Protein AF-A0A836F3W6-F1 (afdb_monomer_lite)

pLDDT: mean 84.72, std 12.13, range [37.84, 97.81]

Secondary structure (DSSP, 8-state):
-HHHHTT-HHHHHHHHHTT--TT---TT---HHHHHHTTT-HHHHHHHHHTT--SS---TT---HHHHHHHHT-HHHHSSSSSSSTTSS----TT-B-TT--BHHHHHHHTT-HHHHHHHHTTT--TT---TT---HHHHHHT--SS-HHHHHHHHHHHHHTT--TT---TTS--HHHHHHH-TT-TTTHHHHHHHHHHHHHTT--TT---TT---HHHHHHHTT-HHHHHHHHHHHHHHHHTT-----TT----TT-EEEE-S-TTSHHHHHHHHHHHHTTPEEEE-SS--HHHHHHHHHHHT--EEEE-HHHHHHHHH-GGGGGS--TT--EEEE-SS---HHHHHHHHHHH--SEEEEEE--GGGSS-SEE--TTGGG-TTSSS---BEEPTTEEEEEE-TTT-PBPPTT--EEEEEEETTS-S--TT-HHHHHHHB-TTS-EEEEEEEEE-TTS-EEEEEEGGG-EEETTEEE-HHHHHHHHHHSTTEEEEEEEEEEETTTEEEEEEEEEEPTT----HHHHHHHHHHHS-GGGS-TTEEEE-S---B-TTS-B-HHHHHHHHTT-

InterPro domains:
  IPR000873 AMP-dependent synthetase/ligase domain [PF00501] (249-430)
  IPR002110 Ankyrin repeat [PF12796] (1-76)
  IPR002110 Ankyrin repeat [PF12796] (149-247)
  IPR002110 Ankyrin repeat [PR01415] (62-77)
  IPR002110 Ankyrin repeat [PR01415] (236-250)
  IPR002110 Ankyrin repeat [PS50088] (1-27)
  IPR002110 Ankyrin repeat [PS50088] (213-248)
  IPR002110 Ankyrin repeat [SM00248] (1-24)
  IPR002110 Ankyrin repeat [SM00248] (28-57)
  IPR002110 Ankyrin repeat [SM00248] (61-96)
  IPR002110 Ankyrin repeat [SM00248] (100-129)
  IPR002110 Ankyrin repeat [SM00248] (133-168)
  IPR002110 Ankyrin repeat [SM00248] (172-209)
  IPR002110 Ankyrin repeat [SM00248] (213-249)
  IPR025110 AMP-binding enzyme, C-terminal domain [PF13193] (481-557)
  IPR036770 Ankyrin repeat-containing domain superfamily [G3DSA:1.25.40.20] (1-80)
  IPR036770 Ankyrin repeat-containing domain superfamily [G3DSA:1.25.40.20] (81-189)
  IPR036770 Ankyrin repeat-containing domain superfamily [G3DSA:1.25.40.20] (190-235)
  IPR036770 Ankyrin repeat-containing domain superfamily [SSF48403] (2-249)
  IPR045851 AMP-binding enzyme domain superfamily [G3DSA:3.30.300.30] (466-569)

Structure (mmCIF, N/CA/C/O backbone):
data_AF-A0A836F3W6-F1
#
_entry.id   AF-A0A836F3W6-F1
#
loop_
_atom_site.group_PDB
_atom_site.id
_atom_site.type_symbol
_atom_site.label_atom_id
_atom_site.label_alt_id
_atom_site.label_comp_id
_atom_site.label_asym_id
_atom_site.label_entity_id
_atom_site.label_seq_id
_atom_site.pdbx_PDB_ins_code
_atom_site.Cartn_x
_atom_site.Cartn_y
_atom_site.Cartn_z
_atom_site.occupancy
_atom_site.B_iso_or_equiv
_atom_site.auth_seq_id
_atom_site.auth_comp_id
_atom_site.auth_asym_id
_atom_site.auth_atom_id
_atom_site.pdbx_PDB_model_num
ATOM 1 N N . MET A 1 1 ? 26.662 3.135 -55.932 1.00 84.44 1 MET A N 1
ATOM 2 C CA . MET A 1 1 ? 25.621 3.285 -54.899 1.00 84.44 1 MET A CA 1
ATOM 3 C C . MET A 1 1 ? 24.269 2.851 -55.433 1.00 84.44 1 MET A C 1
ATOM 5 O O . MET A 1 1 ? 23.839 1.793 -55.022 1.00 84.44 1 MET A O 1
ATOM 9 N N . VAL A 1 2 ? 23.673 3.531 -56.427 1.00 87.81 2 VAL A N 1
ATOM 10 C CA . VAL A 1 2 ? 22.367 3.118 -57.007 1.00 87.81 2 VAL A CA 1
ATOM 11 C C . VAL A 1 2 ? 22.354 1.662 -57.498 1.00 87.81 2 VAL A C 1
ATOM 13 O O . VAL A 1 2 ? 21.408 0.932 -57.237 1.00 87.81 2 VAL A O 1
ATOM 16 N N . ALA A 1 3 ? 23.416 1.215 -58.178 1.00 90.12 3 ALA A N 1
ATOM 17 C CA . ALA A 1 3 ? 23.531 -0.178 -58.618 1.00 90.12 3 ALA A CA 1
ATOM 18 C C . ALA A 1 3 ? 23.646 -1.176 -57.449 1.00 90.12 3 ALA A C 1
ATOM 20 O O . ALA A 1 3 ? 23.106 -2.269 -57.545 1.00 90.12 3 ALA A O 1
ATOM 21 N N . ALA A 1 4 ? 24.304 -0.783 -56.351 1.00 86.06 4 ALA A N 1
ATOM 22 C CA . ALA A 1 4 ? 24.460 -1.617 -55.158 1.00 86.06 4 ALA A CA 1
ATOM 23 C C . ALA A 1 4 ? 23.140 -1.728 -54.382 1.00 86.06 4 ALA A C 1
ATOM 25 O O . ALA A 1 4 ? 22.722 -2.829 -54.065 1.00 86.06 4 ALA A O 1
ATOM 26 N N . SER A 1 5 ? 22.425 -0.613 -54.184 1.00 87.00 5 SER A N 1
ATOM 27 C CA . SER A 1 5 ? 21.111 -0.612 -53.523 1.00 87.00 5 SER A CA 1
ATOM 28 C C . SER A 1 5 ? 20.033 -1.361 -54.316 1.00 87.00 5 SER A C 1
ATOM 30 O O . SER A 1 5 ? 19.067 -1.850 -53.744 1.00 87.00 5 SER A O 1
ATOM 32 N N . ALA A 1 6 ? 20.165 -1.410 -55.647 1.00 88.75 6 ALA A N 1
ATOM 33 C CA . ALA A 1 6 ? 19.199 -2.044 -56.543 1.00 88.75 6 ALA A CA 1
ATOM 34 C C . ALA A 1 6 ? 19.536 -3.503 -56.908 1.00 88.75 6 ALA A C 1
ATOM 36 O O . ALA A 1 6 ? 18.782 -4.109 -57.666 1.00 88.75 6 ALA A O 1
ATOM 37 N N . GLY A 1 7 ? 20.651 -4.062 -56.424 1.00 88.31 7 GLY A N 1
ATOM 38 C CA . GLY A 1 7 ? 21.009 -5.459 -56.699 1.00 88.31 7 GLY A CA 1
ATOM 39 C C . GLY A 1 7 ? 21.612 -5.729 -58.081 1.00 88.31 7 GLY A C 1
ATOM 40 O O . GLY A 1 7 ? 21.600 -6.861 -58.558 1.00 88.31 7 GLY A O 1
ATOM 41 N N . TYR A 1 8 ? 22.146 -4.716 -58.770 1.00 93.88 8 TYR A N 1
ATOM 42 C CA . TYR A 1 8 ? 22.695 -4.875 -60.123 1.00 93.88 8 TYR A CA 1
ATOM 43 C C . TYR A 1 8 ? 24.161 -5.330 -60.114 1.00 93.88 8 TYR A C 1
ATOM 45 O O . TYR A 1 8 ? 25.070 -4.529 -60.354 1.00 93.88 8 TYR A O 1
ATOM 53 N N . ILE A 1 9 ? 24.374 -6.629 -59.886 1.00 92.44 9 ILE A N 1
ATOM 54 C CA . ILE A 1 9 ? 25.691 -7.285 -59.773 1.00 92.44 9 ILE A CA 1
ATOM 55 C C . ILE A 1 9 ? 26.626 -6.921 -60.939 1.00 92.44 9 ILE A C 1
ATOM 57 O O . ILE A 1 9 ? 27.696 -6.358 -60.712 1.00 92.44 9 ILE A O 1
ATOM 61 N N . ASP A 1 10 ? 26.199 -7.139 -62.189 1.00 95.06 10 ASP A N 1
ATOM 62 C CA . ASP A 1 10 ? 27.032 -6.896 -63.381 1.00 95.06 10 ASP A CA 1
ATOM 63 C C . ASP A 1 10 ? 27.505 -5.438 -63.488 1.00 95.06 10 ASP A C 1
ATOM 65 O O . ASP A 1 10 ? 28.629 -5.151 -63.911 1.00 95.06 10 ASP A O 1
ATOM 69 N N . ILE A 1 11 ? 26.645 -4.496 -63.085 1.00 94.62 11 ILE A N 1
ATOM 70 C CA . ILE A 1 11 ? 26.959 -3.066 -63.104 1.00 94.62 11 ILE A CA 1
ATOM 71 C C . ILE A 1 11 ? 27.978 -2.748 -62.009 1.00 94.62 11 ILE A C 1
ATOM 73 O O . ILE A 1 11 ? 28.933 -2.017 -62.270 1.00 94.62 11 ILE A O 1
ATOM 77 N N . VAL A 1 12 ? 27.811 -3.309 -60.808 1.00 93.06 12 VAL A N 1
ATOM 78 C CA . VAL A 1 12 ? 28.765 -3.135 -59.704 1.00 93.06 12 VAL A CA 1
ATOM 79 C C . VAL A 1 12 ? 30.147 -3.671 -60.089 1.00 93.06 12 VAL A C 1
ATOM 81 O O . VAL A 1 12 ? 31.121 -2.922 -60.006 1.00 93.06 12 VAL A O 1
ATOM 84 N N . SER A 1 13 ? 30.243 -4.903 -60.598 1.00 93.62 13 SER A N 1
ATOM 85 C CA . SER A 1 13 ? 31.522 -5.492 -61.025 1.00 93.62 13 SER A CA 1
ATOM 86 C C . SER A 1 13 ? 32.193 -4.689 -62.140 1.00 93.62 13 SER A C 1
ATOM 88 O O . SER A 1 13 ? 33.408 -4.468 -62.110 1.00 93.62 13 SER A O 1
ATOM 90 N N . CYS A 1 14 ? 31.413 -4.224 -63.122 1.00 95.44 14 CYS A N 1
ATOM 91 C CA . CYS A 1 14 ? 31.923 -3.402 -64.215 1.00 95.44 14 CYS A CA 1
ATOM 92 C C . CYS A 1 14 ? 32.520 -2.088 -63.696 1.00 95.44 14 CYS A C 1
ATOM 94 O O . CYS A 1 14 ? 33.637 -1.734 -64.075 1.00 95.44 14 CYS A O 1
ATOM 96 N N . LEU A 1 15 ? 31.820 -1.390 -62.797 1.00 93.69 15 LEU A N 1
ATOM 97 C CA . LEU A 1 15 ? 32.287 -0.127 -62.223 1.00 93.69 15 LEU A CA 1
ATOM 98 C C . LEU A 1 15 ? 33.588 -0.302 -61.428 1.00 93.69 15 LEU A C 1
ATOM 100 O O . LEU A 1 15 ? 34.525 0.467 -61.636 1.00 93.69 15 LEU A O 1
ATOM 104 N N . ILE A 1 16 ? 33.677 -1.333 -60.583 1.00 93.31 16 ILE A N 1
ATOM 105 C CA . ILE A 1 16 ? 34.887 -1.634 -59.798 1.00 93.31 16 ILE A CA 1
ATOM 106 C C . ILE A 1 16 ? 36.071 -1.947 -60.722 1.00 93.31 16 ILE A C 1
ATOM 108 O O . ILE A 1 16 ? 37.148 -1.376 -60.568 1.00 93.31 16 ILE A O 1
ATOM 112 N N . THR A 1 17 ? 35.859 -2.780 -61.746 1.00 94.69 17 THR A N 1
ATOM 113 C CA . THR A 1 17 ? 36.902 -3.136 -62.729 1.00 94.69 17 THR A CA 1
ATOM 114 C C . THR A 1 17 ? 37.444 -1.909 -63.474 1.00 94.69 17 THR A C 1
ATOM 116 O O . THR A 1 17 ? 38.611 -1.881 -63.859 1.00 94.69 17 THR A O 1
ATOM 119 N N . HIS A 1 18 ? 36.621 -0.872 -63.654 1.00 95.06 18 HIS A N 1
ATOM 120 C CA . HIS A 1 18 ? 37.015 0.391 -64.285 1.00 95.06 18 HIS A CA 1
ATOM 121 C C . HIS A 1 18 ? 37.523 1.449 -63.286 1.00 95.06 18 HIS A C 1
ATOM 123 O O . HIS A 1 18 ? 37.630 2.622 -63.642 1.00 95.06 18 HIS A O 1
ATOM 129 N N . GLY A 1 19 ? 37.873 1.048 -62.060 1.00 92.19 19 GLY A N 1
ATOM 130 C CA . GLY A 1 19 ? 38.530 1.908 -61.075 1.00 92.19 19 GLY A CA 1
ATOM 131 C C . GLY A 1 19 ? 37.584 2.784 -60.258 1.00 92.19 19 GLY A C 1
ATOM 132 O O . GLY A 1 19 ? 38.014 3.825 -59.761 1.00 92.19 19 GLY A O 1
ATOM 133 N N . ALA A 1 20 ? 36.307 2.407 -60.124 1.00 93.44 20 ALA A N 1
ATOM 134 C CA . ALA A 1 20 ? 35.434 3.047 -59.144 1.00 93.44 20 ALA A CA 1
ATOM 135 C C . ALA A 1 20 ? 36.005 2.862 -57.730 1.00 93.44 20 ALA A C 1
ATOM 137 O O . ALA A 1 20 ? 36.369 1.753 -57.342 1.00 93.44 20 ALA A O 1
ATOM 138 N N . ASP A 1 21 ? 36.057 3.949 -56.961 1.00 93.44 21 ASP A N 1
ATOM 139 C CA . ASP A 1 21 ? 36.444 3.903 -55.553 1.00 93.44 21 ASP A CA 1
ATOM 140 C C . ASP A 1 21 ? 35.375 3.148 -54.749 1.00 93.44 21 ASP A C 1
ATOM 142 O O . ASP A 1 21 ? 34.239 3.617 -54.630 1.00 93.44 21 ASP A O 1
ATOM 146 N N . VAL A 1 22 ? 35.747 1.975 -54.227 1.00 90.25 22 VAL A N 1
ATOM 147 C CA . VAL A 1 22 ? 34.879 1.061 -53.466 1.00 90.25 22 VAL A CA 1
ATOM 148 C C . VAL A 1 22 ? 34.431 1.652 -52.123 1.00 90.25 22 VAL A C 1
ATOM 150 O O . VAL A 1 22 ? 33.395 1.250 -51.599 1.00 90.25 22 VAL A O 1
ATOM 153 N N . ASN A 1 23 ? 35.157 2.650 -51.609 1.00 92.56 23 ASN A N 1
ATOM 154 C CA . ASN A 1 23 ? 34.891 3.312 -50.332 1.00 92.56 23 ASN A CA 1
ATOM 155 C C . ASN A 1 23 ? 34.335 4.732 -50.511 1.00 92.56 23 ASN A C 1
ATOM 157 O O . ASN A 1 23 ? 34.263 5.501 -49.555 1.00 92.56 23 ASN A O 1
ATOM 161 N N . ALA A 1 24 ? 33.909 5.108 -51.725 1.00 93.56 24 ALA A N 1
ATOM 162 C CA . ALA A 1 24 ? 33.271 6.406 -51.917 1.00 93.56 24 ALA A CA 1
ATOM 163 C C . ALA A 1 24 ? 31.987 6.513 -51.076 1.00 93.56 24 ALA A C 1
ATOM 165 O O . ALA A 1 24 ? 31.223 5.550 -50.946 1.00 93.56 24 ALA A O 1
ATOM 166 N N . ARG A 1 25 ? 31.727 7.717 -50.559 1.00 94.12 25 ARG A N 1
ATOM 167 C CA . ARG A 1 25 ? 30.625 8.010 -49.635 1.00 94.12 25 ARG A CA 1
ATOM 168 C C . ARG A 1 25 ? 29.577 8.914 -50.268 1.00 94.12 25 ARG A C 1
ATOM 170 O O . ARG A 1 25 ? 29.891 9.815 -51.047 1.00 94.12 25 ARG A O 1
ATOM 177 N N . SER A 1 26 ? 28.315 8.639 -49.956 1.00 93.12 26 SER A N 1
ATOM 178 C CA . SER A 1 26 ? 27.189 9.508 -50.314 1.00 93.12 26 SER A CA 1
ATOM 179 C C . SER A 1 26 ? 27.138 10.759 -49.422 1.00 93.12 26 SER A C 1
ATOM 181 O O . SER A 1 26 ? 27.959 10.915 -48.523 1.00 93.12 26 SER A O 1
ATOM 183 N N . ALA A 1 27 ? 26.162 11.648 -49.644 1.00 92.25 27 ALA A N 1
ATOM 184 C CA . ALA A 1 27 ? 25.962 12.828 -48.795 1.00 92.25 27 ALA A CA 1
ATOM 185 C C . ALA A 1 27 ? 25.648 12.468 -47.328 1.00 92.25 27 ALA A C 1
ATOM 187 O O . ALA A 1 27 ? 26.144 13.136 -46.433 1.00 92.25 27 ALA A O 1
ATOM 188 N N . SER A 1 28 ? 24.909 11.376 -47.101 1.00 91.69 28 SER A N 1
ATOM 189 C CA . SER A 1 28 ? 24.643 10.786 -45.775 1.00 91.69 28 SER A CA 1
ATOM 190 C C . SER A 1 28 ? 25.733 9.797 -45.348 1.00 91.69 28 SER A C 1
ATOM 192 O O . SER A 1 28 ? 25.489 8.863 -44.591 1.00 91.69 28 SER A O 1
ATOM 194 N N . T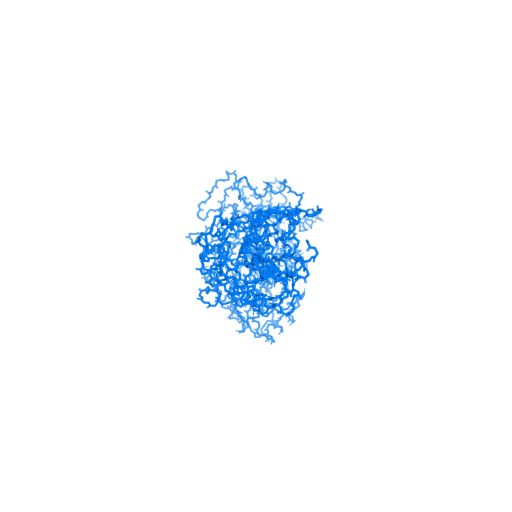YR A 1 29 ? 26.928 9.922 -45.924 1.00 93.75 29 TYR A N 1
ATOM 195 C CA . TYR A 1 29 ? 28.100 9.105 -45.627 1.00 93.75 29 TYR A CA 1
ATOM 196 C C . TYR A 1 29 ? 27.999 7.596 -45.916 1.00 93.75 29 TYR A C 1
ATOM 198 O O . TYR A 1 29 ? 29.002 6.907 -45.775 1.00 93.75 29 TYR A O 1
ATOM 206 N N . ASN A 1 30 ? 26.864 7.086 -46.412 1.00 92.00 30 ASN A N 1
ATOM 207 C CA . ASN A 1 30 ? 26.723 5.675 -46.798 1.00 92.00 30 ASN A CA 1
ATOM 208 C C . ASN A 1 30 ? 27.711 5.274 -47.909 1.00 92.00 30 ASN A C 1
ATOM 210 O O . ASN A 1 30 ? 27.798 5.967 -48.933 1.00 92.00 30 ASN A O 1
ATOM 214 N N . THR A 1 31 ? 28.376 4.132 -47.733 1.00 91.88 31 THR A N 1
ATOM 215 C CA . THR A 1 31 ? 29.230 3.466 -48.729 1.00 91.88 31 THR A CA 1
ATOM 216 C C . THR A 1 31 ? 28.427 2.487 -49.587 1.00 91.88 31 THR A C 1
ATOM 218 O O . THR A 1 31 ? 27.261 2.191 -49.321 1.00 91.88 31 THR A O 1
ATOM 221 N N . TYR A 1 32 ? 29.044 1.950 -50.643 1.00 89.94 32 TYR A N 1
ATOM 222 C CA . TYR A 1 32 ? 28.444 0.873 -51.441 1.00 89.94 32 TYR A CA 1
ATOM 223 C C . TYR A 1 32 ? 28.145 -0.364 -50.596 1.00 89.94 32 TYR A C 1
ATOM 225 O O . TYR A 1 32 ? 27.125 -1.005 -50.838 1.00 89.94 32 TYR A O 1
ATOM 233 N N . LEU A 1 33 ? 29.012 -0.662 -49.621 1.00 88.06 33 LEU A N 1
ATOM 234 C CA . LEU A 1 33 ? 28.865 -1.796 -48.717 1.00 88.06 33 LEU A CA 1
ATOM 235 C C . LEU A 1 33 ? 27.631 -1.620 -47.828 1.00 88.06 33 LEU A C 1
ATOM 237 O O . LEU A 1 33 ? 26.801 -2.518 -47.785 1.00 88.06 33 LEU A O 1
ATOM 241 N N . ILE A 1 34 ? 27.433 -0.427 -47.254 1.00 89.19 34 ILE A N 1
ATOM 242 C CA . ILE A 1 34 ? 26.227 -0.104 -46.475 1.00 89.19 34 ILE A CA 1
ATOM 243 C C . ILE A 1 34 ? 24.946 -0.274 -47.315 1.00 89.19 34 ILE A C 1
ATOM 245 O O . ILE A 1 34 ? 23.969 -0.849 -46.844 1.00 89.19 34 ILE A O 1
ATOM 249 N N . TYR A 1 35 ? 24.941 0.171 -48.577 1.00 88.94 35 TYR A N 1
ATOM 250 C CA . TYR A 1 35 ? 23.782 -0.034 -49.461 1.00 88.94 35 TYR A CA 1
ATOM 251 C C . TYR A 1 35 ? 23.556 -1.500 -49.851 1.00 88.94 35 TYR A C 1
ATOM 253 O O . TYR A 1 35 ? 22.408 -1.879 -50.073 1.00 88.94 35 TYR A O 1
ATOM 261 N N . GLY A 1 36 ? 24.623 -2.295 -49.968 1.00 86.00 36 GLY A N 1
ATOM 262 C CA . GLY A 1 36 ? 24.531 -3.742 -50.171 1.00 86.00 36 GLY A CA 1
ATOM 263 C C . GLY A 1 36 ? 23.864 -4.415 -48.973 1.00 86.00 36 GLY A C 1
ATOM 264 O O . GLY A 1 36 ? 22.823 -5.035 -49.150 1.00 86.00 36 GLY A O 1
ATOM 265 N N . CYS A 1 37 ? 24.388 -4.148 -47.770 1.00 85.38 37 CYS A N 1
ATOM 266 C CA . CYS A 1 37 ? 23.902 -4.659 -46.482 1.00 85.38 37 CYS A CA 1
ATOM 267 C C . CYS A 1 37 ? 22.466 -4.239 -46.117 1.00 85.38 37 CYS A C 1
ATOM 269 O O . CYS A 1 37 ? 21.844 -4.807 -45.227 1.00 85.38 37 CYS A O 1
ATOM 271 N N . ALA A 1 38 ? 21.925 -3.200 -46.755 1.00 85.50 38 ALA A N 1
ATOM 272 C CA . ALA A 1 38 ? 20.528 -2.812 -46.573 1.00 85.50 38 ALA A CA 1
ATOM 273 C C . ALA A 1 38 ? 19.564 -3.625 -47.465 1.00 85.50 38 ALA A C 1
ATOM 275 O O . ALA A 1 38 ? 18.357 -3.629 -47.219 1.00 85.50 38 ALA A O 1
ATOM 276 N N . GLY A 1 39 ? 20.067 -4.252 -48.536 1.00 78.06 39 GLY A N 1
ATOM 277 C CA . GLY A 1 39 ? 19.274 -4.690 -49.687 1.00 78.06 39 GLY A CA 1
ATOM 278 C C . GLY A 1 39 ? 19.148 -6.198 -49.926 1.00 78.06 39 GLY A C 1
ATOM 279 O O . GLY A 1 39 ? 18.562 -6.544 -50.948 1.00 78.06 39 GLY A O 1
ATOM 280 N N . GLU A 1 40 ? 19.648 -7.068 -49.038 1.00 75.94 40 GLU A N 1
ATOM 281 C CA . GLU A 1 40 ? 19.736 -8.537 -49.236 1.00 75.94 40 GLU A CA 1
ATOM 282 C C . GLU A 1 40 ? 20.588 -8.937 -50.460 1.00 75.94 40 GLU A C 1
ATOM 284 O O . GLU A 1 40 ? 20.319 -9.937 -51.130 1.00 75.94 40 GLU A O 1
ATOM 289 N N . HIS A 1 41 ? 21.617 -8.153 -50.801 1.00 84.25 41 HIS A N 1
ATOM 290 C CA . HIS A 1 41 ? 22.412 -8.355 -52.020 1.00 84.25 41 HIS A CA 1
ATOM 291 C C . HIS A 1 41 ? 23.750 -9.038 -51.712 1.00 84.25 41 HIS A C 1
ATOM 293 O O . HIS A 1 41 ? 24.815 -8.464 -51.955 1.00 84.25 41 HIS A O 1
ATOM 299 N N . GLU A 1 42 ? 23.696 -10.284 -51.232 1.00 79.19 42 GLU A N 1
ATOM 300 C CA . GLU A 1 42 ? 24.854 -11.085 -50.785 1.00 79.19 42 GLU A CA 1
ATOM 301 C C . GLU A 1 42 ? 26.049 -11.023 -51.756 1.00 79.19 42 GLU A C 1
ATOM 303 O O . GLU A 1 42 ? 27.177 -10.701 -51.379 1.00 79.19 42 GLU A O 1
ATOM 308 N N . GLU A 1 43 ? 25.803 -11.279 -53.043 1.00 83.44 43 GLU A N 1
ATOM 309 C CA . GLU A 1 43 ? 26.863 -11.326 -54.053 1.00 83.44 43 GLU A CA 1
ATOM 310 C C . GLU A 1 43 ? 27.527 -9.952 -54.262 1.00 83.44 43 GLU A C 1
ATOM 312 O O . GLU A 1 43 ? 28.728 -9.866 -54.523 1.00 83.44 43 GLU A O 1
ATOM 317 N N . ILE A 1 44 ? 26.775 -8.858 -54.091 1.00 86.31 44 ILE A N 1
ATOM 318 C CA . ILE A 1 44 ? 27.317 -7.494 -54.143 1.00 86.31 44 ILE A CA 1
ATOM 319 C C . ILE A 1 44 ? 28.195 -7.232 -52.923 1.00 86.31 44 ILE A C 1
ATOM 321 O O . ILE A 1 44 ? 29.299 -6.714 -53.088 1.00 86.31 44 ILE A O 1
ATOM 325 N N . VAL A 1 45 ? 27.740 -7.609 -51.726 1.00 84.81 45 VAL A N 1
ATOM 326 C CA . VAL A 1 45 ? 28.525 -7.493 -50.487 1.00 84.81 45 VAL A CA 1
ATOM 327 C C . VAL A 1 45 ? 29.851 -8.240 -50.637 1.00 84.81 45 VAL A C 1
ATOM 329 O O . VAL A 1 45 ? 30.911 -7.655 -50.414 1.00 84.81 45 VAL A O 1
ATOM 332 N N . ARG A 1 46 ? 29.820 -9.482 -51.134 1.00 82.69 46 ARG A N 1
ATOM 333 C CA . ARG A 1 46 ? 31.024 -10.286 -51.387 1.00 82.69 46 ARG A CA 1
ATOM 334 C C . ARG A 1 46 ? 31.990 -9.607 -52.360 1.00 82.69 46 ARG A C 1
ATOM 336 O O . ARG A 1 46 ? 33.173 -9.483 -52.059 1.00 82.69 46 ARG A O 1
ATOM 343 N N . ILE A 1 47 ? 31.496 -9.128 -53.505 1.00 86.44 47 ILE A N 1
ATOM 344 C CA . ILE A 1 47 ? 32.319 -8.431 -54.508 1.00 86.44 47 ILE A CA 1
ATOM 345 C C . ILE A 1 47 ? 32.970 -7.172 -53.920 1.00 86.44 47 ILE A C 1
ATOM 347 O O . ILE A 1 47 ? 34.128 -6.882 -54.223 1.00 86.44 47 ILE A O 1
ATOM 351 N N . LEU A 1 48 ? 32.239 -6.416 -53.099 1.00 87.50 48 LEU A N 1
ATOM 352 C CA . LEU A 1 48 ? 32.743 -5.198 -52.467 1.00 87.50 48 LEU A CA 1
ATOM 353 C C . LEU A 1 48 ? 33.847 -5.507 -51.448 1.00 87.50 48 LEU A C 1
ATOM 355 O O . LEU A 1 48 ? 34.894 -4.861 -51.487 1.00 87.50 48 LEU A O 1
ATOM 359 N N . LEU A 1 49 ? 33.658 -6.522 -50.600 1.00 84.19 49 LEU A N 1
ATOM 360 C CA . LEU A 1 49 ? 34.666 -6.971 -49.632 1.00 84.19 49 LEU A CA 1
ATOM 361 C C . LEU A 1 49 ? 35.928 -7.502 -50.326 1.00 84.19 49 LEU A C 1
ATOM 363 O O . LEU A 1 49 ? 37.030 -7.054 -50.015 1.00 84.19 49 LEU A O 1
ATOM 367 N N . ASP A 1 50 ? 35.773 -8.354 -51.348 1.00 84.38 50 ASP A N 1
ATOM 368 C CA . ASP A 1 50 ? 36.887 -8.862 -52.169 1.00 84.38 50 ASP A CA 1
ATOM 369 C C . ASP A 1 50 ? 37.665 -7.726 -52.867 1.00 84.38 50 ASP A C 1
ATOM 371 O O . ASP A 1 50 ? 38.840 -7.876 -53.210 1.00 84.38 50 ASP A O 1
ATOM 375 N N . SER A 1 51 ? 37.016 -6.574 -53.063 1.00 87.31 51 SER A N 1
ATOM 376 C CA . SER A 1 51 ? 37.595 -5.373 -53.673 1.00 87.31 51 SER A CA 1
ATOM 377 C C . SER A 1 51 ? 38.159 -4.372 -52.654 1.00 87.31 51 SER A C 1
ATOM 379 O O . SER A 1 51 ? 38.596 -3.292 -53.051 1.00 87.31 51 SER A O 1
ATOM 381 N N . GLY A 1 52 ? 38.181 -4.713 -51.360 1.00 86.19 52 GLY A N 1
ATOM 382 C CA . GLY A 1 52 ? 38.765 -3.885 -50.302 1.00 86.19 52 GLY A CA 1
ATOM 383 C C . GLY A 1 52 ? 37.824 -2.833 -49.708 1.00 86.19 52 GLY A C 1
ATOM 384 O O . GLY A 1 52 ? 38.301 -1.789 -49.257 1.00 86.19 52 GLY A O 1
ATOM 385 N N . ALA A 1 53 ? 36.510 -3.077 -49.718 1.00 87.50 53 ALA A N 1
ATOM 386 C CA . ALA A 1 53 ? 35.566 -2.253 -48.965 1.00 87.50 53 ALA A CA 1
ATOM 387 C C . ALA A 1 53 ? 35.900 -2.254 -47.463 1.00 87.50 53 ALA A C 1
ATOM 389 O O . ALA A 1 53 ? 36.260 -3.291 -46.903 1.00 87.50 53 ALA A O 1
ATOM 390 N N . ASP A 1 54 ? 35.786 -1.092 -46.824 1.00 87.06 54 ASP A N 1
ATOM 391 C CA . ASP A 1 54 ? 35.994 -0.931 -45.387 1.00 87.06 54 ASP A CA 1
ATOM 392 C C . ASP A 1 54 ? 34.742 -1.362 -44.609 1.00 87.06 54 ASP A C 1
ATOM 394 O O . ASP A 1 54 ? 33.649 -0.827 -44.819 1.00 87.06 54 ASP A O 1
ATOM 398 N N . VAL A 1 55 ? 34.907 -2.351 -43.728 1.00 84.50 55 VAL A N 1
ATOM 399 C CA . VAL A 1 55 ? 33.833 -2.911 -42.893 1.00 84.50 55 VAL A CA 1
ATOM 400 C C . VAL A 1 55 ? 33.493 -2.028 -41.691 1.00 84.50 55 VAL A C 1
ATOM 402 O O . VAL A 1 55 ? 32.404 -2.176 -41.142 1.00 84.50 55 VAL A O 1
ATOM 405 N N . GLU A 1 56 ? 34.385 -1.101 -41.327 1.00 87.88 56 GLU A N 1
ATOM 406 C CA . GLU A 1 56 ? 34.231 -0.182 -40.190 1.00 87.88 56 GLU A CA 1
ATOM 407 C C . GLU A 1 56 ? 33.761 1.216 -40.603 1.00 87.88 56 GLU A C 1
ATOM 409 O O . GLU A 1 56 ? 33.560 2.084 -39.749 1.00 87.88 56 GLU A O 1
ATOM 414 N N . ASP A 1 57 ? 33.584 1.476 -41.903 1.00 89.62 57 ASP A N 1
ATOM 415 C CA . ASP A 1 57 ? 33.046 2.766 -42.320 1.00 89.62 57 ASP A CA 1
ATOM 416 C C . ASP A 1 57 ? 31.588 2.909 -41.869 1.00 89.62 57 ASP A C 1
ATOM 418 O O . ASP A 1 57 ? 30.863 1.929 -41.723 1.00 89.62 57 ASP A O 1
ATOM 422 N N . HIS A 1 58 ? 31.133 4.137 -41.660 1.00 92.06 58 HIS A N 1
ATOM 423 C CA . HIS A 1 58 ? 29.832 4.395 -41.053 1.00 92.06 58 HIS A CA 1
ATOM 424 C C . HIS A 1 58 ? 29.055 5.495 -41.774 1.00 92.06 58 HIS A C 1
ATOM 426 O O . HIS A 1 58 ? 29.616 6.362 -42.447 1.00 92.06 58 HIS A O 1
ATOM 432 N N . ASN A 1 59 ? 27.732 5.482 -41.652 1.00 93.19 59 ASN A N 1
ATOM 433 C CA . ASN A 1 59 ? 26.898 6.562 -42.175 1.00 93.19 59 ASN A CA 1
ATOM 434 C C . ASN A 1 59 ? 26.855 7.775 -41.212 1.00 93.19 59 ASN A C 1
ATOM 436 O O . ASN A 1 59 ? 27.643 7.865 -40.266 1.00 93.19 59 ASN A O 1
ATOM 440 N N . GLU A 1 60 ? 25.968 8.739 -41.483 1.00 94.62 60 GLU A N 1
ATOM 441 C CA . GLU A 1 60 ? 25.785 9.937 -40.646 1.00 94.62 60 GLU A CA 1
ATOM 442 C C . GLU A 1 60 ? 25.277 9.646 -39.224 1.00 94.62 60 GLU A C 1
ATOM 444 O O . GLU A 1 60 ? 25.608 10.397 -38.310 1.00 94.62 60 GLU A O 1
ATOM 449 N N . ASP A 1 61 ? 24.566 8.532 -39.036 1.00 92.12 61 ASP A N 1
ATOM 450 C CA . ASP A 1 61 ? 24.056 8.045 -37.745 1.00 92.12 61 ASP A CA 1
ATOM 451 C C . ASP A 1 61 ? 25.075 7.136 -37.022 1.00 92.12 61 ASP A C 1
ATOM 453 O O . ASP A 1 61 ? 24.784 6.512 -36.001 1.00 92.12 61 ASP A O 1
ATOM 457 N N . GLY A 1 62 ? 26.287 6.999 -37.572 1.00 93.38 62 GLY A N 1
ATOM 458 C CA . GLY A 1 62 ? 27.310 6.097 -37.042 1.00 93.38 62 GLY A CA 1
ATOM 459 C C . GLY A 1 62 ? 27.031 4.613 -37.300 1.00 93.38 62 GLY A C 1
ATOM 460 O O . GLY A 1 62 ? 27.722 3.771 -36.739 1.00 93.38 62 GLY A O 1
ATOM 461 N N . HIS A 1 63 ? 26.060 4.259 -38.150 1.00 92.19 63 HIS A N 1
ATOM 462 C CA . HIS A 1 63 ? 25.789 2.858 -38.469 1.00 92.19 63 HIS A CA 1
ATOM 463 C C . HIS A 1 63 ? 26.885 2.274 -39.362 1.00 92.19 63 HIS A C 1
ATOM 465 O O . HIS A 1 63 ? 27.088 2.745 -40.488 1.00 92.19 63 HIS A O 1
ATOM 471 N N . THR A 1 64 ? 27.534 1.211 -38.890 1.00 91.19 64 THR A N 1
ATOM 472 C CA . THR A 1 64 ? 28.437 0.376 -39.693 1.00 91.19 64 THR A CA 1
ATOM 473 C C . THR A 1 64 ? 27.639 -0.542 -40.634 1.00 91.19 64 THR A C 1
ATOM 475 O O . THR A 1 64 ? 26.451 -0.793 -40.393 1.00 91.19 64 THR A O 1
ATOM 478 N N . PRO A 1 65 ? 28.252 -1.106 -41.694 1.00 88.94 65 PRO A N 1
ATOM 479 C CA . PRO A 1 65 ? 27.637 -2.147 -42.515 1.00 88.94 65 PRO A CA 1
ATOM 480 C C . PRO A 1 65 ? 26.998 -3.276 -41.699 1.00 88.94 65 PRO A C 1
ATOM 482 O O . PRO A 1 65 ? 25.895 -3.716 -42.021 1.00 88.94 65 PRO A O 1
ATOM 485 N N . LEU A 1 66 ? 27.660 -3.700 -40.616 1.00 86.88 66 LEU A N 1
ATOM 486 C CA . LEU A 1 66 ? 27.178 -4.765 -39.742 1.00 86.88 66 LEU A CA 1
ATOM 487 C C . LEU A 1 66 ? 25.906 -4.354 -38.978 1.00 86.88 66 LEU A C 1
ATOM 489 O O . LEU A 1 66 ? 24.953 -5.130 -38.925 1.00 86.88 66 LEU A O 1
ATOM 493 N N . MET A 1 67 ? 25.850 -3.126 -38.449 1.00 88.94 67 MET A N 1
ATOM 494 C CA . MET A 1 67 ? 24.644 -2.592 -37.798 1.00 88.94 67 MET A CA 1
ATOM 495 C C . MET A 1 67 ? 23.469 -2.482 -38.772 1.00 88.94 67 MET A C 1
ATOM 497 O O . MET A 1 67 ? 22.343 -2.847 -38.431 1.00 88.94 67 MET A O 1
ATOM 501 N N . VAL A 1 68 ? 23.723 -2.015 -39.999 1.00 88.69 68 VAL A N 1
ATOM 502 C CA . VAL A 1 68 ? 22.684 -1.890 -41.032 1.00 88.69 68 VAL A CA 1
ATOM 503 C C . VAL A 1 68 ? 22.123 -3.261 -41.397 1.00 88.69 68 VAL A C 1
ATOM 505 O O . VAL A 1 68 ? 20.903 -3.429 -41.377 1.00 88.69 68 VAL A O 1
ATOM 508 N N . ALA A 1 69 ? 22.988 -4.250 -41.625 1.00 85.88 69 ALA A N 1
ATOM 509 C CA . ALA A 1 69 ? 22.565 -5.623 -41.885 1.00 85.88 69 ALA A CA 1
ATOM 510 C C . ALA A 1 69 ? 21.740 -6.191 -40.711 1.00 85.88 69 ALA A C 1
ATOM 512 O O . ALA A 1 69 ? 20.683 -6.796 -40.920 1.00 85.88 69 ALA A O 1
ATOM 513 N N . ALA A 1 70 ? 22.169 -5.937 -39.465 1.00 86.19 70 ALA A N 1
ATOM 514 C CA . ALA A 1 70 ? 21.466 -6.382 -38.262 1.00 86.19 70 ALA A CA 1
ATOM 515 C C . ALA A 1 70 ? 20.072 -5.757 -38.147 1.00 86.19 70 ALA A C 1
ATOM 517 O O . ALA A 1 70 ? 19.113 -6.474 -37.888 1.00 86.19 70 ALA A O 1
ATOM 518 N N . SER A 1 71 ? 19.935 -4.458 -38.426 1.00 86.19 71 SER A N 1
ATOM 519 C CA . SER A 1 71 ? 18.645 -3.746 -38.441 1.00 86.19 71 SER A CA 1
ATOM 520 C C . SER A 1 71 ? 17.713 -4.161 -39.590 1.00 86.19 71 SER A C 1
ATOM 522 O O . SER A 1 71 ? 16.493 -3.981 -39.529 1.00 86.19 71 SER A O 1
ATOM 524 N N . ALA A 1 72 ? 18.267 -4.733 -40.660 1.00 84.19 72 ALA A N 1
ATOM 525 C CA . ALA A 1 72 ? 17.498 -5.202 -41.805 1.00 84.19 72 ALA A CA 1
ATOM 526 C C . ALA A 1 72 ? 17.033 -6.664 -41.641 1.00 84.19 72 ALA A C 1
ATOM 528 O O . ALA A 1 72 ? 16.017 -7.057 -42.216 1.00 84.19 72 ALA A O 1
ATOM 529 N N . GLY A 1 73 ? 17.693 -7.427 -40.760 1.00 78.56 73 GLY A N 1
ATOM 530 C CA . GLY A 1 73 ? 17.350 -8.817 -40.442 1.00 78.56 73 GLY A CA 1
ATOM 531 C C . GLY A 1 73 ? 17.945 -9.829 -41.410 1.00 78.56 73 GLY A C 1
ATOM 532 O O . GLY A 1 73 ? 17.464 -10.961 -41.497 1.00 78.56 73 GLY A O 1
ATOM 533 N N . HIS A 1 74 ? 18.989 -9.422 -42.126 1.00 79.31 74 HIS A N 1
ATOM 534 C CA . HIS A 1 74 ? 19.583 -10.180 -43.218 1.00 79.31 74 HIS A CA 1
ATOM 535 C C . HIS A 1 74 ? 20.587 -11.169 -42.651 1.00 79.31 74 HIS A C 1
ATOM 537 O O . HIS A 1 74 ? 21.769 -10.881 -42.513 1.00 79.31 74 HIS A O 1
ATOM 543 N N . VAL A 1 75 ? 20.096 -12.347 -42.268 1.00 60.81 75 VAL A N 1
ATOM 544 C CA . VAL A 1 75 ? 20.877 -13.374 -41.559 1.00 60.81 75 VAL A CA 1
ATOM 545 C C . VAL A 1 75 ? 22.132 -13.785 -42.336 1.00 60.81 75 VAL A C 1
ATOM 547 O O . VAL A 1 75 ? 23.172 -13.968 -41.721 1.00 60.81 75 VAL A O 1
ATOM 550 N N . GLU A 1 76 ? 22.080 -13.867 -43.669 1.00 61.34 76 GLU A N 1
ATOM 551 C CA . GLU A 1 76 ? 23.257 -14.198 -44.495 1.00 61.34 76 GLU A CA 1
ATOM 552 C C . GLU A 1 76 ? 24.295 -13.057 -44.546 1.00 61.34 76 GLU A C 1
ATOM 554 O O . GLU A 1 76 ? 25.490 -13.322 -44.657 1.00 61.34 76 GLU A O 1
ATOM 559 N N . GLU A 1 77 ? 23.872 -11.798 -44.380 1.00 55.53 77 GLU A N 1
ATOM 560 C CA . GLU A 1 77 ? 24.764 -10.629 -44.322 1.00 55.53 77 GLU A CA 1
ATOM 561 C C . GLU A 1 77 ? 25.288 -10.358 -42.898 1.00 55.53 77 GLU A C 1
ATOM 563 O O . GLU A 1 77 ? 26.394 -9.840 -42.738 1.00 55.53 77 GLU A O 1
ATOM 568 N N . VAL A 1 78 ? 24.536 -10.746 -41.858 1.00 53.22 78 VAL A N 1
ATOM 569 C CA . VAL A 1 78 ? 24.909 -10.565 -40.440 1.00 53.22 78 VAL A CA 1
ATOM 570 C C . VAL A 1 78 ? 25.662 -11.768 -39.876 1.00 53.22 78 VAL A C 1
ATOM 572 O O . VAL A 1 78 ? 26.405 -11.638 -38.903 1.00 53.22 78 VAL A O 1
ATOM 575 N N . ALA A 1 79 ? 25.548 -12.939 -40.501 1.00 45.69 79 ALA A N 1
ATOM 576 C CA . ALA A 1 79 ? 26.180 -14.154 -40.022 1.00 45.69 79 ALA A CA 1
ATOM 577 C C . ALA A 1 79 ? 27.433 -14.555 -40.789 1.00 45.69 79 ALA A C 1
ATOM 579 O O . ALA A 1 79 ? 27.411 -15.231 -41.811 1.00 45.69 79 ALA A O 1
ATOM 580 N N . CYS A 1 80 ? 28.559 -14.310 -40.127 1.00 47.38 80 CYS A N 1
ATOM 581 C CA . CYS A 1 80 ? 29.462 -15.418 -39.835 1.00 47.38 80 CYS A CA 1
ATOM 582 C C . CYS A 1 80 ? 30.088 -16.156 -41.024 1.00 47.38 80 CYS A C 1
ATOM 584 O O . CYS A 1 80 ? 30.350 -17.352 -40.931 1.00 47.38 80 CYS A O 1
ATOM 586 N N . LYS A 1 81 ? 30.500 -15.454 -42.084 1.00 46.00 81 LYS A N 1
ATOM 587 C CA . LYS A 1 81 ? 31.663 -15.937 -42.854 1.00 46.00 81 LYS A CA 1
ATOM 588 C C . LYS A 1 81 ? 32.679 -14.876 -43.237 1.00 46.00 81 LYS A C 1
ATOM 590 O O . LYS A 1 81 ? 33.865 -15.179 -43.217 1.00 46.00 81 LYS A O 1
ATOM 595 N N . TYR A 1 82 ? 32.243 -13.649 -43.510 1.00 48.56 82 TYR A N 1
ATOM 596 C CA . TYR A 1 82 ? 33.148 -12.623 -44.032 1.00 48.56 82 TYR A CA 1
ATOM 597 C C . TYR A 1 82 ? 33.581 -11.565 -43.006 1.00 48.56 82 TYR A C 1
ATOM 599 O O . TYR A 1 82 ? 34.750 -11.196 -43.017 1.00 48.56 82 TYR A O 1
ATOM 607 N N . CYS A 1 83 ? 32.715 -11.159 -42.067 1.00 50.12 83 CYS A N 1
ATOM 608 C CA . CYS A 1 83 ? 33.069 -10.161 -41.040 1.00 50.12 83 CYS A CA 1
ATOM 609 C C . CYS A 1 83 ? 33.424 -10.758 -39.661 1.00 50.12 83 CYS A C 1
ATOM 611 O O . CYS A 1 83 ? 34.054 -10.082 -38.852 1.00 50.12 83 CYS A O 1
ATOM 613 N N . VAL A 1 84 ? 33.046 -12.017 -39.381 1.00 52.56 84 VAL A N 1
ATOM 614 C CA . VAL A 1 84 ? 33.160 -12.635 -38.037 1.00 52.56 84 VAL A CA 1
ATOM 615 C C . VAL A 1 84 ? 33.994 -13.932 -38.015 1.00 52.56 84 VAL A C 1
ATOM 617 O O . VAL A 1 84 ? 34.621 -14.229 -36.995 1.00 52.56 84 VAL A O 1
ATOM 620 N N . VAL A 1 85 ? 34.079 -14.695 -39.117 1.00 48.06 85 VAL A N 1
ATOM 621 C CA . VAL A 1 85 ? 34.827 -15.970 -39.143 1.00 48.06 85 VAL A CA 1
ATOM 622 C C . VAL A 1 85 ? 36.289 -15.745 -39.506 1.00 48.06 85 VAL A C 1
ATOM 624 O O . VAL A 1 85 ? 36.634 -15.206 -40.551 1.00 48.06 85 VAL A O 1
ATOM 627 N N . ALA A 1 86 ? 37.137 -16.175 -38.580 1.00 44.72 86 ALA A N 1
ATOM 628 C CA . ALA A 1 86 ? 38.582 -16.060 -38.573 1.00 44.72 86 ALA A CA 1
ATOM 629 C C . ALA A 1 86 ? 39.254 -16.681 -39.811 1.00 44.72 86 ALA A C 1
ATOM 631 O O . ALA A 1 86 ? 39.459 -17.889 -39.847 1.00 44.72 86 ALA A O 1
ATOM 632 N N . ASP A 1 87 ? 39.616 -15.846 -40.790 1.00 47.56 87 ASP A N 1
ATOM 633 C CA . ASP A 1 87 ? 40.901 -15.942 -41.518 1.00 47.56 87 ASP A CA 1
ATOM 634 C C . ASP A 1 87 ? 41.202 -14.725 -42.427 1.00 47.56 87 ASP A C 1
ATOM 636 O O . ASP A 1 87 ? 42.238 -14.683 -43.091 1.00 47.56 87 ASP A O 1
ATOM 640 N N . SER A 1 88 ? 40.331 -13.709 -42.482 1.00 51.84 88 SER A N 1
ATOM 641 C CA . SER A 1 88 ? 40.547 -12.495 -43.278 1.00 51.84 88 SER A CA 1
ATOM 642 C C . SER A 1 88 ? 41.063 -11.334 -42.418 1.00 51.84 88 SER A C 1
ATOM 644 O O . SER A 1 88 ? 40.728 -11.176 -41.246 1.00 51.84 88 SER A O 1
ATOM 646 N N . SER A 1 89 ? 41.884 -10.469 -43.007 1.00 55.19 89 SER A N 1
ATOM 647 C CA . SER A 1 89 ? 42.445 -9.258 -42.392 1.00 55.19 89 SER A CA 1
ATOM 648 C C . SER A 1 89 ? 41.423 -8.125 -42.153 1.00 55.19 89 SER A C 1
ATOM 650 O O . SER A 1 89 ? 41.830 -6.976 -42.012 1.00 55.19 89 SER A O 1
ATOM 652 N N . GLN A 1 90 ? 40.118 -8.422 -42.156 1.00 62.31 90 GLN A N 1
ATOM 653 C CA . GLN A 1 90 ? 39.003 -7.461 -42.140 1.00 62.31 90 GLN A CA 1
ATOM 654 C C . GLN A 1 90 ? 37.878 -7.933 -41.198 1.00 62.31 90 GLN A C 1
ATOM 656 O O . GLN A 1 90 ? 36.746 -8.162 -41.618 1.00 62.31 90 GLN A O 1
ATOM 661 N N . LYS A 1 91 ? 38.204 -8.148 -39.918 1.00 72.44 91 LYS A N 1
ATOM 662 C CA . LYS A 1 91 ? 37.212 -8.515 -38.897 1.00 72.44 91 LYS A CA 1
ATOM 663 C C . LYS A 1 91 ? 36.489 -7.260 -38.415 1.00 72.44 91 LYS A C 1
ATOM 665 O O . LYS A 1 91 ? 37.166 -6.337 -37.970 1.00 72.44 91 LYS A O 1
ATOM 670 N N . ALA A 1 92 ? 35.159 -7.272 -38.470 1.00 77.69 92 ALA A N 1
ATOM 671 C CA . ALA A 1 92 ? 34.370 -6.147 -37.992 1.00 77.69 92 ALA A CA 1
ATOM 672 C C . ALA A 1 92 ? 34.344 -6.081 -36.455 1.00 77.69 92 ALA A C 1
ATOM 674 O O . ALA A 1 92 ? 34.350 -7.128 -35.789 1.00 77.69 92 ALA A O 1
ATOM 675 N N . ASP A 1 93 ? 34.290 -4.877 -35.887 1.00 84.88 93 ASP A N 1
ATOM 676 C CA . ASP A 1 93 ? 34.058 -4.687 -34.458 1.00 84.88 93 ASP A CA 1
ATOM 677 C C . ASP A 1 93 ? 32.572 -4.888 -34.130 1.00 84.88 93 ASP A C 1
ATOM 679 O O . ASP A 1 93 ? 31.715 -4.036 -34.363 1.00 84.88 93 ASP A O 1
ATOM 683 N N . VAL A 1 94 ? 32.255 -6.056 -33.568 1.00 83.62 94 VAL A N 1
ATOM 684 C CA . VAL A 1 94 ? 30.884 -6.417 -33.174 1.00 83.62 94 VAL A CA 1
ATOM 685 C C . VAL A 1 94 ? 30.330 -5.536 -32.047 1.00 83.62 94 VAL A C 1
ATOM 687 O O . VAL A 1 94 ? 29.109 -5.471 -31.897 1.00 83.62 94 VAL A O 1
ATOM 690 N N . ASN A 1 95 ? 31.205 -4.851 -31.300 1.00 88.38 95 ASN A N 1
ATOM 691 C CA . ASN A 1 95 ? 30.858 -3.944 -30.204 1.00 88.38 95 ASN A CA 1
ATOM 692 C C . ASN A 1 95 ? 30.994 -2.464 -30.602 1.00 88.38 95 ASN A C 1
ATOM 694 O O . ASN A 1 95 ? 30.951 -1.593 -29.735 1.00 88.38 95 ASN A O 1
ATOM 698 N N . ALA A 1 96 ? 31.153 -2.157 -31.897 1.00 89.31 96 ALA A N 1
ATOM 699 C CA . ALA A 1 96 ? 31.056 -0.782 -32.368 1.00 89.31 96 ALA A CA 1
ATOM 700 C C . ALA A 1 96 ? 29.712 -0.171 -31.941 1.00 89.31 96 ALA A C 1
ATOM 702 O O . ALA A 1 96 ? 28.693 -0.866 -31.849 1.00 89.31 96 ALA A O 1
ATOM 703 N N . GLN A 1 97 ? 29.718 1.139 -31.711 1.00 92.88 97 GLN A N 1
ATOM 704 C CA . GLN A 1 97 ? 28.568 1.906 -31.245 1.00 92.88 97 GLN A CA 1
ATOM 705 C C . GLN A 1 97 ? 28.179 2.972 -32.269 1.00 92.88 97 GLN A C 1
ATOM 707 O O . GLN A 1 97 ? 29.044 3.631 -32.852 1.00 92.88 97 GLN A O 1
ATOM 712 N N . SER A 1 98 ? 26.874 3.126 -32.495 1.00 93.94 98 SER A N 1
ATOM 713 C CA . SER A 1 98 ? 26.325 4.217 -33.302 1.00 93.94 98 SER A CA 1
ATOM 714 C C . SER A 1 98 ? 26.475 5.565 -32.588 1.00 93.94 98 SER A C 1
ATOM 716 O O . SER A 1 98 ? 26.966 5.644 -31.461 1.00 93.94 98 SER A O 1
ATOM 718 N N . THR A 1 99 ? 26.002 6.655 -33.200 1.00 94.75 99 THR A N 1
ATOM 719 C CA . THR A 1 99 ? 25.992 7.964 -32.522 1.00 94.75 99 THR A CA 1
ATOM 720 C C . THR A 1 99 ? 25.065 8.027 -31.304 1.00 94.75 99 THR A C 1
ATOM 722 O O . THR A 1 99 ? 25.201 8.953 -30.509 1.00 94.75 99 THR A O 1
ATOM 725 N N . SER A 1 100 ? 24.135 7.076 -31.166 1.00 93.12 100 SER A N 1
ATOM 726 C CA . SER A 1 100 ? 23.249 6.915 -30.002 1.00 93.12 100 SER A CA 1
ATOM 727 C C . SER A 1 100 ? 23.729 5.809 -29.055 1.00 93.12 100 SER A C 1
ATOM 729 O O . SER A 1 100 ? 22.966 5.338 -28.216 1.00 93.12 100 SER A O 1
ATOM 731 N N . ASP A 1 101 ? 24.986 5.382 -29.181 1.00 95.12 101 ASP A N 1
ATOM 732 C CA . ASP A 1 101 ? 25.611 4.293 -28.426 1.00 95.12 101 ASP A CA 1
ATOM 733 C C . ASP A 1 101 ? 24.960 2.905 -28.641 1.00 95.12 101 ASP A C 1
ATOM 735 O O . ASP A 1 101 ? 25.244 1.959 -27.903 1.00 95.12 101 ASP A O 1
ATOM 739 N N . ASP A 1 102 ? 24.093 2.742 -29.649 1.00 92.75 102 ASP A N 1
ATOM 740 C CA . ASP A 1 102 ? 23.483 1.446 -29.966 1.00 92.75 102 ASP A CA 1
ATOM 741 C C . ASP A 1 102 ? 24.523 0.508 -30.596 1.00 92.75 102 ASP A C 1
ATOM 743 O O . ASP A 1 102 ? 25.211 0.866 -31.558 1.00 92.75 102 ASP A O 1
ATOM 747 N N . THR A 1 103 ? 24.608 -0.720 -30.082 1.00 92.62 103 THR A N 1
ATOM 748 C CA . THR A 1 103 ? 25.448 -1.782 -30.648 1.00 92.62 103 THR A CA 1
ATOM 749 C C . THR A 1 103 ? 24.694 -2.586 -31.702 1.00 92.62 103 THR A C 1
ATOM 751 O O . THR A 1 103 ? 23.461 -2.607 -31.753 1.00 92.62 103 THR A O 1
ATOM 754 N N . THR A 1 104 ? 25.430 -3.345 -32.514 1.00 90.50 104 THR A N 1
ATOM 755 C CA . THR A 1 104 ? 24.845 -4.298 -33.474 1.00 90.50 104 THR A CA 1
ATOM 756 C C . THR A 1 104 ? 23.835 -5.249 -32.808 1.00 90.50 104 THR A C 1
ATOM 758 O O . THR A 1 104 ? 22.772 -5.527 -33.371 1.00 90.50 104 THR A O 1
ATOM 761 N N . LEU A 1 105 ? 24.138 -5.722 -31.591 1.00 92.19 105 LEU A N 1
ATOM 762 C CA . LEU A 1 105 ? 23.245 -6.593 -30.825 1.00 92.19 105 LEU A CA 1
ATOM 763 C C . LEU A 1 105 ? 21.940 -5.883 -30.454 1.00 92.19 105 LEU A C 1
ATOM 765 O O . LEU A 1 105 ? 20.873 -6.487 -30.576 1.00 92.19 105 LEU A O 1
ATOM 769 N N . ILE A 1 106 ? 22.008 -4.608 -30.057 1.00 92.19 106 ILE A N 1
ATOM 770 C CA . ILE A 1 106 ? 20.823 -3.804 -29.747 1.00 92.19 106 ILE A CA 1
ATOM 771 C C . ILE A 1 106 ? 19.903 -3.689 -30.971 1.00 92.19 106 ILE A C 1
ATOM 773 O O . ILE A 1 106 ? 18.706 -3.945 -30.834 1.00 92.19 106 ILE A O 1
ATOM 777 N N . TYR A 1 107 ? 20.430 -3.423 -32.173 1.00 89.44 107 TYR A N 1
ATOM 778 C CA . TYR A 1 107 ? 19.612 -3.380 -33.398 1.00 89.44 107 TYR A CA 1
ATOM 779 C C . TYR A 1 107 ? 18.915 -4.716 -33.690 1.00 89.44 107 TYR A C 1
ATOM 781 O O . TYR A 1 107 ? 17.708 -4.745 -33.939 1.00 89.44 107 TYR A O 1
ATOM 789 N N . GLY A 1 108 ? 19.642 -5.836 -33.592 1.00 89.38 108 GLY A N 1
ATOM 790 C CA . GLY A 1 108 ? 19.056 -7.170 -33.766 1.00 89.38 108 GLY A CA 1
ATOM 791 C C . GLY A 1 108 ? 17.944 -7.469 -32.749 1.00 89.38 108 GLY A C 1
ATOM 792 O O . GLY A 1 108 ? 16.928 -8.083 -33.090 1.00 89.38 108 GLY A O 1
ATOM 793 N N . CYS A 1 109 ? 18.100 -6.990 -31.511 1.00 91.06 109 CYS A N 1
ATOM 794 C CA . CYS A 1 109 ? 17.121 -7.175 -30.442 1.00 91.06 109 CYS A CA 1
ATOM 795 C C . CYS A 1 109 ? 15.880 -6.285 -30.597 1.00 91.06 109 CYS A C 1
ATOM 797 O O . CYS A 1 109 ? 14.754 -6.771 -30.446 1.00 91.06 109 CYS A O 1
ATOM 799 N N . ALA A 1 110 ? 16.079 -5.012 -30.948 1.00 88.12 110 ALA A N 1
ATOM 800 C CA . ALA A 1 110 ? 15.025 -4.018 -31.140 1.00 88.12 110 ALA A CA 1
ATOM 801 C C . ALA A 1 110 ? 14.072 -4.362 -32.296 1.00 88.12 110 ALA A C 1
ATOM 803 O O . ALA A 1 110 ? 12.910 -3.949 -32.277 1.00 88.12 110 ALA A O 1
ATOM 804 N N . ASP A 1 111 ? 14.537 -5.143 -33.276 1.00 84.81 111 ASP A N 1
ATOM 805 C CA . ASP A 1 111 ? 13.737 -5.616 -34.412 1.00 84.81 111 ASP A CA 1
ATOM 806 C C . ASP A 1 111 ? 13.296 -7.088 -34.309 1.00 84.81 111 ASP A C 1
ATOM 808 O O . ASP A 1 111 ? 12.498 -7.572 -35.121 1.00 84.81 111 ASP A O 1
ATOM 812 N N . GLY A 1 112 ? 13.750 -7.792 -33.269 1.00 87.50 112 GLY A N 1
ATOM 813 C CA . GLY A 1 112 ? 13.326 -9.155 -32.967 1.00 87.50 112 GLY A CA 1
ATOM 814 C C . GLY A 1 112 ? 13.904 -10.213 -33.916 1.00 87.50 112 GLY A C 1
ATOM 815 O O . GLY A 1 112 ? 13.252 -11.229 -34.164 1.00 87.50 112 GLY A O 1
ATOM 816 N N . TYR A 1 113 ? 15.096 -10.001 -34.478 1.00 87.81 113 TYR A N 1
ATOM 817 C CA . TYR A 1 113 ? 15.730 -10.950 -35.397 1.00 87.81 113 TYR A CA 1
ATOM 818 C C . TYR A 1 113 ? 16.540 -12.005 -34.646 1.00 87.81 113 TYR A C 1
ATOM 820 O O . TYR A 1 113 ? 17.744 -11.876 -34.453 1.00 87.81 113 TYR A O 1
ATOM 828 N N . GLU A 1 114 ? 15.863 -13.077 -34.236 1.00 87.94 114 GLU A N 1
ATOM 829 C CA . GLU A 1 114 ? 16.455 -14.174 -33.459 1.00 87.94 114 GLU A CA 1
ATOM 830 C C . GLU A 1 114 ? 17.744 -14.735 -34.072 1.00 87.94 114 GLU A C 1
ATOM 832 O O . GLU A 1 114 ? 18.746 -14.842 -33.371 1.00 87.94 114 GLU A O 1
ATOM 837 N N . GLU A 1 115 ? 17.742 -15.063 -35.364 1.00 85.50 115 GLU A N 1
ATOM 838 C CA . GLU A 1 115 ? 18.909 -15.660 -36.026 1.00 85.50 115 GLU A CA 1
ATOM 839 C C . GLU A 1 115 ? 20.112 -14.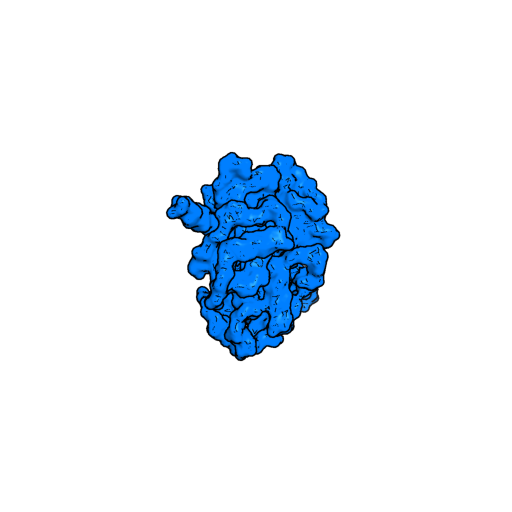706 -36.058 1.00 85.50 115 GLU A C 1
ATOM 841 O O . GLU A 1 115 ? 21.236 -15.126 -35.797 1.00 85.50 115 GLU A O 1
ATOM 846 N N . VAL A 1 116 ? 19.872 -13.407 -36.282 1.00 85.50 116 VAL A N 1
ATOM 847 C CA . VAL A 1 116 ? 20.901 -12.360 -36.170 1.00 85.50 116 VAL A CA 1
ATOM 848 C C . VAL A 1 116 ? 21.472 -12.322 -34.751 1.00 85.50 116 VAL A C 1
ATOM 850 O O . VAL A 1 116 ? 22.686 -12.319 -34.566 1.00 85.50 116 VAL A O 1
ATOM 853 N N . VAL A 1 117 ? 20.608 -12.333 -33.736 1.00 89.81 117 VAL A N 1
ATOM 854 C CA . VAL A 1 117 ? 21.029 -12.286 -32.332 1.00 89.81 117 VAL A CA 1
ATOM 855 C C . VAL A 1 117 ? 21.838 -13.527 -31.949 1.00 89.81 117 VAL A C 1
ATOM 857 O O . VAL A 1 117 ? 22.887 -13.387 -31.331 1.00 89.81 117 VAL A O 1
ATOM 860 N N . ARG A 1 118 ? 21.418 -14.734 -32.352 1.00 87.50 118 ARG A N 1
ATOM 861 C CA . ARG A 1 118 ? 22.157 -15.985 -32.080 1.00 87.50 118 ARG A CA 1
ATOM 862 C C . ARG A 1 118 ? 23.582 -15.935 -32.621 1.00 87.50 118 ARG A C 1
ATOM 864 O O . ARG A 1 118 ? 24.532 -16.245 -31.915 1.00 87.50 118 ARG A O 1
ATOM 871 N N . VAL A 1 119 ? 23.715 -15.478 -33.856 1.00 83.81 119 VAL A N 1
ATOM 872 C CA . VAL A 1 119 ? 24.988 -15.318 -34.558 1.00 83.81 119 VAL A CA 1
ATOM 873 C C . VAL A 1 119 ? 25.918 -14.326 -33.855 1.00 83.81 119 VAL A C 1
ATOM 875 O O . VAL A 1 119 ? 27.116 -14.582 -33.715 1.00 83.81 119 VAL A O 1
ATOM 878 N N . LEU A 1 120 ? 25.379 -13.194 -33.396 1.00 86.38 120 LEU A N 1
ATOM 879 C CA . LEU A 1 120 ? 26.155 -12.202 -32.652 1.00 86.38 120 LEU A CA 1
ATOM 880 C C . LEU A 1 120 ? 26.590 -12.744 -31.285 1.00 86.38 120 LEU A C 1
ATOM 882 O O . LEU A 1 120 ? 27.717 -12.498 -30.871 1.00 86.38 120 LEU A O 1
ATOM 886 N N . LEU A 1 121 ? 25.742 -13.530 -30.619 1.00 86.94 121 LEU A N 1
ATOM 887 C CA . LEU A 1 121 ? 26.046 -14.153 -29.325 1.00 86.94 121 LEU A CA 1
ATOM 888 C C . LEU A 1 121 ? 27.090 -15.276 -29.408 1.00 86.94 121 LEU A C 1
ATOM 890 O O . LEU A 1 121 ? 27.832 -15.482 -28.450 1.00 86.94 121 LEU A O 1
ATOM 894 N N . ASP A 1 122 ? 27.206 -15.948 -30.556 1.00 83.31 122 ASP A N 1
ATOM 895 C CA . ASP A 1 122 ? 28.317 -16.867 -30.847 1.00 83.31 122 ASP A CA 1
ATOM 896 C C . ASP A 1 122 ? 29.659 -16.123 -31.059 1.00 83.31 122 ASP A C 1
ATOM 898 O O . ASP A 1 122 ? 30.726 -16.740 -31.153 1.00 83.31 122 ASP A O 1
ATOM 902 N N . SER A 1 123 ? 29.623 -14.787 -31.116 1.00 79.00 123 SER A N 1
ATOM 903 C CA . SER A 1 123 ? 30.786 -13.900 -31.212 1.00 79.00 123 SER A CA 1
ATOM 904 C C . SER A 1 123 ? 31.141 -13.282 -29.853 1.00 79.00 123 SER A C 1
ATOM 906 O O . SER A 1 123 ? 30.448 -13.454 -28.858 1.00 79.00 123 SER A O 1
ATOM 908 N N . SER A 1 124 ? 32.243 -12.529 -29.779 1.00 79.12 124 SER A N 1
ATOM 909 C CA . SER A 1 124 ? 32.676 -11.833 -28.550 1.00 79.12 124 SER A CA 1
ATOM 910 C C . SER A 1 124 ? 31.890 -10.537 -28.278 1.00 79.12 124 SER A C 1
ATOM 912 O O . SER A 1 124 ? 32.501 -9.510 -27.981 1.00 79.12 124 SER A O 1
ATOM 914 N N . VAL A 1 125 ? 30.565 -10.573 -28.441 1.00 86.00 125 VAL A N 1
ATOM 915 C CA . VAL A 1 125 ? 29.690 -9.422 -28.190 1.00 86.00 125 VAL A CA 1
ATOM 916 C C . VAL A 1 125 ? 29.448 -9.240 -26.691 1.00 86.00 125 VAL 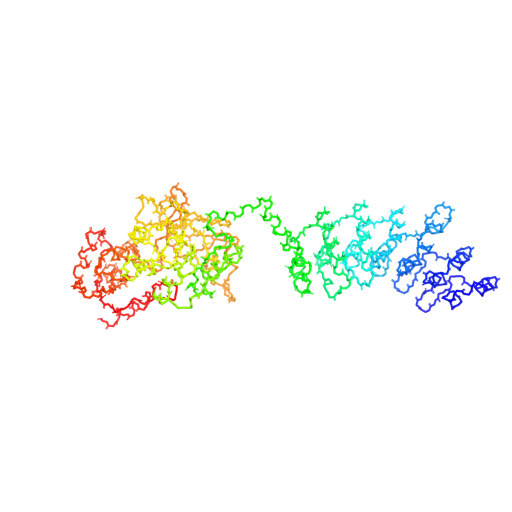A C 1
ATOM 918 O O . VAL A 1 125 ? 29.327 -10.230 -25.963 1.00 86.00 125 VAL A O 1
ATOM 921 N N . ASP A 1 126 ? 29.373 -7.997 -26.222 1.00 88.62 126 ASP A N 1
ATOM 922 C CA . ASP A 1 126 ? 28.914 -7.712 -24.864 1.00 88.62 126 ASP A CA 1
ATOM 923 C C . ASP A 1 126 ? 27.378 -7.715 -24.822 1.00 88.62 126 ASP A C 1
ATOM 925 O O . ASP A 1 126 ? 26.701 -6.922 -25.478 1.00 88.62 126 ASP A O 1
ATOM 929 N N . VAL A 1 127 ? 26.811 -8.651 -24.060 1.00 90.31 127 VAL A N 1
ATOM 930 C CA . VAL A 1 127 ? 25.356 -8.789 -23.901 1.00 90.31 127 VAL A CA 1
ATOM 931 C C . VAL A 1 127 ? 24.763 -7.755 -22.946 1.00 90.31 127 VAL A C 1
ATOM 933 O O . VAL A 1 127 ? 23.543 -7.621 -22.902 1.00 90.31 127 VAL A O 1
ATOM 936 N N . GLU A 1 128 ? 25.604 -7.039 -22.198 1.00 91.81 128 GLU A N 1
ATOM 937 C CA . GLU A 1 128 ? 25.228 -6.049 -21.183 1.00 91.81 128 GLU A CA 1
ATOM 938 C C . GLU A 1 128 ? 25.492 -4.602 -21.601 1.00 91.81 128 GLU A C 1
ATOM 940 O O . GLU A 1 128 ? 25.244 -3.685 -20.804 1.00 91.81 128 GLU A O 1
ATOM 945 N N . ASP A 1 129 ? 25.984 -4.391 -22.822 1.00 91.62 129 ASP A N 1
ATOM 946 C CA . ASP A 1 129 ? 26.147 -3.056 -23.385 1.00 91.62 129 ASP A CA 1
ATOM 947 C C . ASP A 1 129 ? 24.811 -2.317 -23.441 1.00 91.62 129 ASP A C 1
ATOM 949 O O . ASP A 1 129 ? 23.726 -2.904 -23.409 1.00 91.62 129 ASP A O 1
ATOM 953 N N . HIS A 1 130 ? 24.885 -0.993 -23.493 1.00 92.88 130 HIS A N 1
ATOM 954 C CA . HIS A 1 130 ? 23.702 -0.155 -23.459 1.00 92.88 130 HIS A CA 1
ATOM 955 C C . HIS A 1 130 ? 23.862 1.090 -24.321 1.00 92.88 130 HIS A C 1
ATOM 957 O O . HIS A 1 130 ? 24.956 1.637 -24.451 1.00 92.88 130 HIS A O 1
ATOM 963 N N . ASN A 1 131 ? 22.741 1.577 -24.841 1.00 93.44 131 ASN A N 1
ATOM 964 C CA . ASN A 1 131 ? 22.719 2.807 -25.623 1.00 93.44 131 ASN A CA 1
ATOM 965 C C . ASN A 1 131 ? 22.734 4.072 -24.748 1.00 93.44 131 ASN A C 1
ATOM 967 O O . ASN A 1 131 ? 22.823 4.005 -23.516 1.00 93.44 131 ASN A O 1
ATOM 971 N N . GLU A 1 132 ? 22.600 5.242 -25.373 1.00 94.62 132 GLU A N 1
ATOM 972 C CA . GLU A 1 132 ? 22.674 6.541 -24.700 1.00 94.62 132 GLU A CA 1
ATOM 973 C C . GLU A 1 132 ? 21.590 6.712 -23.623 1.00 94.62 132 GLU A C 1
ATOM 975 O O . GLU A 1 132 ? 21.758 7.486 -22.680 1.00 94.62 132 GLU A O 1
ATOM 980 N N . ASN A 1 133 ? 20.486 5.963 -23.717 1.00 92.31 133 ASN A N 1
ATOM 981 C CA . ASN A 1 133 ? 19.389 5.956 -22.749 1.00 92.31 133 ASN A CA 1
ATOM 982 C C . ASN A 1 133 ? 19.571 4.895 -21.649 1.00 92.31 133 ASN A C 1
ATOM 984 O O . ASN A 1 133 ? 18.753 4.796 -20.733 1.00 92.31 133 ASN A O 1
ATOM 988 N N . GLY A 1 134 ? 20.651 4.114 -21.705 1.00 93.62 134 GLY A N 1
ATOM 989 C CA . GLY A 1 134 ? 20.915 2.996 -20.804 1.00 93.62 134 GLY A CA 1
ATOM 990 C C . GLY A 1 134 ? 20.080 1.755 -21.121 1.00 93.62 134 GLY A C 1
ATOM 991 O O . GLY A 1 134 ? 19.903 0.918 -20.241 1.00 93.62 134 GLY A O 1
ATOM 992 N N . HIS A 1 135 ? 19.516 1.638 -22.328 1.00 91.94 135 HIS A N 1
ATOM 993 C CA . HIS A 1 135 ? 18.758 0.447 -22.704 1.00 91.94 135 HIS A CA 1
ATOM 994 C C . HIS A 1 135 ? 19.705 -0.699 -23.044 1.00 91.94 135 HIS A C 1
ATOM 996 O O . HIS A 1 135 ? 20.543 -0.557 -23.932 1.00 91.94 135 HIS A O 1
ATOM 1002 N N . THR A 1 136 ? 19.534 -1.835 -22.371 1.00 94.50 136 THR A N 1
ATOM 1003 C CA . THR A 1 136 ? 20.250 -3.076 -22.690 1.00 94.50 136 THR A CA 1
ATOM 1004 C C . THR A 1 136 ? 19.582 -3.817 -23.859 1.00 94.50 136 THR A C 1
ATOM 1006 O O . THR A 1 136 ? 18.394 -3.592 -24.134 1.00 94.50 136 THR A O 1
ATOM 1009 N N . PRO A 1 137 ? 20.276 -4.770 -24.512 1.00 94.50 137 PRO A N 1
ATOM 1010 C CA . PRO A 1 137 ? 19.680 -5.669 -25.498 1.00 94.50 137 PRO A CA 1
ATOM 1011 C C . PRO A 1 137 ? 18.369 -6.316 -25.032 1.00 94.50 137 PRO A C 1
ATOM 1013 O O . PRO A 1 137 ? 17.405 -6.391 -25.797 1.00 94.50 137 PRO A O 1
ATOM 1016 N N . LEU A 1 138 ? 18.291 -6.734 -23.762 1.00 94.44 138 LEU A N 1
ATOM 1017 C CA . LEU A 1 138 ? 17.085 -7.348 -23.203 1.00 94.44 138 LEU A CA 1
ATOM 1018 C C . LEU A 1 138 ? 15.931 -6.346 -23.058 1.00 94.44 138 LEU A C 1
ATOM 1020 O O . LEU A 1 138 ? 14.785 -6.701 -23.336 1.00 94.44 138 LEU A O 1
ATOM 1024 N N . MET A 1 139 ? 16.209 -5.095 -22.681 1.00 92.00 139 MET A N 1
ATOM 1025 C CA . MET A 1 139 ? 15.188 -4.041 -22.616 1.00 92.00 139 MET A CA 1
ATOM 1026 C C . MET A 1 139 ? 14.630 -3.698 -24.000 1.00 92.00 139 MET A C 1
ATOM 1028 O O . MET A 1 139 ? 13.422 -3.501 -24.143 1.00 92.00 139 MET A O 1
ATOM 1032 N N . GLU A 1 140 ? 15.478 -3.657 -25.029 1.00 90.25 140 GLU A N 1
ATOM 1033 C CA . GLU A 1 140 ? 15.038 -3.412 -26.409 1.00 90.25 140 GLU A CA 1
ATOM 1034 C C . GLU A 1 140 ? 14.257 -4.603 -26.978 1.00 90.25 140 GLU A C 1
ATOM 1036 O O . GLU A 1 140 ? 13.214 -4.414 -27.608 1.00 90.25 140 GLU A O 1
ATOM 1041 N N . ALA A 1 141 ? 14.660 -5.837 -26.651 1.00 89.94 141 ALA A N 1
ATOM 1042 C CA . ALA A 1 141 ? 13.858 -7.024 -26.942 1.00 89.94 141 ALA A CA 1
ATOM 1043 C C . ALA A 1 141 ? 12.481 -6.973 -26.247 1.00 89.94 141 ALA A C 1
ATOM 1045 O O . ALA A 1 141 ? 11.480 -7.383 -26.834 1.00 89.94 141 ALA A O 1
ATOM 1046 N N . ALA A 1 142 ? 12.412 -6.437 -25.023 1.00 88.19 142 ALA A N 1
ATOM 1047 C CA . ALA A 1 142 ? 11.178 -6.313 -24.249 1.00 88.19 142 ALA A CA 1
ATOM 1048 C C . ALA A 1 142 ? 10.261 -5.160 -24.679 1.00 88.19 142 ALA A C 1
ATOM 1050 O O . ALA A 1 142 ? 9.044 -5.245 -24.517 1.00 88.19 142 ALA A O 1
ATOM 1051 N N . SER A 1 143 ? 10.809 -4.116 -25.297 1.00 80.12 143 SER A N 1
ATOM 1052 C CA . SER A 1 143 ? 10.081 -2.900 -25.671 1.00 80.12 143 SER A CA 1
ATOM 1053 C C . SER A 1 143 ? 9.265 -3.010 -26.971 1.00 80.12 143 SER A C 1
ATOM 1055 O O . SER A 1 143 ? 8.870 -1.963 -27.478 1.00 80.12 143 SER A O 1
ATOM 1057 N N . ILE A 1 144 ? 9.023 -4.226 -27.506 1.00 69.81 144 ILE A N 1
ATOM 1058 C CA . ILE A 1 144 ? 8.372 -4.562 -28.803 1.00 69.81 144 ILE A CA 1
ATOM 1059 C C . ILE A 1 144 ? 7.877 -3.329 -29.575 1.00 69.81 144 ILE A C 1
ATOM 1061 O O . ILE A 1 144 ? 6.735 -2.896 -29.426 1.00 69.81 144 ILE A O 1
ATOM 1065 N N . ARG A 1 145 ? 8.741 -2.759 -30.423 1.00 64.00 145 ARG A N 1
ATOM 1066 C CA . ARG A 1 145 ? 8.436 -1.523 -31.169 1.00 64.00 145 ARG A CA 1
ATOM 1067 C C . ARG A 1 145 ? 7.802 -1.776 -32.538 1.00 64.00 145 ARG A C 1
ATOM 1069 O O . ARG A 1 145 ? 7.310 -0.845 -33.175 1.00 64.00 145 ARG A O 1
ATOM 1076 N N . ARG A 1 146 ? 7.827 -3.021 -33.030 1.00 60.34 146 ARG A N 1
ATOM 1077 C CA . ARG A 1 146 ? 7.394 -3.386 -34.390 1.00 60.34 146 ARG A CA 1
ATOM 1078 C C . ARG A 1 146 ? 6.532 -4.651 -34.409 1.00 60.34 146 ARG A C 1
ATOM 1080 O O . ARG A 1 146 ? 6.469 -5.421 -33.458 1.00 60.34 146 ARG A O 1
ATOM 1087 N N . ALA A 1 147 ? 5.844 -4.880 -35.529 1.00 51.66 147 ALA A N 1
ATOM 1088 C CA . ALA A 1 147 ? 4.823 -5.923 -35.679 1.00 51.66 147 ALA A CA 1
ATOM 1089 C C . ALA A 1 147 ? 5.326 -7.385 -35.562 1.00 51.66 147 ALA A C 1
ATOM 1091 O O . ALA A 1 147 ? 4.502 -8.301 -35.539 1.00 51.66 147 ALA A O 1
ATOM 1092 N N . ARG A 1 148 ? 6.642 -7.639 -35.475 1.00 64.25 148 ARG A N 1
ATOM 1093 C CA . ARG A 1 148 ? 7.234 -8.991 -35.382 1.00 64.25 148 ARG A CA 1
ATOM 1094 C C . ARG A 1 148 ? 7.292 -9.502 -33.931 1.00 64.25 148 ARG A C 1
ATOM 1096 O O . ARG A 1 148 ? 8.333 -9.935 -33.451 1.00 64.25 148 ARG A O 1
ATOM 1103 N N . SER A 1 149 ? 6.154 -9.511 -33.234 1.00 62.69 149 SER A N 1
ATOM 1104 C CA . SER A 1 149 ? 6.070 -9.846 -31.796 1.00 62.69 149 SER A CA 1
ATOM 1105 C C . SER A 1 149 ? 6.621 -11.231 -31.416 1.00 62.69 149 SER A C 1
ATOM 1107 O O . SER A 1 149 ? 7.060 -11.426 -30.287 1.00 62.69 149 SER A O 1
ATOM 1109 N N . ALA A 1 150 ? 6.613 -12.200 -32.339 1.00 67.50 150 ALA A N 1
ATOM 1110 C CA . ALA A 1 150 ? 7.137 -13.542 -32.087 1.00 67.50 150 ALA A CA 1
ATOM 1111 C C . ALA A 1 150 ? 8.669 -13.570 -31.962 1.00 67.50 150 ALA A C 1
ATOM 1113 O O . ALA A 1 150 ? 9.189 -14.347 -31.167 1.00 67.50 150 ALA A O 1
ATOM 1114 N N . GLY A 1 151 ? 9.385 -12.726 -32.710 1.00 81.44 151 GLY A N 1
ATOM 1115 C CA . GLY A 1 151 ? 10.848 -12.693 -32.700 1.00 81.44 151 GLY A CA 1
ATOM 1116 C C . GLY A 1 151 ? 11.412 -12.194 -31.371 1.00 81.44 151 GLY A C 1
ATOM 1117 O O . GLY A 1 151 ? 12.301 -12.814 -30.800 1.00 81.44 151 GLY A O 1
ATOM 1118 N N . HIS A 1 152 ? 10.797 -11.154 -30.806 1.00 86.19 152 HIS A N 1
ATOM 1119 C CA . HIS A 1 152 ? 11.179 -10.564 -29.519 1.00 86.19 152 HIS A CA 1
ATOM 1120 C C . HIS A 1 152 ? 11.166 -11.555 -28.348 1.00 86.19 152 HIS A C 1
ATOM 1122 O O . HIS A 1 152 ? 12.100 -11.580 -27.549 1.00 86.19 152 HIS A O 1
ATOM 1128 N N . LEU A 1 153 ? 10.144 -12.418 -28.268 1.00 87.62 153 LEU A N 1
ATOM 1129 C CA . LEU A 1 153 ? 10.079 -13.452 -27.231 1.00 87.62 153 LEU A CA 1
ATOM 1130 C C . LEU A 1 153 ? 11.251 -14.435 -27.342 1.00 87.62 153 LEU A C 1
ATOM 1132 O O . LEU A 1 153 ? 11.809 -14.841 -26.326 1.00 87.62 153 LEU A O 1
ATOM 1136 N N . HIS A 1 154 ? 11.612 -14.843 -28.559 1.00 89.06 154 HIS A N 1
ATOM 1137 C CA . HIS A 1 154 ? 12.728 -15.762 -28.758 1.00 89.06 154 HIS A CA 1
ATOM 1138 C C . HIS A 1 154 ? 14.065 -15.073 -28.493 1.00 89.06 154 HIS A C 1
ATOM 1140 O O . HIS A 1 154 ? 14.870 -15.619 -27.751 1.00 89.06 154 HIS A O 1
ATOM 1146 N N . VAL A 1 155 ? 14.260 -13.847 -28.981 1.00 91.25 155 VAL A N 1
ATOM 1147 C CA . VAL A 1 155 ? 15.442 -13.023 -28.680 1.00 91.25 155 VAL A CA 1
ATOM 1148 C C . VAL A 1 155 ? 15.671 -12.917 -27.174 1.00 91.25 155 VAL A C 1
ATOM 1150 O O . VAL A 1 155 ? 16.756 -13.240 -26.701 1.00 91.25 155 VAL A O 1
ATOM 1153 N N . ALA A 1 156 ? 14.645 -12.551 -26.401 1.00 92.19 156 ALA A N 1
ATOM 1154 C CA . ALA A 1 156 ? 14.768 -12.451 -24.950 1.00 92.19 156 ALA A CA 1
ATOM 1155 C C . ALA A 1 156 ? 15.127 -13.794 -24.291 1.00 92.19 156 ALA A C 1
ATOM 1157 O O . ALA A 1 156 ? 15.954 -13.826 -23.382 1.00 92.19 156 ALA A O 1
ATOM 1158 N N . LYS A 1 157 ? 14.570 -14.919 -24.770 1.00 91.75 157 LYS A N 1
ATOM 1159 C CA . LYS A 1 157 ? 14.979 -16.260 -24.306 1.00 91.75 157 LYS A CA 1
ATOM 1160 C C . LYS A 1 157 ? 16.463 -16.503 -24.544 1.00 91.75 157 LYS A C 1
ATOM 1162 O O . LYS A 1 157 ? 17.147 -16.937 -23.621 1.00 91.75 157 LYS A O 1
ATOM 1167 N N . VAL A 1 158 ? 16.949 -16.204 -25.749 1.00 92.94 158 VAL A N 1
ATOM 1168 C CA . VAL A 1 158 ? 18.352 -16.413 -26.121 1.00 92.94 158 VAL A CA 1
ATOM 1169 C C . VAL A 1 158 ? 19.277 -15.526 -25.285 1.00 92.94 158 VAL A C 1
ATOM 1171 O O . VAL A 1 158 ? 20.272 -16.025 -24.765 1.00 92.94 158 VAL A O 1
ATOM 1174 N N . LEU A 1 159 ? 18.937 -14.252 -25.073 1.00 93.75 159 LEU A N 1
ATOM 1175 C CA . LEU A 1 159 ? 19.716 -13.349 -24.214 1.00 93.75 159 LEU A CA 1
ATOM 1176 C C . LEU A 1 159 ? 19.812 -13.874 -22.773 1.00 93.75 159 LEU A C 1
ATOM 1178 O O . LEU A 1 159 ? 20.902 -13.963 -22.208 1.00 93.75 159 LEU A O 1
ATOM 1182 N N . LEU A 1 160 ? 18.687 -14.304 -22.195 1.00 91.94 160 LEU A N 1
ATOM 1183 C CA . LEU A 1 160 ? 18.642 -14.853 -20.835 1.00 91.94 160 LEU A CA 1
ATOM 1184 C C . LEU A 1 160 ? 19.381 -16.202 -20.714 1.00 91.94 160 LEU A C 1
ATOM 1186 O O . LEU A 1 160 ? 19.839 -16.558 -19.631 1.00 91.94 160 LEU A O 1
ATOM 1190 N N . GLU A 1 161 ? 19.504 -16.976 -21.797 1.00 91.19 161 GLU A N 1
ATOM 1191 C CA . GLU A 1 161 ? 20.353 -18.181 -21.857 1.00 91.19 161 GLU A CA 1
ATOM 1192 C C . GLU A 1 161 ? 21.852 -17.840 -21.871 1.00 91.19 161 GLU A C 1
ATOM 1194 O O . GLU A 1 161 ? 22.655 -18.582 -21.301 1.00 91.19 161 GLU A O 1
ATOM 1199 N N . HIS A 1 162 ? 22.224 -16.685 -22.430 1.00 89.19 162 HIS A N 1
ATOM 1200 C CA . HIS A 1 162 ? 23.598 -16.171 -22.476 1.00 89.19 162 HIS A CA 1
ATOM 1201 C C . HIS A 1 162 ? 23.962 -15.313 -21.251 1.00 89.19 162 HIS A C 1
ATOM 1203 O O . HIS A 1 162 ? 24.912 -14.538 -21.292 1.00 89.19 162 HIS A O 1
ATOM 1209 N N . LYS A 1 163 ? 23.256 -15.519 -20.128 1.00 84.38 163 LYS A N 1
ATOM 1210 C CA . LYS A 1 163 ? 23.487 -14.865 -18.827 1.00 84.38 163 LYS A CA 1
ATOM 1211 C C . LYS A 1 163 ? 23.313 -13.343 -18.835 1.00 84.38 163 LYS A C 1
ATOM 1213 O O . LYS A 1 163 ? 23.966 -12.673 -18.037 1.00 84.38 163 LYS A O 1
ATOM 1218 N N . ASN A 1 164 ? 22.433 -12.822 -19.689 1.00 89.25 164 ASN A N 1
ATOM 1219 C CA . ASN A 1 164 ? 22.066 -11.415 -19.613 1.00 89.25 164 ASN A CA 1
ATOM 1220 C C . ASN A 1 164 ? 21.410 -11.072 -18.252 1.00 89.25 164 ASN A C 1
ATOM 1222 O O . ASN A 1 164 ? 20.644 -11.884 -17.715 1.00 89.25 164 ASN A O 1
ATOM 1226 N N . ASP A 1 165 ? 21.718 -9.901 -17.689 1.00 88.94 165 ASP A N 1
ATOM 1227 C CA . ASP A 1 165 ? 21.192 -9.431 -16.405 1.00 88.94 165 ASP A CA 1
ATOM 1228 C C . ASP A 1 165 ? 19.772 -8.859 -16.539 1.00 88.94 165 ASP A C 1
ATOM 1230 O O . ASP A 1 165 ? 19.536 -7.741 -16.998 1.00 88.94 165 ASP A O 1
ATOM 1234 N N . ASN A 1 166 ? 18.806 -9.628 -16.041 1.00 91.06 166 ASN A N 1
ATOM 1235 C CA . ASN A 1 166 ? 17.386 -9.290 -16.046 1.00 91.06 166 ASN A CA 1
ATOM 1236 C C . ASN A 1 166 ? 16.975 -8.257 -14.972 1.00 91.06 166 ASN A C 1
ATOM 1238 O O . ASN A 1 166 ? 15.798 -7.921 -14.860 1.00 91.06 166 ASN A O 1
ATOM 1242 N N . THR A 1 167 ? 17.911 -7.779 -14.150 1.00 89.31 167 THR A N 1
ATOM 1243 C CA . THR A 1 167 ? 17.624 -6.870 -13.024 1.00 89.31 167 THR A CA 1
ATOM 1244 C C . THR A 1 167 ? 18.115 -5.443 -13.243 1.00 89.31 167 THR A C 1
ATOM 1246 O O . THR A 1 167 ? 17.787 -4.552 -12.460 1.00 89.31 167 THR A O 1
ATOM 1249 N N . ARG A 1 168 ? 18.879 -5.187 -14.314 1.00 90.50 168 ARG A N 1
ATOM 1250 C CA . ARG A 1 168 ? 19.346 -3.834 -14.632 1.00 90.50 168 ARG A CA 1
ATOM 1251 C C . ARG A 1 168 ? 18.186 -2.899 -14.948 1.00 90.50 168 ARG A C 1
ATOM 1253 O O . ARG A 1 168 ? 17.212 -3.286 -15.594 1.00 90.50 168 ARG A O 1
ATOM 1260 N N . SER A 1 169 ? 18.359 -1.641 -14.561 1.00 92.94 169 SER A N 1
ATOM 1261 C CA . SER A 1 169 ? 17.494 -0.529 -14.934 1.00 92.94 169 SER A CA 1
ATOM 1262 C C . SER A 1 169 ? 18.248 0.482 -15.804 1.00 92.94 169 SER A C 1
ATOM 1264 O O . SER A 1 169 ? 19.469 0.626 -15.710 1.00 92.94 169 SER A O 1
ATOM 1266 N N . ASN A 1 170 ? 17.521 1.143 -16.705 1.00 92.75 170 ASN A N 1
ATOM 1267 C CA . ASN A 1 170 ? 18.063 2.192 -17.571 1.00 92.75 170 ASN A CA 1
ATOM 1268 C C . ASN A 1 170 ? 18.080 3.567 -16.865 1.00 92.75 170 ASN A C 1
ATOM 1270 O O . ASN A 1 170 ? 17.781 3.678 -15.676 1.00 92.75 170 ASN A O 1
ATOM 1274 N N . LYS A 1 171 ? 18.376 4.650 -17.602 1.00 94.25 171 LYS A N 1
ATOM 1275 C CA . LYS A 1 171 ? 18.384 6.024 -17.051 1.00 94.25 171 LYS A CA 1
ATOM 1276 C C . LYS A 1 171 ? 17.022 6.516 -16.534 1.00 94.25 171 LYS A C 1
ATOM 1278 O O . LYS A 1 171 ? 16.989 7.522 -15.835 1.00 94.25 171 LYS A O 1
ATOM 1283 N N . PHE A 1 172 ? 15.937 5.822 -16.871 1.00 91.62 172 PHE A N 1
ATOM 1284 C CA . PHE A 1 172 ? 14.562 6.088 -16.432 1.00 91.62 172 PHE A CA 1
ATOM 1285 C C . PHE A 1 172 ? 14.101 5.088 -15.357 1.00 91.62 172 PHE A C 1
ATOM 1287 O O . PHE A 1 172 ? 12.906 4.884 -15.160 1.00 91.62 172 PHE A O 1
ATOM 1294 N N . GLU A 1 173 ? 15.042 4.372 -14.734 1.00 92.19 173 GLU A N 1
ATOM 1295 C CA . GLU A 1 173 ? 14.783 3.303 -13.763 1.00 92.19 173 GLU A CA 1
ATOM 1296 C C . GLU A 1 173 ? 13.892 2.165 -14.318 1.00 92.19 173 GLU A C 1
ATOM 1298 O O . GLU A 1 173 ? 13.330 1.366 -13.576 1.00 92.19 173 GLU A O 1
ATOM 1303 N N . LYS A 1 174 ? 13.786 2.025 -15.648 1.00 91.19 174 LYS A N 1
ATOM 1304 C CA . LYS A 1 174 ? 12.983 0.971 -16.285 1.00 91.19 174 LYS A CA 1
ATOM 1305 C C . LYS A 1 174 ? 13.810 -0.293 -16.456 1.00 91.19 174 LYS A C 1
ATOM 1307 O O . LYS A 1 174 ? 14.855 -0.271 -17.107 1.00 91.19 174 LYS A O 1
ATOM 1312 N N . THR A 1 175 ? 13.305 -1.400 -15.922 1.00 94.00 175 THR A N 1
ATOM 1313 C CA . THR A 1 175 ? 13.816 -2.752 -16.185 1.00 94.00 175 THR A CA 1
ATOM 1314 C C . THR A 1 175 ? 13.214 -3.331 -17.466 1.00 94.00 175 THR A C 1
ATOM 1316 O O . THR A 1 175 ? 12.234 -2.805 -18.007 1.00 94.00 175 THR A O 1
ATOM 1319 N N . ALA A 1 176 ? 13.753 -4.457 -17.946 1.00 91.56 176 ALA A N 1
ATOM 1320 C CA . ALA A 1 176 ? 13.161 -5.189 -19.070 1.00 91.56 176 ALA A CA 1
ATOM 1321 C C . ALA A 1 176 ? 11.698 -5.590 -18.796 1.00 91.56 176 ALA A C 1
ATOM 1323 O O . ALA A 1 176 ? 10.866 -5.599 -19.703 1.00 91.56 176 ALA A O 1
ATOM 1324 N N . PHE A 1 177 ? 11.356 -5.860 -17.534 1.00 91.38 177 PHE A N 1
ATOM 1325 C CA . PHE A 1 177 ? 9.999 -6.217 -17.138 1.00 91.38 177 PHE A CA 1
ATOM 1326 C C . PHE A 1 177 ? 9.025 -5.032 -17.192 1.00 91.38 177 PHE A C 1
ATOM 1328 O O . PHE A 1 177 ? 7.919 -5.155 -17.729 1.00 91.38 177 PHE A O 1
ATOM 1335 N N . ILE A 1 178 ? 9.458 -3.854 -16.731 1.00 89.19 178 ILE A N 1
ATOM 1336 C CA . ILE A 1 178 ? 8.687 -2.613 -16.892 1.00 89.19 178 ILE A CA 1
ATOM 1337 C C . ILE A 1 178 ? 8.514 -2.300 -18.384 1.00 89.19 178 ILE A C 1
ATOM 1339 O O . ILE A 1 178 ? 7.404 -2.002 -18.818 1.00 89.19 178 ILE A O 1
ATOM 1343 N N . ALA A 1 179 ? 9.568 -2.446 -19.192 1.00 87.88 179 ALA A N 1
ATOM 1344 C CA . ALA A 1 179 ? 9.507 -2.232 -20.638 1.00 87.88 179 ALA A CA 1
ATOM 1345 C C . ALA A 1 179 ? 8.488 -3.150 -21.344 1.00 87.88 179 ALA A C 1
ATOM 1347 O O . ALA A 1 179 ? 7.695 -2.677 -22.162 1.00 87.88 179 ALA A O 1
ATOM 1348 N N . ALA A 1 180 ? 8.435 -4.436 -20.972 1.00 86.81 180 ALA A N 1
ATOM 1349 C CA . ALA A 1 180 ? 7.441 -5.387 -21.483 1.00 86.81 180 ALA A CA 1
ATOM 1350 C C . ALA A 1 180 ? 5.990 -5.002 -21.125 1.00 86.81 180 ALA A C 1
ATOM 1352 O O . ALA A 1 180 ? 5.052 -5.406 -21.816 1.00 86.81 180 ALA A O 1
ATOM 1353 N N . SER A 1 181 ? 5.800 -4.200 -20.074 1.00 84.88 181 SER A N 1
ATOM 1354 C CA . SER A 1 181 ? 4.486 -3.787 -19.569 1.00 84.88 181 SER A CA 1
ATOM 1355 C C . SER A 1 181 ? 3.915 -2.543 -20.270 1.00 84.88 181 SER A C 1
ATOM 1357 O O . SER A 1 181 ? 2.730 -2.258 -20.114 1.00 84.88 181 SER A O 1
ATOM 1359 N N . ILE A 1 182 ? 4.712 -1.829 -21.081 1.00 77.81 182 ILE A N 1
ATOM 1360 C CA . ILE A 1 182 ? 4.319 -0.552 -21.715 1.00 77.81 182 ILE A CA 1
ATOM 1361 C C . ILE A 1 182 ? 3.431 -0.743 -22.966 1.00 77.81 182 ILE A C 1
ATOM 1363 O O . ILE A 1 182 ? 2.556 0.063 -23.253 1.00 77.81 182 ILE A O 1
ATOM 1367 N N . ASN A 1 183 ? 3.596 -1.814 -23.745 1.00 69.25 183 ASN A N 1
ATOM 1368 C CA . ASN A 1 183 ? 3.062 -1.865 -25.121 1.00 69.25 183 ASN A CA 1
ATOM 1369 C C . ASN A 1 183 ? 1.651 -2.482 -25.282 1.00 69.25 183 ASN A C 1
ATOM 1371 O O . ASN A 1 183 ? 1.372 -3.189 -26.256 1.00 69.25 183 ASN A O 1
ATOM 1375 N N . GLY A 1 184 ? 0.726 -2.190 -24.362 1.00 56.62 184 GLY A N 1
ATOM 1376 C CA . GLY A 1 184 ? -0.628 -2.778 -24.318 1.00 56.62 184 GLY A CA 1
ATOM 1377 C C . GLY A 1 184 ? -1.523 -2.535 -25.544 1.00 56.62 184 GLY A C 1
ATOM 1378 O O . GLY A 1 184 ? -2.459 -3.292 -25.804 1.00 56.62 184 GLY A O 1
ATOM 1379 N N . HIS A 1 185 ? -1.243 -1.504 -26.345 1.00 53.84 185 HIS A N 1
ATOM 1380 C CA . HIS A 1 185 ? -2.107 -1.093 -27.458 1.00 53.84 185 HIS A CA 1
ATOM 1381 C C . HIS A 1 185 ? -2.004 -1.969 -28.721 1.00 53.84 185 HIS A C 1
ATOM 1383 O O . HIS A 1 185 ? -2.861 -1.897 -29.610 1.00 53.84 185 HIS A O 1
ATOM 1389 N N . MET A 1 186 ? -0.994 -2.835 -28.822 1.00 58.47 186 MET A N 1
ATOM 1390 C CA . MET A 1 186 ? -0.819 -3.723 -29.971 1.00 58.47 186 MET A CA 1
ATOM 1391 C C . MET A 1 186 ? -1.575 -5.045 -29.770 1.00 58.47 186 MET A C 1
ATOM 1393 O O . MET A 1 186 ? -1.011 -6.035 -29.314 1.00 58.47 186 MET A O 1
ATOM 1397 N N . LYS A 1 187 ? -2.848 -5.107 -30.196 1.00 54.94 187 LYS A N 1
ATOM 1398 C CA . LYS A 1 187 ? -3.713 -6.313 -30.095 1.00 54.94 187 LYS A CA 1
ATOM 1399 C C . LYS A 1 187 ? -3.083 -7.625 -30.601 1.00 54.94 187 LYS A C 1
ATOM 1401 O O . LYS A 1 187 ? -3.484 -8.695 -30.164 1.00 54.94 187 LYS A O 1
ATOM 1406 N N . VAL A 1 188 ? -2.126 -7.562 -31.533 1.00 51.44 188 VAL A N 1
ATOM 1407 C CA . VAL A 1 188 ? -1.440 -8.737 -32.115 1.00 51.44 188 VAL A CA 1
ATOM 1408 C C . VAL A 1 188 ? -0.179 -9.137 -31.320 1.00 51.44 188 VAL A C 1
ATOM 1410 O O . VAL A 1 188 ? 0.312 -10.255 -31.457 1.00 51.44 188 VAL A O 1
ATOM 1413 N N . ALA A 1 189 ? 0.348 -8.259 -30.461 1.00 54.97 189 ALA A N 1
ATOM 1414 C CA . ALA A 1 189 ? 1.526 -8.519 -29.629 1.00 54.97 189 ALA A CA 1
ATOM 1415 C C . ALA A 1 189 ? 1.196 -9.010 -28.213 1.00 54.97 189 ALA A C 1
ATOM 1417 O O . ALA A 1 189 ? 2.091 -9.526 -27.549 1.00 54.97 189 ALA A O 1
ATOM 1418 N N . ASN A 1 190 ? -0.064 -8.910 -27.773 1.00 63.75 190 ASN A N 1
ATOM 1419 C CA . ASN A 1 190 ? -0.405 -9.052 -26.357 1.00 63.75 190 ASN A CA 1
ATOM 1420 C C . ASN A 1 190 ? -0.006 -10.413 -25.754 1.00 63.75 190 ASN A C 1
ATOM 1422 O O . ASN A 1 190 ? 0.757 -10.475 -24.794 1.00 63.75 190 ASN A O 1
ATOM 1426 N N . LYS A 1 191 ? -0.341 -11.520 -26.427 1.00 72.00 191 LYS A N 1
ATOM 1427 C CA . LYS A 1 191 ? 0.029 -12.862 -25.949 1.00 72.00 191 LYS A CA 1
ATOM 1428 C C . LYS A 1 191 ? 1.544 -13.103 -25.877 1.00 72.00 191 LYS A C 1
ATOM 1430 O O . LYS A 1 191 ? 2.012 -13.813 -24.992 1.00 72.00 191 LYS A O 1
ATOM 1435 N N . ASN A 1 192 ? 2.320 -12.548 -26.810 1.00 76.44 192 ASN A N 1
ATOM 1436 C CA . ASN A 1 192 ? 3.778 -12.705 -26.797 1.00 76.44 192 ASN A CA 1
ATOM 1437 C C . ASN A 1 192 ? 4.430 -11.818 -25.731 1.00 76.44 192 ASN A C 1
ATOM 1439 O O . ASN A 1 192 ? 5.390 -12.265 -25.114 1.00 76.44 192 ASN A O 1
ATOM 1443 N N . LEU A 1 193 ? 3.881 -10.626 -25.474 1.00 75.38 193 LEU A N 1
ATOM 1444 C CA . LEU A 1 193 ? 4.286 -9.756 -24.366 1.00 75.38 193 LEU A CA 1
ATOM 1445 C C . LEU A 1 193 ? 4.004 -10.405 -23.011 1.00 75.38 193 LEU A C 1
ATOM 1447 O O . LEU A 1 193 ? 4.881 -10.423 -22.161 1.00 75.38 193 LEU A O 1
ATOM 1451 N N . VAL A 1 194 ? 2.828 -11.009 -22.832 1.00 79.94 194 VAL A N 1
ATOM 1452 C CA . VAL A 1 194 ? 2.471 -11.763 -21.619 1.00 79.94 194 VAL A CA 1
ATOM 1453 C C . VAL A 1 194 ? 3.408 -12.956 -21.418 1.00 79.94 194 VAL A C 1
ATOM 1455 O O . VAL A 1 194 ? 3.946 -13.143 -20.331 1.00 79.94 194 VAL A O 1
ATOM 1458 N N . ASN A 1 195 ? 3.682 -13.733 -22.472 1.00 85.19 195 ASN A N 1
ATOM 1459 C CA . ASN A 1 195 ? 4.652 -14.832 -22.396 1.00 85.19 195 ASN A CA 1
ATOM 1460 C C . ASN A 1 195 ? 6.074 -14.339 -22.087 1.00 85.19 195 ASN A C 1
ATOM 1462 O O . ASN A 1 195 ? 6.841 -15.043 -21.434 1.00 85.19 195 ASN A O 1
ATOM 1466 N N . LEU A 1 196 ? 6.440 -13.158 -22.588 1.00 86.38 196 LEU A N 1
ATOM 1467 C CA . LEU A 1 196 ? 7.731 -12.544 -22.322 1.00 86.38 196 LEU A CA 1
ATOM 1468 C C . LEU A 1 196 ? 7.825 -12.068 -20.872 1.00 86.38 196 LEU A C 1
ATOM 1470 O O . LEU A 1 196 ? 8.793 -12.386 -20.198 1.00 86.38 196 LEU A O 1
ATOM 1474 N N . ALA A 1 197 ? 6.808 -11.374 -20.375 1.00 87.75 197 ALA A N 1
ATOM 1475 C CA . ALA A 1 197 ? 6.688 -10.977 -18.979 1.00 87.75 197 ALA A CA 1
ATOM 1476 C C . ALA A 1 197 ? 6.780 -12.191 -18.045 1.00 87.75 197 ALA A C 1
ATOM 1478 O O . ALA A 1 197 ? 7.589 -12.191 -17.120 1.00 87.75 197 ALA A O 1
ATOM 1479 N N . GLN A 1 198 ? 6.045 -13.263 -18.348 1.00 87.06 198 GLN A N 1
ATOM 1480 C CA . GLN A 1 198 ? 6.122 -14.528 -17.619 1.00 87.06 198 GLN A CA 1
ATOM 1481 C C . GLN A 1 198 ? 7.545 -15.109 -17.619 1.00 87.06 198 GLN A C 1
ATOM 1483 O O . GLN A 1 198 ? 8.048 -15.510 -16.574 1.00 87.06 198 GLN A O 1
ATOM 1488 N N . LEU A 1 199 ? 8.223 -15.109 -18.771 1.00 89.81 199 LEU A N 1
ATOM 1489 C CA . LEU A 1 199 ? 9.615 -15.547 -18.870 1.00 89.81 199 LEU A CA 1
ATOM 1490 C C . LEU A 1 199 ? 10.551 -14.682 -18.013 1.00 89.81 199 LEU A C 1
ATOM 1492 O O . LEU A 1 199 ? 11.420 -15.223 -17.336 1.00 89.81 199 LEU A O 1
ATOM 1496 N N . LEU A 1 200 ? 10.399 -13.357 -18.043 1.00 90.88 200 LEU A N 1
ATOM 1497 C CA . LEU A 1 200 ? 11.222 -12.443 -17.250 1.00 90.88 200 LEU A CA 1
ATOM 1498 C C . LEU A 1 200 ? 11.018 -12.704 -15.750 1.00 90.88 200 LEU A C 1
ATOM 1500 O O . LEU A 1 200 ? 12.000 -12.789 -15.018 1.00 90.88 200 LEU A O 1
ATOM 1504 N N . ILE A 1 201 ? 9.780 -12.934 -15.303 1.00 88.25 201 ILE A N 1
ATOM 1505 C CA . ILE A 1 201 ? 9.467 -13.328 -13.918 1.00 88.25 201 ILE A CA 1
ATOM 1506 C C . ILE A 1 201 ? 10.141 -14.661 -13.561 1.00 88.25 201 ILE A C 1
ATOM 1508 O O . ILE A 1 201 ? 10.838 -14.756 -12.552 1.00 88.25 201 ILE A O 1
ATOM 1512 N N . GLU A 1 202 ? 9.997 -15.687 -14.405 1.00 88.44 202 GLU A N 1
ATOM 1513 C CA . GLU A 1 202 ? 10.633 -17.002 -14.210 1.00 88.44 202 GLU A CA 1
ATOM 1514 C C . GLU A 1 202 ? 12.164 -16.917 -14.144 1.00 88.44 202 GLU A C 1
ATOM 1516 O O . GLU A 1 202 ? 12.818 -17.761 -13.527 1.00 88.44 202 GLU A O 1
ATOM 1521 N N . ARG A 1 203 ? 12.742 -15.892 -14.776 1.00 90.00 203 ARG A N 1
ATOM 1522 C CA . ARG A 1 203 ? 14.175 -15.589 -14.776 1.00 90.00 203 ARG A CA 1
ATOM 1523 C C . ARG A 1 203 ? 14.544 -14.475 -13.787 1.00 90.00 203 ARG A C 1
ATOM 1525 O O . ARG A 1 203 ? 15.586 -13.846 -13.949 1.00 90.00 203 ARG A O 1
ATOM 1532 N N . GLY A 1 204 ? 13.728 -14.258 -12.754 1.00 87.25 204 GLY A N 1
ATOM 1533 C CA . GLY A 1 204 ? 14.084 -13.453 -11.584 1.00 87.25 204 GLY A CA 1
ATOM 1534 C C . GLY A 1 204 ? 13.810 -11.953 -11.686 1.00 87.25 204 GLY A C 1
ATOM 1535 O O . GLY A 1 204 ? 14.390 -11.204 -10.906 1.00 87.25 204 GLY A O 1
ATOM 1536 N N . ALA A 1 205 ? 12.955 -11.501 -12.609 1.00 89.19 205 ALA A N 1
ATOM 1537 C CA . ALA A 1 205 ? 12.498 -10.112 -12.612 1.00 89.19 205 ALA A CA 1
ATOM 1538 C C . ALA A 1 205 ? 11.698 -9.801 -11.338 1.00 89.19 205 ALA A C 1
ATOM 1540 O O . ALA A 1 205 ? 10.849 -10.594 -10.919 1.00 89.19 205 ALA A O 1
ATOM 1541 N N . ASN A 1 206 ? 11.947 -8.637 -10.739 1.00 86.94 206 ASN A N 1
ATOM 1542 C CA . ASN A 1 206 ? 11.182 -8.165 -9.595 1.00 86.94 206 ASN A CA 1
ATOM 1543 C C . ASN A 1 206 ? 9.907 -7.455 -10.073 1.00 86.94 206 ASN A C 1
ATOM 1545 O O . ASN A 1 206 ? 9.948 -6.492 -10.837 1.00 86.94 206 ASN A O 1
ATOM 1549 N N . ILE A 1 207 ? 8.758 -7.942 -9.608 1.00 86.75 207 ILE A N 1
ATOM 1550 C CA . ILE A 1 207 ? 7.447 -7.403 -9.985 1.00 86.75 207 ILE A CA 1
ATOM 1551 C C . ILE A 1 207 ? 7.123 -6.068 -9.303 1.00 86.75 207 ILE A C 1
ATOM 1553 O O . ILE A 1 207 ? 6.210 -5.375 -9.742 1.00 86.75 207 ILE A O 1
ATOM 1557 N N . GLU A 1 208 ? 7.882 -5.712 -8.263 1.00 86.62 208 GLU A N 1
ATOM 1558 C CA . GLU A 1 208 ? 7.717 -4.488 -7.472 1.00 86.62 208 GLU A CA 1
ATOM 1559 C C . GLU A 1 208 ? 8.752 -3.406 -7.817 1.00 86.62 208 GLU A C 1
ATOM 1561 O O . GLU A 1 208 ? 8.807 -2.380 -7.139 1.00 86.62 208 GLU A O 1
ATOM 1566 N N . ASP A 1 209 ? 9.591 -3.612 -8.839 1.00 88.00 209 ASP A N 1
ATOM 1567 C CA . ASP A 1 209 ? 10.479 -2.545 -9.312 1.00 88.00 209 ASP A CA 1
ATOM 1568 C C . ASP A 1 209 ? 9.652 -1.345 -9.778 1.00 88.00 209 ASP A C 1
ATOM 1570 O O . ASP A 1 209 ? 8.575 -1.502 -10.355 1.00 88.00 209 ASP A O 1
ATOM 1574 N N . VAL A 1 210 ? 10.171 -0.143 -9.548 1.00 89.75 210 VAL A N 1
ATOM 1575 C CA . VAL A 1 210 ? 9.532 1.110 -9.952 1.00 89.75 210 VAL A CA 1
ATOM 1576 C C . VAL A 1 210 ? 10.414 1.853 -10.942 1.00 89.75 210 VAL A C 1
ATOM 1578 O O . VAL A 1 210 ? 11.637 1.797 -10.845 1.00 89.75 210 VAL A O 1
ATOM 1581 N N . ASN A 1 211 ? 9.783 2.529 -11.900 1.00 90.56 211 ASN A N 1
ATOM 1582 C CA . ASN A 1 211 ? 10.470 3.481 -12.770 1.00 90.56 211 ASN A CA 1
ATOM 1583 C C . ASN A 1 211 ? 10.618 4.860 -12.099 1.00 90.56 211 ASN A C 1
ATOM 1585 O O . ASN A 1 211 ? 10.144 5.074 -10.983 1.00 90.56 211 ASN A O 1
ATOM 1589 N N . ASP A 1 212 ? 11.222 5.806 -12.816 1.00 93.62 212 ASP A N 1
ATOM 1590 C CA . ASP A 1 212 ? 11.447 7.188 -12.377 1.00 93.62 212 ASP A CA 1
ATOM 1591 C C . ASP A 1 212 ? 10.157 7.970 -12.058 1.00 93.62 212 ASP A C 1
ATOM 1593 O O . ASP A 1 212 ? 10.178 8.916 -11.267 1.00 93.62 212 ASP A O 1
ATOM 1597 N N . ASP A 1 213 ? 9.022 7.541 -12.614 1.00 89.25 213 ASP A N 1
ATOM 1598 C CA . ASP A 1 213 ? 7.683 8.053 -12.300 1.00 89.25 213 ASP A CA 1
ATOM 1599 C C . ASP A 1 213 ? 7.035 7.372 -11.069 1.00 89.25 213 ASP A C 1
ATOM 1601 O O . ASP A 1 213 ? 5.948 7.765 -10.634 1.00 89.25 213 ASP A O 1
ATOM 1605 N N . GLY A 1 214 ? 7.677 6.355 -10.484 1.00 88.69 214 GLY A N 1
ATOM 1606 C CA . GLY A 1 214 ? 7.181 5.589 -9.338 1.00 88.69 214 GLY A CA 1
ATOM 1607 C C . GLY A 1 214 ? 6.168 4.492 -9.691 1.00 88.69 214 GLY A C 1
ATOM 1608 O O . GLY A 1 214 ? 5.484 3.986 -8.798 1.00 88.69 214 GLY A O 1
ATOM 1609 N N . TYR A 1 215 ? 6.037 4.122 -10.968 1.00 88.44 215 TYR A N 1
ATOM 1610 C CA . TYR A 1 215 ? 5.106 3.082 -11.406 1.00 88.44 215 TYR A CA 1
ATOM 1611 C C . TYR A 1 215 ? 5.739 1.694 -11.374 1.00 88.44 215 TYR A C 1
ATOM 1613 O O . TYR A 1 215 ? 6.791 1.466 -11.973 1.00 88.44 215 TYR A O 1
ATOM 1621 N N . THR A 1 216 ? 5.032 0.747 -10.754 1.00 90.75 216 THR A N 1
ATOM 1622 C CA . THR A 1 216 ? 5.329 -0.684 -10.883 1.00 90.75 216 THR A CA 1
ATOM 1623 C C . THR A 1 216 ? 4.888 -1.221 -12.253 1.00 90.75 216 THR A C 1
ATOM 1625 O O . THR A 1 216 ? 4.039 -0.609 -12.912 1.00 90.75 216 THR A O 1
ATOM 1628 N N . PRO A 1 217 ? 5.376 -2.398 -12.685 1.00 88.56 217 PRO A N 1
ATOM 1629 C CA . PRO A 1 217 ? 4.875 -3.105 -13.864 1.00 88.56 217 PRO A CA 1
ATOM 1630 C C . PRO A 1 217 ? 3.343 -3.207 -13.930 1.00 88.56 217 PRO A C 1
ATOM 1632 O O . PRO A 1 217 ? 2.758 -2.977 -14.987 1.00 88.56 217 PRO A O 1
ATOM 1635 N N . LEU A 1 218 ? 2.677 -3.476 -12.798 1.00 88.38 218 LEU A N 1
ATOM 1636 C CA . LEU A 1 218 ? 1.212 -3.545 -12.728 1.00 88.38 218 LEU A CA 1
ATOM 1637 C C . LEU A 1 218 ? 0.565 -2.178 -12.976 1.00 88.38 218 LEU A C 1
ATOM 1639 O O . LEU A 1 218 ? -0.408 -2.083 -13.725 1.00 88.38 218 LEU A O 1
ATOM 1643 N N . MET A 1 219 ? 1.113 -1.117 -12.379 1.00 87.75 219 MET A N 1
ATOM 1644 C CA . MET A 1 219 ? 0.627 0.247 -12.605 1.00 87.75 219 MET A CA 1
ATOM 1645 C C . MET A 1 219 ? 0.821 0.671 -14.062 1.00 87.75 219 MET A C 1
ATOM 1647 O O . MET A 1 219 ? -0.092 1.249 -14.650 1.00 87.75 219 MET A O 1
ATOM 1651 N N . GLN A 1 220 ? 1.963 0.330 -14.664 1.00 88.00 220 GLN A N 1
ATOM 1652 C CA . GLN A 1 220 ? 2.240 0.610 -16.070 1.00 88.00 220 GLN A CA 1
ATOM 1653 C C . GLN A 1 220 ? 1.275 -0.149 -16.990 1.00 88.00 220 GLN A C 1
ATOM 1655 O O . GLN A 1 220 ? 0.669 0.451 -17.875 1.00 88.00 220 GLN A O 1
ATOM 1660 N N . ALA A 1 221 ? 1.066 -1.446 -16.750 1.00 86.50 221 ALA A N 1
ATOM 1661 C CA . ALA A 1 221 ? 0.116 -2.252 -17.512 1.00 86.50 221 ALA A CA 1
ATOM 1662 C C . ALA A 1 221 ? -1.315 -1.693 -17.419 1.00 86.50 221 ALA A C 1
ATOM 1664 O O . ALA A 1 221 ? -2.033 -1.657 -18.420 1.00 86.50 221 ALA A O 1
ATOM 1665 N N . ALA A 1 222 ? -1.721 -1.218 -16.238 1.00 85.62 222 ALA A N 1
ATOM 1666 C CA . ALA A 1 222 ? -3.016 -0.578 -16.037 1.00 85.62 222 ALA A CA 1
ATOM 1667 C C . ALA A 1 222 ? -3.124 0.771 -16.770 1.00 85.62 222 ALA A C 1
ATOM 1669 O O . ALA A 1 222 ? -4.152 1.041 -17.393 1.00 85.62 222 ALA A O 1
ATOM 1670 N N . LEU A 1 223 ? -2.069 1.595 -16.740 1.00 85.00 223 LEU A N 1
ATOM 1671 C CA . LEU A 1 223 ? -2.013 2.886 -17.435 1.00 85.00 223 LEU A CA 1
ATOM 1672 C C . LEU A 1 223 ? -2.180 2.721 -18.953 1.00 85.00 223 LEU A C 1
ATOM 1674 O O . LEU A 1 223 ? -2.919 3.473 -19.586 1.00 85.00 223 LEU A O 1
ATOM 1678 N N . GLU A 1 224 ? -1.546 1.695 -19.513 1.00 81.38 224 GLU A N 1
ATOM 1679 C CA . GLU A 1 224 ? -1.549 1.377 -20.948 1.00 81.38 224 GLU A CA 1
ATOM 1680 C C . GLU A 1 224 ? -2.778 0.553 -21.374 1.00 81.38 224 GLU A C 1
ATOM 1682 O O . GLU A 1 224 ? -2.914 0.144 -22.533 1.00 81.38 224 GLU A O 1
ATOM 1687 N N . ASN A 1 225 ? -3.699 0.298 -20.435 1.00 80.44 225 ASN A N 1
ATOM 1688 C CA . ASN A 1 225 ? -4.899 -0.512 -20.626 1.00 80.44 225 ASN A CA 1
ATOM 1689 C C . ASN A 1 225 ? -4.579 -1.916 -21.189 1.00 80.44 225 ASN A C 1
ATOM 1691 O O . ASN A 1 225 ? -5.273 -2.427 -22.076 1.00 80.44 225 ASN A O 1
ATOM 1695 N N . ASN A 1 226 ? -3.505 -2.536 -20.689 1.00 80.69 226 ASN A N 1
ATOM 1696 C CA . ASN A 1 226 ? -3.107 -3.896 -21.028 1.00 80.69 226 ASN A CA 1
ATOM 1697 C C . ASN A 1 226 ? -3.808 -4.918 -20.118 1.00 80.69 226 ASN A C 1
ATOM 1699 O O . ASN A 1 226 ? -3.228 -5.423 -19.158 1.00 80.69 226 ASN A O 1
ATOM 1703 N N . GLU A 1 227 ? -5.064 -5.235 -20.436 1.00 81.19 227 GLU A N 1
ATOM 1704 C CA . GLU A 1 227 ? -5.903 -6.133 -19.627 1.00 81.19 227 GLU A CA 1
ATOM 1705 C C . GLU A 1 227 ? -5.283 -7.526 -19.406 1.00 81.19 227 GLU A C 1
ATOM 1707 O O . GLU A 1 227 ? -5.406 -8.080 -18.317 1.00 81.19 227 GLU A O 1
ATOM 1712 N N . GLU A 1 228 ? -4.592 -8.093 -20.403 1.00 80.62 228 GLU A N 1
ATOM 1713 C CA . GLU A 1 228 ? -3.973 -9.424 -20.277 1.00 80.62 228 GLU A CA 1
ATOM 1714 C C . GLU A 1 228 ? -2.754 -9.405 -19.341 1.00 80.62 228 GLU A C 1
ATOM 1716 O O . GLU A 1 228 ? -2.570 -10.335 -18.558 1.00 80.62 228 GLU A O 1
ATOM 1721 N N . MET A 1 229 ? -1.941 -8.343 -19.385 1.00 82.25 229 MET A N 1
ATOM 1722 C CA . MET A 1 229 ? -0.805 -8.179 -18.472 1.00 82.25 229 MET A CA 1
ATOM 1723 C C . MET A 1 229 ? -1.266 -7.889 -17.042 1.00 82.25 229 MET A C 1
ATOM 1725 O O . MET A 1 229 ? -0.702 -8.435 -16.097 1.00 82.25 229 MET A O 1
ATOM 1729 N N . VAL A 1 230 ? -2.317 -7.077 -16.881 1.00 84.81 230 VAL A N 1
ATOM 1730 C CA . VAL A 1 230 ? -2.954 -6.856 -15.575 1.00 84.81 230 VAL A CA 1
ATOM 1731 C C . VAL A 1 230 ? -3.457 -8.184 -15.015 1.00 84.81 230 VAL A C 1
ATOM 1733 O O . VAL A 1 230 ? -3.130 -8.504 -13.881 1.00 84.81 230 VAL A O 1
ATOM 1736 N N . ALA A 1 231 ? -4.155 -8.995 -15.815 1.00 83.25 231 ALA A N 1
ATOM 1737 C CA . ALA A 1 231 ? -4.629 -10.307 -15.379 1.00 83.25 231 ALA A CA 1
ATOM 1738 C C . ALA A 1 231 ? -3.479 -11.249 -14.982 1.00 83.25 231 ALA A C 1
ATOM 1740 O O . ALA A 1 231 ? -3.562 -11.887 -13.939 1.00 83.25 231 ALA A O 1
ATOM 1741 N N . LEU A 1 232 ? -2.388 -11.304 -15.760 1.00 82.81 232 LEU A N 1
ATOM 1742 C CA . LEU A 1 232 ? -1.199 -12.094 -15.415 1.00 82.81 232 LEU A CA 1
ATOM 1743 C C . LEU A 1 232 ? -0.617 -11.680 -14.057 1.00 82.81 232 LEU A C 1
ATOM 1745 O O . LEU A 1 232 ? -0.325 -12.526 -13.215 1.00 82.81 232 LEU A O 1
ATOM 1749 N N . LEU A 1 233 ? -0.425 -10.375 -13.865 1.00 81.19 233 LEU A N 1
ATOM 1750 C CA . LEU A 1 233 ? 0.170 -9.815 -12.658 1.00 81.19 233 LEU A CA 1
ATOM 1751 C C . LEU A 1 233 ? -0.757 -9.970 -11.449 1.00 81.19 233 LEU A C 1
ATOM 1753 O O . LEU A 1 233 ? -0.285 -10.312 -10.369 1.00 81.19 233 LEU A O 1
ATOM 1757 N N . GLU A 1 234 ? -2.068 -9.799 -11.623 1.00 80.44 234 GLU A N 1
ATOM 1758 C CA . GLU A 1 234 ? -3.067 -10.065 -10.586 1.00 80.44 234 GLU A CA 1
ATOM 1759 C C . GLU A 1 234 ? -3.114 -11.548 -10.208 1.00 80.44 234 GLU A C 1
ATOM 1761 O O . GLU A 1 234 ? -3.125 -11.860 -9.019 1.00 80.44 234 GLU A O 1
ATOM 1766 N N . ASP A 1 235 ? -3.094 -12.462 -11.183 1.00 75.88 235 ASP A N 1
ATOM 1767 C CA . ASP A 1 235 ? -3.068 -13.909 -10.946 1.00 75.88 235 ASP A CA 1
ATOM 1768 C C . ASP A 1 235 ? -1.766 -14.344 -10.262 1.00 75.88 235 ASP A C 1
ATOM 1770 O O . ASP A 1 235 ? -1.786 -15.234 -9.415 1.00 75.88 235 ASP A O 1
ATOM 1774 N N . LEU A 1 236 ? -0.635 -13.708 -10.577 1.00 64.94 236 LEU A N 1
ATOM 1775 C CA . LEU A 1 236 ? 0.646 -13.975 -9.925 1.00 64.94 236 LEU A CA 1
ATOM 1776 C C . LEU A 1 236 ? 0.672 -13.445 -8.490 1.00 64.94 236 LEU A C 1
ATOM 1778 O O . LEU A 1 236 ? 1.078 -14.171 -7.585 1.00 64.94 236 LEU A O 1
ATOM 1782 N N . VAL A 1 237 ? 0.205 -12.214 -8.264 1.00 63.12 237 VAL A N 1
ATOM 1783 C CA . VAL A 1 237 ? 0.012 -11.666 -6.915 1.00 63.12 237 VAL A CA 1
ATOM 1784 C C . VAL A 1 237 ? -0.934 -12.579 -6.139 1.00 63.12 237 VAL A C 1
ATOM 1786 O O . VAL A 1 237 ? -0.638 -12.950 -5.008 1.00 63.12 237 VAL A O 1
ATOM 1789 N N . GLN A 1 238 ? -2.016 -13.041 -6.764 1.00 62.56 238 GLN A N 1
ATOM 1790 C CA . GLN A 1 238 ? -2.952 -13.983 -6.169 1.00 62.56 238 GLN A CA 1
ATOM 1791 C C . GLN A 1 238 ? -2.303 -15.336 -5.861 1.00 62.56 238 GLN A C 1
ATOM 1793 O O . GLN A 1 238 ? -2.513 -15.861 -4.774 1.00 62.56 238 GLN A O 1
ATOM 1798 N N . TYR A 1 239 ? -1.492 -15.887 -6.763 1.00 56.72 239 TYR A N 1
ATOM 1799 C CA . TYR A 1 239 ? -0.755 -17.129 -6.549 1.00 56.72 239 TYR A CA 1
ATOM 1800 C C . TYR A 1 239 ? 0.265 -16.986 -5.418 1.00 56.72 239 TYR A C 1
ATOM 1802 O O . TYR A 1 239 ? 0.381 -17.890 -4.598 1.00 56.72 239 TYR A O 1
ATOM 1810 N N . LEU A 1 240 ? 0.975 -15.860 -5.318 1.00 48.03 240 LEU A N 1
ATOM 1811 C CA . LEU A 1 240 ? 1.901 -15.576 -4.217 1.00 48.03 240 LEU A CA 1
ATOM 1812 C C . LEU A 1 240 ? 1.158 -15.419 -2.882 1.00 48.03 240 LEU A C 1
ATOM 1814 O O . LEU A 1 240 ? 1.624 -15.920 -1.856 1.00 48.03 240 LEU A O 1
ATOM 1818 N N . LEU A 1 241 ? -0.028 -14.806 -2.905 1.00 51.75 241 LEU A N 1
ATOM 1819 C CA . LEU A 1 241 ? -0.934 -14.733 -1.759 1.00 51.75 241 LEU A CA 1
ATOM 1820 C C . LEU A 1 241 ? -1.477 -16.124 -1.367 1.00 51.75 241 LEU A C 1
ATOM 1822 O O . LEU A 1 241 ? -1.546 -16.452 -0.190 1.00 51.75 241 LEU A O 1
ATOM 1826 N N . GLU A 1 242 ? -1.811 -16.984 -2.330 1.00 50.00 242 GLU A N 1
ATOM 1827 C CA . GLU A 1 242 ? -2.357 -18.332 -2.095 1.00 50.00 242 GLU A CA 1
ATOM 1828 C C . GLU A 1 242 ? -1.287 -19.385 -1.745 1.00 50.00 242 GLU A C 1
ATOM 1830 O O . GLU A 1 242 ? -1.577 -20.342 -1.026 1.00 50.00 242 GLU A O 1
ATOM 1835 N N . SER A 1 243 ? -0.044 -19.214 -2.207 1.00 42.44 243 SER A N 1
ATOM 1836 C CA . SER A 1 243 ? 1.061 -20.181 -2.060 1.00 42.44 243 SER A CA 1
ATOM 1837 C C . SER A 1 243 ? 1.757 -20.147 -0.696 1.00 42.44 243 SER A C 1
ATOM 1839 O O . SER A 1 243 ? 2.764 -20.830 -0.506 1.00 42.44 243 SER A O 1
ATOM 1841 N N . GLY A 1 244 ? 1.231 -19.393 0.273 1.00 39.91 244 GLY A N 1
ATOM 1842 C CA . GLY A 1 244 ? 1.719 -19.429 1.654 1.00 39.91 244 GLY A CA 1
ATOM 1843 C C . GLY A 1 244 ? 1.922 -18.078 2.327 1.00 39.91 244 GLY A C 1
ATOM 1844 O O . GLY A 1 244 ? 2.313 -18.064 3.493 1.00 39.91 244 GLY A O 1
ATOM 1845 N N . ALA A 1 245 ? 1.605 -16.956 1.677 1.00 38.50 245 ALA A N 1
ATOM 1846 C CA . ALA A 1 245 ? 1.268 -15.746 2.419 1.00 38.50 245 ALA A CA 1
ATOM 1847 C C . ALA A 1 245 ? -0.165 -15.905 2.934 1.00 38.50 245 ALA A C 1
ATOM 1849 O O . ALA A 1 245 ? -1.108 -15.313 2.423 1.00 38.50 245 ALA A O 1
ATOM 1850 N N . ASP A 1 246 ? -0.327 -16.757 3.944 1.00 37.84 246 ASP A N 1
ATOM 1851 C CA . ASP A 1 246 ? -1.550 -16.853 4.726 1.00 37.84 246 ASP A CA 1
ATOM 1852 C C . ASP A 1 246 ? -1.757 -15.483 5.393 1.00 37.84 246 ASP A C 1
ATOM 1854 O O . ASP A 1 246 ? -1.318 -15.238 6.516 1.00 37.84 246 ASP A O 1
ATOM 1858 N N . VAL A 1 247 ? -2.357 -14.527 4.672 1.00 42.12 247 VAL A N 1
ATOM 1859 C CA . VAL A 1 247 ? -2.774 -13.234 5.217 1.00 42.12 247 VAL A CA 1
ATOM 1860 C C . VAL A 1 247 ? -4.031 -13.511 6.027 1.00 42.12 247 VAL A C 1
ATOM 1862 O O . VAL A 1 247 ? -5.127 -13.068 5.704 1.00 42.12 247 VAL A O 1
ATOM 1865 N N . HIS A 1 248 ? -3.883 -14.303 7.084 1.00 41.34 248 HIS A N 1
ATOM 1866 C CA . HIS A 1 248 ? -4.711 -14.187 8.258 1.00 41.34 248 HIS A CA 1
ATOM 1867 C C . HIS A 1 248 ? -4.309 -12.859 8.889 1.00 41.34 248 HIS A C 1
ATOM 1869 O O . HIS A 1 248 ? -3.259 -12.795 9.532 1.00 41.34 248 HIS A O 1
ATOM 1875 N N . PRO A 1 249 ? -5.084 -11.770 8.741 1.00 47.50 249 PRO A N 1
ATOM 1876 C CA . PRO A 1 249 ? -4.769 -10.587 9.501 1.00 47.50 249 PRO A CA 1
ATOM 1877 C C . PRO A 1 249 ? -5.108 -10.976 10.940 1.00 47.50 249 PRO A C 1
ATOM 1879 O O . PRO A 1 249 ? -6.283 -11.090 11.301 1.00 47.50 249 PRO A O 1
ATOM 1882 N N . GLU A 1 250 ? -4.094 -11.182 11.784 1.00 51.44 250 GLU A N 1
ATOM 1883 C CA . GLU A 1 250 ? -4.285 -11.333 13.237 1.00 51.44 250 GLU A CA 1
ATOM 1884 C C . GLU A 1 250 ? -5.171 -10.191 13.792 1.00 51.44 250 GLU A C 1
ATOM 1886 O O . GLU A 1 250 ? -5.883 -10.332 14.790 1.00 51.44 250 GLU A O 1
ATOM 1891 N N . TYR A 1 251 ? -5.208 -9.071 13.065 1.00 61.88 251 TYR A N 1
ATOM 1892 C CA . TYR A 1 251 ? -5.878 -7.826 13.387 1.00 61.88 251 TYR A CA 1
ATOM 1893 C C . TYR A 1 251 ? -7.343 -7.717 12.928 1.00 61.88 251 TYR A C 1
ATOM 1895 O O . TYR A 1 251 ? -8.094 -7.031 13.608 1.00 61.88 251 TYR A O 1
ATOM 1903 N N . LEU A 1 252 ? -7.827 -8.415 11.891 1.00 70.06 252 LEU A N 1
ATOM 1904 C CA . LEU A 1 252 ? -9.250 -8.425 11.472 1.00 70.06 252 LEU A CA 1
ATOM 1905 C C . LEU A 1 252 ? -9.593 -9.726 10.733 1.00 70.06 252 LEU A C 1
ATOM 1907 O O . LEU A 1 252 ? -8.923 -10.080 9.772 1.00 70.06 252 LEU A O 1
ATOM 1911 N N . ASP A 1 253 ? -10.657 -10.429 11.144 1.00 78.62 253 ASP A N 1
ATOM 1912 C CA . ASP A 1 253 ? -11.037 -11.739 10.573 1.00 78.62 253 ASP A CA 1
ATOM 1913 C C . ASP A 1 253 ? -11.776 -11.661 9.227 1.00 78.62 253 ASP A C 1
ATOM 1915 O O . ASP A 1 253 ? -12.745 -12.394 9.012 1.00 78.62 253 ASP A O 1
ATOM 1919 N N . ALA A 1 254 ? -11.380 -10.754 8.340 1.00 82.94 254 ALA A N 1
ATOM 1920 C CA . ALA A 1 254 ? -12.052 -10.553 7.063 1.00 82.94 254 ALA A CA 1
ATOM 1921 C C . ALA A 1 254 ? -11.521 -11.533 6.007 1.00 82.94 254 ALA A C 1
ATOM 1923 O O . ALA A 1 254 ? -10.320 -11.600 5.750 1.00 82.94 254 ALA A O 1
ATOM 1924 N N . ARG A 1 255 ? -12.423 -12.300 5.390 1.00 84.25 255 ARG A N 1
ATOM 1925 C CA . ARG A 1 255 ? -12.116 -13.363 4.425 1.00 84.25 255 ARG A CA 1
ATOM 1926 C C . ARG A 1 255 ? -12.983 -13.226 3.181 1.00 84.25 255 ARG A C 1
ATOM 1928 O O . ARG A 1 255 ? -14.056 -12.620 3.214 1.00 84.25 255 ARG A O 1
ATOM 1935 N N . SER A 1 256 ? -12.563 -13.879 2.100 1.00 82.75 256 SER A N 1
ATOM 1936 C CA . SER A 1 256 ? -13.339 -13.891 0.860 1.00 82.75 256 SER A CA 1
ATOM 1937 C C . SER A 1 256 ? -14.763 -14.403 1.095 1.00 82.75 256 SER A C 1
ATOM 1939 O O . SER A 1 256 ? -14.979 -15.426 1.747 1.00 82.75 256 SER A O 1
ATOM 1941 N N . GLY A 1 257 ? -15.747 -13.661 0.579 1.00 82.44 257 GLY A N 1
ATOM 1942 C CA . GLY A 1 257 ? -17.171 -13.970 0.736 1.00 82.44 257 GLY A CA 1
ATOM 1943 C C . GLY A 1 257 ? -17.815 -13.442 2.022 1.00 82.44 257 GLY A C 1
ATOM 1944 O O . GLY A 1 257 ? -19.043 -13.513 2.156 1.00 82.44 257 GLY A O 1
ATOM 1945 N N . ASP A 1 258 ? -17.038 -12.862 2.940 1.00 93.00 258 ASP A N 1
ATOM 1946 C CA . ASP A 1 258 ? -17.591 -12.166 4.097 1.00 93.00 258 ASP A CA 1
ATOM 1947 C C . ASP A 1 258 ? -18.366 -10.916 3.692 1.00 93.00 258 ASP A C 1
ATOM 1949 O O . ASP A 1 258 ? -18.215 -10.355 2.609 1.00 93.00 258 ASP A O 1
ATOM 1953 N N . LYS A 1 259 ? -19.245 -10.477 4.588 1.00 96.38 259 LYS A N 1
ATOM 1954 C CA . LYS A 1 259 ? -20.137 -9.338 4.376 1.00 96.38 259 LYS A CA 1
ATOM 1955 C C . LYS A 1 259 ? -19.937 -8.306 5.465 1.00 96.38 259 LYS A C 1
ATOM 1957 O O . LYS A 1 259 ? -20.120 -8.623 6.648 1.00 96.38 259 LYS A O 1
ATOM 1962 N N . ILE A 1 260 ? -19.604 -7.086 5.060 1.00 96.06 260 ILE A N 1
ATOM 1963 C CA . ILE A 1 260 ? -19.339 -5.963 5.961 1.00 96.06 260 ILE A CA 1
ATOM 1964 C C . ILE A 1 260 ? -20.453 -4.932 5.801 1.00 96.06 260 ILE A C 1
ATOM 1966 O O . ILE A 1 260 ? -20.712 -4.465 4.692 1.00 96.06 260 ILE A O 1
ATOM 1970 N N . LEU A 1 261 ? -21.130 -4.581 6.896 1.00 96.62 261 LEU A N 1
ATOM 1971 C CA . LEU A 1 261 ? -22.130 -3.510 6.888 1.00 96.62 261 LEU A CA 1
ATOM 1972 C C . LEU A 1 261 ? -21.455 -2.160 7.135 1.00 96.62 261 LEU A C 1
ATOM 1974 O O . LEU A 1 261 ? -21.100 -1.823 8.260 1.00 96.62 261 LEU A O 1
ATOM 1978 N N . MET A 1 262 ? -21.305 -1.382 6.071 1.00 92.31 262 MET A N 1
ATOM 1979 C CA . MET A 1 262 ? -20.628 -0.094 6.071 1.00 92.31 262 MET A CA 1
ATOM 1980 C C . MET A 1 262 ? -21.608 1.033 6.403 1.00 92.31 262 MET A C 1
ATOM 1982 O O . MET A 1 262 ? -22.458 1.384 5.586 1.00 92.31 262 MET A O 1
ATOM 1986 N N . LEU A 1 263 ? -21.468 1.603 7.603 1.00 84.88 263 LEU A N 1
ATOM 1987 C CA . LEU A 1 263 ? -22.205 2.795 8.059 1.00 84.88 263 LEU A CA 1
ATOM 1988 C C . LEU A 1 263 ? -21.299 3.984 8.413 1.00 84.88 263 LEU A C 1
ATOM 1990 O O . LEU A 1 263 ? -21.781 5.034 8.833 1.00 84.88 263 LEU A O 1
ATOM 1994 N N . LEU A 1 264 ? -19.985 3.798 8.291 1.00 83.50 264 LEU A N 1
ATOM 1995 C CA . LEU A 1 264 ? -18.993 4.823 8.582 1.00 83.50 264 LEU A CA 1
ATOM 1996 C C . LEU A 1 264 ? -18.818 5.759 7.377 1.00 83.50 264 LEU A C 1
ATOM 1998 O O . LEU A 1 264 ? -18.865 5.288 6.239 1.00 83.50 264 LEU A O 1
ATOM 2002 N N . PRO A 1 265 ? -18.554 7.059 7.590 1.00 78.62 265 PRO A N 1
ATOM 2003 C CA . PRO A 1 265 ? -18.297 7.979 6.490 1.00 78.62 265 PRO A CA 1
ATOM 2004 C C . PRO A 1 265 ? -17.000 7.628 5.748 1.00 78.62 265 PRO A C 1
ATOM 2006 O O . PRO A 1 265 ? -15.930 7.605 6.352 1.00 78.62 265 PRO A O 1
ATOM 2009 N N . PHE A 1 266 ? -17.074 7.405 4.433 1.00 84.75 266 PHE A N 1
ATOM 2010 C CA . PHE A 1 266 ? -15.910 7.012 3.620 1.00 84.75 266 PHE A CA 1
ATOM 2011 C C . PHE A 1 266 ? -14.846 8.099 3.480 1.00 84.75 266 PHE A C 1
ATOM 2013 O O . PHE A 1 266 ? -13.691 7.786 3.240 1.00 84.75 266 PHE A O 1
ATOM 2020 N N . TYR A 1 267 ? -15.204 9.368 3.677 1.00 80.12 267 TYR A N 1
ATOM 2021 C CA . TYR A 1 267 ? -14.233 10.466 3.678 1.00 80.12 267 TYR A CA 1
ATOM 2022 C C . TYR A 1 267 ? -13.373 10.513 4.956 1.00 80.12 267 TYR A C 1
ATOM 2024 O O . TYR A 1 267 ? -12.472 11.339 5.057 1.00 80.12 267 TYR A O 1
ATOM 2032 N N . HIS A 1 268 ? -13.679 9.690 5.963 1.00 82.88 268 HIS A N 1
ATOM 2033 C CA . HIS A 1 268 ? -12.946 9.625 7.223 1.00 82.88 268 HIS A CA 1
ATOM 2034 C C . HIS A 1 268 ? -12.087 8.354 7.277 1.00 82.88 268 HIS A C 1
ATOM 2036 O O . HIS A 1 268 ? -12.546 7.294 6.848 1.00 82.88 268 HIS A O 1
ATOM 2042 N N . GLY A 1 269 ? -10.896 8.437 7.890 1.00 82.31 269 GLY A N 1
ATOM 2043 C CA . GLY A 1 269 ? -9.911 7.344 7.990 1.00 82.31 269 GLY A CA 1
ATOM 2044 C C . GLY A 1 269 ? -10.514 5.993 8.391 1.00 82.31 269 GLY A C 1
ATOM 2045 O O . GLY A 1 269 ? -10.297 4.979 7.739 1.00 82.31 269 GLY A O 1
ATOM 2046 N N . TYR A 1 270 ? -11.380 5.981 9.408 1.00 84.69 270 TYR A N 1
ATOM 2047 C CA . TYR A 1 270 ? -12.046 4.746 9.837 1.00 84.69 270 TYR A CA 1
ATOM 2048 C C . TYR A 1 270 ? -12.947 4.113 8.750 1.00 84.69 270 TYR A C 1
ATOM 2050 O O . TYR A 1 270 ? -12.948 2.897 8.571 1.00 84.69 270 TYR A O 1
ATOM 2058 N N . GLY A 1 271 ? -13.701 4.923 7.999 1.00 85.81 271 GLY A N 1
ATOM 2059 C CA . GLY A 1 271 ? -14.573 4.422 6.936 1.00 85.81 271 GLY A CA 1
ATOM 2060 C C . GLY A 1 271 ? -13.788 3.914 5.730 1.00 85.81 271 GLY A C 1
ATOM 2061 O O . GLY A 1 271 ? -14.063 2.811 5.260 1.00 85.81 271 GLY A O 1
ATOM 2062 N N . ILE A 1 272 ? -12.790 4.679 5.270 1.00 86.81 272 ILE A N 1
ATOM 2063 C CA . ILE A 1 272 ? -11.922 4.256 4.160 1.00 86.81 272 ILE A CA 1
ATOM 2064 C C . ILE A 1 272 ? -11.087 3.028 4.538 1.00 86.81 272 ILE A C 1
ATOM 2066 O O . ILE A 1 272 ? -10.966 2.113 3.734 1.00 86.81 272 ILE A O 1
ATOM 2070 N N . GLY A 1 273 ? -10.604 2.931 5.779 1.00 85.88 273 GLY A N 1
ATOM 2071 C CA . GLY A 1 273 ? -9.849 1.771 6.243 1.00 85.88 273 GLY A CA 1
ATOM 2072 C C . GLY A 1 273 ? -10.663 0.482 6.215 1.00 85.88 273 GLY A C 1
ATOM 2073 O O . GLY A 1 273 ? -10.226 -0.518 5.651 1.00 85.88 273 GLY A O 1
ATOM 2074 N N . MET A 1 274 ? -11.893 0.517 6.734 1.00 87.31 274 MET A N 1
ATOM 2075 C CA . MET A 1 274 ? -12.800 -0.634 6.659 1.00 87.31 274 MET A CA 1
ATOM 2076 C C . MET A 1 274 ? -13.182 -0.989 5.214 1.00 87.31 274 MET A C 1
ATOM 2078 O O . MET A 1 274 ? -13.384 -2.164 4.910 1.00 87.31 274 MET A O 1
ATOM 2082 N N . MET A 1 275 ? -13.254 0.003 4.319 1.00 88.06 275 MET A N 1
ATOM 2083 C CA . MET A 1 275 ? -13.474 -0.221 2.889 1.00 88.06 275 MET A CA 1
ATOM 2084 C C . MET A 1 275 ? -12.279 -0.938 2.249 1.00 88.06 275 MET A C 1
ATOM 2086 O O . MET A 1 275 ? -12.479 -1.936 1.564 1.00 88.06 275 MET A O 1
ATOM 2090 N N . MET A 1 276 ? -11.051 -0.487 2.521 1.00 86.31 276 MET A N 1
ATOM 2091 C CA . MET A 1 276 ? -9.822 -1.115 2.021 1.00 86.31 276 MET A CA 1
ATOM 2092 C C . MET A 1 276 ? -9.685 -2.558 2.510 1.00 86.31 276 MET A C 1
ATOM 2094 O O . MET A 1 276 ? -9.444 -3.446 1.699 1.00 86.31 276 MET A O 1
ATOM 2098 N N . ILE A 1 277 ? -9.939 -2.817 3.798 1.00 84.62 277 ILE A N 1
ATOM 2099 C CA . ILE A 1 277 ? -9.983 -4.183 4.349 1.00 84.62 277 ILE A CA 1
ATOM 2100 C C . ILE A 1 277 ? -11.016 -5.030 3.598 1.00 84.62 277 ILE A C 1
ATOM 2102 O O . ILE A 1 277 ? -10.738 -6.160 3.211 1.00 84.62 277 ILE A O 1
ATOM 2106 N N . GLY A 1 278 ? -12.209 -4.480 3.352 1.00 86.69 278 GLY A N 1
ATOM 2107 C CA . GLY A 1 278 ? -13.245 -5.169 2.591 1.00 86.69 278 GLY A CA 1
ATOM 2108 C C . GLY A 1 278 ? -12.801 -5.537 1.174 1.00 86.69 278 GLY A C 1
ATOM 2109 O O . GLY A 1 278 ? -13.050 -6.660 0.743 1.00 86.69 278 GLY A O 1
ATOM 2110 N N . LEU A 1 279 ? -12.133 -4.620 0.473 1.00 83.44 279 LEU A N 1
ATOM 2111 C CA . LEU A 1 279 ? -11.644 -4.828 -0.892 1.00 83.44 279 LEU A CA 1
ATOM 2112 C C . LEU A 1 279 ? -10.520 -5.870 -0.942 1.00 83.44 279 LEU A C 1
ATOM 2114 O O . LEU A 1 279 ? -10.643 -6.848 -1.677 1.00 83.44 279 LEU A O 1
ATOM 2118 N N . ILE A 1 280 ? -9.484 -5.708 -0.112 1.00 80.44 280 ILE A N 1
ATOM 2119 C CA . ILE A 1 280 ? -8.323 -6.613 -0.051 1.00 80.44 280 ILE A CA 1
ATOM 2120 C C . ILE A 1 280 ? -8.768 -8.032 0.324 1.00 80.44 280 ILE A C 1
ATOM 2122 O O . ILE A 1 280 ? -8.356 -9.006 -0.299 1.00 80.44 280 ILE A O 1
ATOM 2126 N N . SER A 1 281 ? -9.686 -8.163 1.285 1.00 80.69 281 SER A N 1
ATOM 2127 C CA . SER A 1 281 ? -10.204 -9.464 1.720 1.00 80.69 281 SER A CA 1
ATOM 2128 C C . SER A 1 281 ? -11.312 -10.031 0.824 1.00 80.69 281 SER A C 1
ATOM 2130 O O . SER A 1 281 ? -11.878 -11.068 1.166 1.00 80.69 281 SER A O 1
ATOM 2132 N N . ARG A 1 282 ? -11.668 -9.388 -0.300 1.00 81.88 282 ARG A N 1
ATOM 2133 C CA . ARG A 1 282 ? -12.760 -9.818 -1.203 1.00 81.88 282 ARG A CA 1
ATOM 2134 C C . ARG A 1 282 ? -14.106 -10.000 -0.481 1.00 81.88 282 ARG A C 1
ATOM 2136 O O . ARG A 1 282 ? -14.860 -10.947 -0.733 1.00 81.88 282 ARG A O 1
ATOM 2143 N N . CYS A 1 283 ? -14.404 -9.090 0.440 1.00 88.50 283 CYS A N 1
ATOM 2144 C CA . CYS A 1 283 ? -15.685 -9.013 1.127 1.00 88.50 283 CYS A CA 1
ATOM 2145 C C . CYS A 1 283 ? -16.736 -8.302 0.260 1.00 88.50 283 CYS A C 1
ATOM 2147 O O . CYS A 1 283 ? -16.447 -7.375 -0.492 1.00 88.50 283 CYS A O 1
ATOM 2149 N N . THR A 1 284 ? -18.007 -8.651 0.446 1.00 94.19 284 THR A N 1
ATOM 2150 C CA . THR A 1 284 ? -19.133 -7.853 -0.052 1.00 94.19 284 THR A CA 1
ATOM 2151 C C . THR A 1 284 ? -19.456 -6.727 0.930 1.00 94.19 284 THR A C 1
ATOM 2153 O O . THR A 1 284 ? -19.844 -6.973 2.076 1.00 94.19 284 THR A O 1
ATOM 2156 N N . MET A 1 285 ? -19.362 -5.479 0.476 1.00 94.25 285 MET A N 1
ATOM 2157 C CA . MET A 1 285 ? -19.734 -4.310 1.274 1.00 94.25 285 MET A CA 1
ATOM 2158 C C . MET A 1 285 ? -21.216 -3.967 1.098 1.00 94.25 285 MET A C 1
ATOM 2160 O O . MET A 1 285 ? -21.688 -3.711 -0.007 1.00 94.25 285 MET A O 1
ATOM 2164 N N . ILE A 1 286 ? -21.960 -3.933 2.202 1.00 96.12 286 ILE A N 1
ATOM 2165 C CA . ILE A 1 286 ? -23.357 -3.491 2.244 1.00 96.12 286 ILE A CA 1
ATOM 2166 C C . ILE A 1 286 ? -23.358 -2.072 2.788 1.00 96.12 286 ILE A C 1
ATOM 2168 O O . ILE A 1 286 ? -23.040 -1.861 3.953 1.00 96.12 286 ILE A O 1
ATOM 2172 N N . ILE A 1 287 ? -23.692 -1.099 1.949 1.00 94.00 287 ILE A N 1
ATOM 2173 C CA . ILE A 1 287 ? -23.546 0.318 2.288 1.00 94.00 287 ILE A CA 1
ATOM 2174 C C . ILE A 1 287 ? -24.874 0.874 2.798 1.00 94.00 287 ILE A C 1
ATOM 2176 O O . ILE A 1 287 ? -25.910 0.744 2.146 1.00 94.00 287 ILE A O 1
ATOM 2180 N N . MET A 1 288 ? -24.826 1.523 3.958 1.00 87.06 288 MET A N 1
ATOM 2181 C CA . MET A 1 288 ? -25.936 2.259 4.549 1.00 87.06 288 MET A CA 1
ATOM 2182 C C . MET A 1 288 ? -25.478 3.694 4.826 1.00 87.06 288 MET A C 1
ATOM 2184 O O . MET A 1 288 ? -24.703 3.942 5.743 1.00 87.06 288 MET A O 1
ATOM 2188 N N . SER A 1 289 ? -25.965 4.646 4.030 1.00 78.38 289 SER A N 1
ATOM 2189 C CA . SER A 1 289 ? -25.521 6.048 4.064 1.00 78.38 289 SER A CA 1
ATOM 2190 C C . SER A 1 289 ? -25.883 6.792 5.349 1.00 78.38 289 SER A C 1
ATOM 2192 O O . SER A 1 289 ? -25.243 7.780 5.703 1.00 78.38 289 SER A O 1
ATOM 2194 N N . THR A 1 290 ? -26.935 6.369 6.044 1.00 75.50 290 THR A N 1
ATOM 2195 C CA . THR A 1 290 ? -27.388 6.992 7.289 1.00 75.50 290 THR A CA 1
ATOM 2196 C C . THR A 1 290 ? -27.923 5.923 8.221 1.00 75.50 290 THR A C 1
ATOM 2198 O O . THR A 1 290 ? -28.620 5.005 7.791 1.00 75.50 290 THR A O 1
ATOM 2201 N N . PHE A 1 291 ? -27.601 6.038 9.508 1.00 80.50 291 PHE A N 1
ATOM 2202 C CA . PHE A 1 291 ? -28.087 5.096 10.502 1.00 80.50 291 PHE A CA 1
ATOM 2203 C C . PHE A 1 291 ? -29.602 5.229 10.690 1.00 80.50 291 PHE A C 1
ATOM 2205 O O . PHE A 1 291 ? -30.090 6.188 11.285 1.00 80.50 291 PHE A O 1
ATOM 2212 N N . GLU A 1 292 ? -30.338 4.222 10.226 1.00 86.31 292 GLU A N 1
ATOM 2213 C CA . GLU A 1 292 ? -31.759 4.051 10.506 1.00 86.31 292 GLU A CA 1
ATOM 2214 C C . GLU A 1 292 ? -31.962 2.713 11.242 1.00 86.31 292 GLU A C 1
ATOM 2216 O O . GLU A 1 292 ? -31.701 1.656 10.661 1.00 86.31 292 GLU A O 1
ATOM 2221 N N . PRO A 1 293 ? -32.448 2.710 12.501 1.00 85.88 293 PRO A N 1
ATOM 2222 C CA . PRO A 1 293 ? -32.490 1.516 13.350 1.00 85.88 293 PRO A CA 1
ATOM 2223 C C . PRO A 1 293 ? -33.112 0.277 12.701 1.00 85.88 293 PRO A C 1
ATOM 2225 O O . PRO A 1 293 ? -32.565 -0.821 12.783 1.00 85.88 293 PRO A O 1
ATOM 2228 N N . LYS A 1 294 ? -34.268 0.434 12.047 1.00 94.88 294 LYS A N 1
ATOM 2229 C CA . LYS A 1 294 ? -34.992 -0.690 11.446 1.00 94.88 294 LYS A CA 1
ATOM 2230 C C . LYS A 1 294 ? -34.279 -1.211 10.200 1.00 94.88 294 LYS A C 1
ATOM 2232 O O . LYS A 1 294 ? -34.185 -2.427 10.027 1.00 94.88 294 LYS A O 1
ATOM 2237 N N . LEU A 1 295 ? -33.774 -0.311 9.356 1.00 94.75 295 LEU A N 1
ATOM 2238 C CA . LEU A 1 295 ? -33.017 -0.671 8.162 1.00 94.75 295 LEU A CA 1
ATOM 2239 C C . LEU A 1 295 ? -31.720 -1.387 8.545 1.00 94.75 295 LEU A C 1
ATOM 2241 O O . LEU A 1 295 ? -31.489 -2.485 8.056 1.00 94.75 295 LEU A O 1
ATOM 2245 N N . PHE A 1 296 ? -30.944 -0.834 9.479 1.00 94.81 296 PHE A N 1
ATOM 2246 C CA . PHE A 1 296 ? -29.705 -1.427 9.992 1.00 94.81 296 PHE A CA 1
ATOM 2247 C C . PHE A 1 296 ? -29.903 -2.887 10.424 1.00 94.81 296 PHE A C 1
ATOM 2249 O O . PHE A 1 296 ? -29.239 -3.788 9.912 1.00 94.81 296 PHE A O 1
ATOM 2256 N N . LEU A 1 297 ? -30.889 -3.138 11.291 1.00 97.50 297 LEU A N 1
ATOM 2257 C CA . LEU A 1 297 ? -31.226 -4.486 11.757 1.00 97.50 297 LEU A CA 1
ATOM 2258 C C . LEU A 1 297 ? -31.700 -5.402 10.612 1.00 97.50 297 LEU A C 1
ATOM 2260 O O . LEU A 1 297 ? -31.320 -6.572 10.534 1.00 97.50 297 LEU A O 1
ATOM 2264 N N . THR A 1 298 ? -32.496 -4.862 9.684 1.00 97.31 298 THR A N 1
ATOM 2265 C CA . THR A 1 298 ? -32.987 -5.602 8.512 1.00 97.31 298 THR A CA 1
ATOM 2266 C C . THR A 1 298 ? -31.846 -6.021 7.587 1.00 97.31 298 THR A C 1
ATOM 2268 O O . THR A 1 298 ? -31.846 -7.153 7.107 1.00 97.31 298 THR A O 1
ATOM 2271 N N . LEU A 1 299 ? -30.871 -5.142 7.340 1.00 97.50 299 LEU A N 1
ATOM 2272 C CA . LEU A 1 299 ? -29.719 -5.417 6.480 1.00 97.50 299 LEU A CA 1
ATOM 2273 C C . LEU A 1 299 ? -28.842 -6.527 7.063 1.00 97.50 299 LEU A C 1
ATOM 2275 O O . LEU A 1 299 ? -28.480 -7.446 6.325 1.00 97.50 299 LEU A O 1
ATOM 2279 N N . ILE A 1 300 ? -28.575 -6.487 8.376 1.00 97.69 300 ILE A N 1
ATOM 2280 C CA . ILE A 1 300 ? -27.823 -7.538 9.081 1.00 97.69 300 ILE A CA 1
ATOM 2281 C C . ILE A 1 300 ? -28.465 -8.904 8.839 1.00 97.69 300 ILE A C 1
ATOM 2283 O O . ILE A 1 300 ? -27.812 -9.818 8.328 1.00 97.69 300 ILE A O 1
ATOM 2287 N N . GLN A 1 301 ? -29.763 -9.021 9.128 1.00 97.56 301 GLN A N 1
ATOM 2288 C CA . GLN A 1 301 ? -30.482 -10.285 9.007 1.00 97.56 301 GLN A CA 1
ATOM 2289 C C . GLN A 1 301 ? -30.638 -10.745 7.552 1.00 97.56 301 GLN A C 1
ATOM 2291 O O . GLN A 1 301 ? -30.429 -11.925 7.257 1.00 97.56 301 GLN A O 1
ATOM 2296 N N . LYS A 1 302 ? -31.033 -9.835 6.648 1.00 97.50 302 LYS A N 1
ATOM 2297 C CA . LYS A 1 302 ? -31.325 -10.141 5.239 1.00 97.50 302 LYS A CA 1
ATOM 2298 C C . LYS A 1 302 ? -30.082 -10.630 4.515 1.00 97.50 302 LYS A C 1
ATOM 2300 O O . LYS A 1 302 ? -30.145 -11.626 3.801 1.00 97.50 302 LYS A O 1
ATOM 2305 N N . TYR A 1 303 ? -28.968 -9.927 4.689 1.00 97.19 303 TYR A N 1
ATOM 2306 C CA . TYR A 1 303 ? -27.750 -10.238 3.956 1.00 97.19 303 TYR A CA 1
ATOM 2307 C C . TYR A 1 303 ? -26.829 -11.196 4.701 1.00 97.19 303 TYR A C 1
ATOM 2309 O O . TYR A 1 303 ? -25.873 -11.664 4.091 1.00 97.19 303 TYR A O 1
ATOM 2317 N N . LYS A 1 304 ? -27.140 -11.563 5.953 1.00 97.12 304 LYS A N 1
ATOM 2318 C CA . LYS A 1 304 ? -26.280 -12.395 6.807 1.00 97.12 304 LYS A CA 1
ATOM 2319 C C . LYS A 1 304 ? -24.905 -11.752 6.972 1.00 97.12 304 LYS A C 1
ATOM 2321 O O . LYS A 1 304 ? -23.883 -12.337 6.630 1.00 97.12 304 LYS A O 1
ATOM 2326 N N . VAL A 1 305 ? -24.915 -10.506 7.441 1.00 97.81 305 VAL A N 1
ATOM 2327 C CA . VAL A 1 305 ? -23.702 -9.717 7.692 1.00 97.81 305 VAL A CA 1
ATOM 2328 C C . VAL A 1 305 ? -22.813 -10.438 8.703 1.00 97.81 305 VAL A C 1
ATOM 2330 O O . VAL A 1 305 ? -23.316 -10.970 9.693 1.00 97.81 305 VAL A O 1
ATOM 2333 N N . THR A 1 306 ? -21.506 -10.433 8.439 1.00 96.00 306 THR A N 1
ATOM 2334 C CA . THR A 1 306 ? -20.480 -11.086 9.269 1.00 96.00 306 THR A CA 1
ATOM 2335 C C . THR A 1 306 ? -19.700 -10.105 10.136 1.00 96.00 306 THR A C 1
ATOM 2337 O O . THR A 1 306 ? -19.388 -10.435 11.276 1.00 96.00 306 THR A O 1
ATOM 2340 N N . HIS A 1 307 ? -19.441 -8.899 9.627 1.00 94.62 307 HIS A N 1
ATOM 2341 C CA . HIS A 1 307 ? -18.674 -7.868 10.319 1.00 94.62 307 HIS A CA 1
ATOM 2342 C C . HIS A 1 307 ? -19.459 -6.564 10.329 1.00 94.62 307 HIS A C 1
ATOM 2344 O O . HIS A 1 307 ? -20.032 -6.161 9.309 1.00 94.62 307 HIS A O 1
ATOM 2350 N N . VAL A 1 308 ? -19.476 -5.893 11.477 1.00 94.88 308 VAL A N 1
ATOM 2351 C CA . VAL A 1 308 ? -20.122 -4.585 11.609 1.00 94.88 308 VAL A CA 1
ATOM 2352 C C . VAL A 1 308 ? -19.152 -3.620 12.291 1.00 94.88 308 VAL A C 1
ATOM 2354 O O . VAL A 1 308 ? -18.991 -3.691 13.513 1.00 94.88 308 VAL A O 1
ATOM 2357 N N . PRO A 1 309 ? -18.489 -2.727 11.536 1.00 90.88 309 PRO A N 1
ATOM 2358 C CA . PRO A 1 309 ? -17.797 -1.599 12.137 1.00 90.88 309 PRO A CA 1
ATOM 2359 C C . PRO A 1 309 ? -18.823 -0.651 12.767 1.00 90.88 309 PRO A C 1
ATOM 2361 O O . PRO A 1 309 ? -19.801 -0.259 12.132 1.00 90.88 309 PRO A O 1
ATOM 2364 N N . VAL A 1 310 ? -18.625 -0.303 14.032 1.00 87.69 310 VAL A N 1
ATOM 2365 C CA . VAL A 1 310 ? -19.564 0.464 14.853 1.00 87.69 310 VAL A CA 1
ATOM 2366 C C . VAL A 1 310 ? -18.840 1.541 15.653 1.00 87.69 310 VAL A C 1
ATOM 2368 O O . VAL A 1 310 ? -17.622 1.567 15.779 1.00 87.69 310 VAL A O 1
ATOM 2371 N N . VAL A 1 311 ? -19.625 2.449 16.215 1.00 81.81 311 VAL A N 1
ATOM 2372 C CA . VAL A 1 311 ? -19.177 3.450 17.189 1.00 81.81 311 VAL A CA 1
ATOM 2373 C C . VAL A 1 311 ? -19.957 3.254 18.494 1.00 81.81 311 VAL A C 1
ATOM 2375 O O . VAL A 1 311 ? -21.046 2.661 18.450 1.00 81.81 311 VAL A O 1
ATOM 2378 N N . PRO A 1 312 ? -19.487 3.758 19.654 1.00 77.94 312 PRO A N 1
ATOM 2379 C CA . PRO A 1 312 ? -20.121 3.471 20.944 1.00 77.94 312 PRO A CA 1
ATOM 2380 C C . PRO A 1 312 ? -21.637 3.745 21.017 1.00 77.94 312 PRO A C 1
ATOM 2382 O O . PRO A 1 312 ? -22.355 2.911 21.569 1.00 77.94 312 PRO A O 1
ATOM 2385 N N . PRO A 1 313 ? -22.197 4.812 20.400 1.00 74.69 313 PRO A N 1
ATOM 2386 C CA . PRO A 1 313 ? -23.651 5.005 20.355 1.00 74.69 313 PRO A CA 1
ATOM 2387 C C . PRO A 1 313 ? -24.436 3.848 19.713 1.00 74.69 313 PRO A C 1
ATOM 2389 O O . PRO A 1 313 ? -25.544 3.535 20.153 1.00 74.69 313 PRO A O 1
ATOM 2392 N N . ILE A 1 314 ? -23.870 3.188 18.696 1.00 83.75 314 ILE A N 1
ATOM 2393 C CA . ILE A 1 314 ? -24.499 2.038 18.030 1.00 83.75 314 ILE A CA 1
ATOM 2394 C C . ILE A 1 314 ? -24.428 0.794 18.919 1.00 83.75 314 ILE A C 1
ATOM 2396 O O . ILE A 1 314 ? -25.402 0.046 18.993 1.00 83.75 314 ILE A O 1
ATOM 2400 N N . LEU A 1 315 ? -23.331 0.601 19.658 1.00 83.69 315 LEU A N 1
ATOM 2401 C CA . LEU A 1 315 ? -23.258 -0.454 20.672 1.00 83.69 315 LEU A CA 1
ATOM 2402 C C . LEU A 1 315 ? -24.277 -0.232 21.794 1.00 83.69 315 LEU A C 1
ATOM 2404 O O . LEU A 1 315 ? -24.967 -1.171 22.179 1.00 83.69 315 LEU A O 1
ATOM 2408 N N . THR A 1 316 ? -24.460 1.006 22.260 1.00 80.62 316 THR A N 1
ATOM 2409 C CA . THR A 1 316 ? -25.515 1.342 23.231 1.00 80.62 316 THR A CA 1
ATOM 2410 C C . THR A 1 316 ? -26.908 1.034 22.683 1.00 80.62 316 THR A C 1
ATOM 2412 O O . THR A 1 316 ? -27.750 0.489 23.400 1.00 80.62 316 THR A O 1
ATOM 2415 N N . PHE A 1 317 ? -27.161 1.339 21.406 1.00 84.31 317 PHE A N 1
ATOM 2416 C CA . PHE A 1 317 ? -28.404 0.960 20.734 1.00 84.31 317 PHE A CA 1
ATOM 2417 C C . PHE A 1 317 ? -28.604 -0.564 20.732 1.00 84.31 317 PHE A C 1
ATOM 2419 O O . PHE A 1 317 ? -29.668 -1.028 21.144 1.00 84.31 317 PHE A O 1
ATOM 2426 N N . LEU A 1 318 ? -27.583 -1.337 20.347 1.00 90.50 318 LEU A N 1
ATOM 2427 C CA . LEU A 1 318 ? -27.615 -2.804 20.368 1.00 90.50 318 LEU A CA 1
ATOM 2428 C C . LEU A 1 318 ? -27.838 -3.363 21.783 1.00 90.50 318 LEU A C 1
ATOM 2430 O O . LEU A 1 318 ? -28.579 -4.327 21.956 1.00 90.50 318 LEU A O 1
ATOM 2434 N N . ALA A 1 319 ? -27.250 -2.729 22.799 1.00 87.31 319 ALA A N 1
ATOM 2435 C CA . ALA A 1 319 ? -27.372 -3.140 24.192 1.00 87.31 319 ALA A CA 1
ATOM 2436 C C . ALA A 1 319 ? -28.767 -2.876 24.769 1.00 87.31 319 ALA A C 1
ATOM 2438 O O . ALA A 1 319 ? -29.292 -3.715 25.499 1.00 87.31 319 ALA A O 1
ATOM 2439 N N . LYS A 1 320 ? -29.386 -1.728 24.454 1.00 85.88 320 LYS A N 1
ATOM 2440 C CA . LYS A 1 320 ? -30.562 -1.220 25.188 1.00 85.88 320 LYS A CA 1
ATOM 2441 C C . LYS A 1 320 ? -31.870 -1.215 24.385 1.00 85.88 320 LYS A C 1
ATOM 2443 O O . LYS A 1 320 ? -32.939 -1.319 24.975 1.00 85.88 320 LYS A O 1
ATOM 2448 N N . HIS A 1 321 ? -31.845 -1.136 23.054 1.00 87.12 321 HIS A N 1
ATOM 2449 C CA . HIS A 1 321 ? -33.064 -0.859 22.282 1.00 87.12 321 HIS A CA 1
ATOM 2450 C C . HIS A 1 321 ? -33.957 -2.105 22.072 1.00 87.12 321 HIS A C 1
ATOM 2452 O O . HIS A 1 321 ? -33.468 -3.129 21.602 1.00 87.12 321 HIS A O 1
ATOM 2458 N N . PRO A 1 322 ? -35.280 -2.060 22.328 1.00 89.38 322 PRO A N 1
ATOM 2459 C CA . PRO A 1 322 ? -36.153 -3.248 22.294 1.00 89.38 322 PRO A CA 1
ATOM 2460 C C . PRO A 1 322 ? -36.386 -3.834 20.892 1.00 89.38 322 PRO A C 1
ATOM 2462 O O . PRO A 1 322 ? -36.742 -4.999 20.751 1.00 89.38 322 PRO A O 1
ATOM 2465 N N . LEU A 1 323 ? -36.191 -3.052 19.821 1.00 91.56 323 LEU A N 1
ATOM 2466 C CA . LEU A 1 323 ? -36.294 -3.587 18.451 1.00 91.56 323 LEU A CA 1
ATOM 2467 C C . LEU A 1 323 ? -35.249 -4.662 18.142 1.00 91.56 323 LEU A C 1
ATOM 2469 O O . LEU A 1 323 ? -35.496 -5.471 17.254 1.00 91.56 323 LEU A O 1
ATOM 2473 N N . VAL A 1 324 ? -34.109 -4.657 18.836 1.00 94.69 324 VAL A N 1
ATOM 2474 C CA . VAL A 1 324 ? -32.976 -5.546 18.550 1.00 94.69 324 VAL A CA 1
ATOM 2475 C C . VAL A 1 324 ? -33.363 -7.015 18.752 1.00 94.69 324 VAL A C 1
ATOM 2477 O O . VAL A 1 324 ? -32.998 -7.845 17.927 1.00 94.69 324 VAL A O 1
ATOM 2480 N N . ASP A 1 325 ? -34.212 -7.318 19.743 1.00 94.06 325 ASP A N 1
ATOM 2481 C CA . ASP A 1 325 ? -34.650 -8.690 20.069 1.00 94.06 325 ASP A CA 1
ATOM 2482 C C . ASP A 1 325 ? -35.470 -9.359 18.953 1.00 94.06 325 ASP A C 1
ATOM 2484 O O . ASP A 1 325 ? -35.748 -10.555 19.001 1.00 94.06 325 ASP A O 1
ATOM 2488 N N . ARG A 1 326 ? -35.896 -8.590 17.944 1.00 96.19 326 ARG A N 1
ATOM 2489 C CA . ARG A 1 326 ? -36.705 -9.080 16.820 1.00 96.19 326 ARG A CA 1
ATOM 2490 C C . ARG A 1 326 ? -35.873 -9.554 15.627 1.00 96.19 326 ARG A C 1
ATOM 2492 O O . ARG A 1 326 ? -36.467 -9.968 14.632 1.00 96.19 326 ARG A O 1
ATOM 2499 N N . TYR A 1 327 ? -34.546 -9.447 15.687 1.00 97.25 327 TYR A N 1
ATOM 2500 C CA . TYR A 1 327 ? -33.659 -9.721 14.557 1.00 97.25 327 TYR A CA 1
ATOM 2501 C C . TYR A 1 327 ? -32.561 -10.724 14.917 1.00 97.25 327 TYR A C 1
ATOM 2503 O O . TYR A 1 327 ? -32.094 -10.794 16.050 1.00 97.25 327 TYR A O 1
ATOM 2511 N N . ASP A 1 328 ? -32.150 -11.506 13.922 1.00 95.25 328 ASP A N 1
ATOM 2512 C CA . ASP A 1 328 ? -31.132 -12.549 14.033 1.00 95.25 328 ASP A CA 1
ATOM 2513 C C . ASP A 1 328 ? -29.718 -12.001 13.787 1.00 95.25 328 ASP A C 1
ATOM 2515 O O . ASP A 1 328 ? -29.420 -11.501 12.699 1.00 95.25 328 ASP A O 1
ATOM 2519 N N . PHE A 1 329 ? -28.841 -12.167 14.779 1.00 97.25 329 PHE A N 1
ATOM 2520 C CA . PHE A 1 329 ? -27.433 -11.760 14.742 1.00 97.25 329 PHE A CA 1
ATOM 2521 C C . PHE A 1 329 ? -26.452 -12.931 14.608 1.00 97.25 329 PHE A C 1
ATOM 2523 O O . PHE A 1 329 ? -25.249 -12.702 14.596 1.00 97.25 329 PHE A O 1
ATOM 2530 N N . ARG A 1 330 ? -26.914 -14.182 14.457 1.00 95.75 330 ARG A N 1
ATOM 2531 C CA . ARG A 1 330 ? -26.026 -15.367 14.447 1.00 95.75 330 ARG A CA 1
ATOM 2532 C C . ARG A 1 330 ? -24.983 -15.378 13.327 1.00 95.75 330 ARG A C 1
ATOM 2534 O O . ARG A 1 330 ? -24.011 -16.118 13.422 1.00 95.75 330 ARG A O 1
ATOM 2541 N N . SER A 1 331 ? -25.187 -14.608 12.256 1.00 96.06 331 SER A N 1
ATOM 2542 C CA . SER A 1 331 ? -24.185 -14.457 11.193 1.00 96.06 331 SER A CA 1
ATOM 2543 C C . SER A 1 331 ? -23.039 -13.524 11.580 1.00 96.06 331 SER A C 1
ATOM 2545 O O . SER A 1 331 ? -21.967 -13.627 10.991 1.00 96.06 331 SER A O 1
ATOM 2547 N N . VAL A 1 332 ? -23.259 -12.617 12.537 1.00 96.31 332 VAL A N 1
ATOM 2548 C CA . VAL A 1 332 ? -22.273 -11.619 12.954 1.00 96.31 332 VAL A CA 1
ATOM 2549 C C . VAL A 1 332 ? -21.202 -12.309 13.784 1.00 96.31 332 VAL A C 1
ATOM 2551 O O . VAL A 1 332 ? -21.461 -12.798 14.883 1.00 96.31 332 VAL A O 1
ATOM 2554 N N . ARG A 1 333 ? -19.984 -12.345 13.246 1.00 91.50 333 ARG A N 1
ATOM 2555 C CA . ARG A 1 333 ? -18.819 -12.931 13.909 1.00 91.50 333 ARG A CA 1
ATOM 2556 C C . ARG A 1 333 ? -18.095 -11.916 14.779 1.00 91.50 333 ARG A C 1
ATOM 2558 O O . ARG A 1 333 ? -17.594 -12.282 15.839 1.00 91.50 333 ARG A O 1
ATOM 2565 N N . GLU A 1 334 ? -18.049 -10.663 14.333 1.00 90.38 334 GLU A N 1
ATOM 2566 C CA . GLU A 1 334 ? -17.224 -9.627 14.949 1.00 90.38 334 GLU A CA 1
ATOM 2567 C C . GLU A 1 334 ? -17.887 -8.244 14.836 1.00 90.38 334 GLU A C 1
ATOM 2569 O O . GLU A 1 334 ? -18.376 -7.841 13.773 1.00 90.38 334 GLU A O 1
ATOM 2574 N N . LEU A 1 335 ? -17.897 -7.511 15.952 1.00 92.44 335 LEU A N 1
ATOM 2575 C CA . LEU A 1 335 ? -18.136 -6.069 15.981 1.00 92.44 335 LEU A CA 1
ATOM 2576 C C . LEU A 1 335 ? -16.799 -5.375 16.219 1.00 92.44 335 LEU A C 1
ATOM 2578 O O . LEU A 1 335 ? -16.089 -5.733 17.156 1.00 92.44 335 LEU A O 1
ATOM 2582 N N . VAL A 1 336 ? -16.473 -4.368 15.414 1.00 89.12 336 VAL A N 1
ATOM 2583 C CA . VAL A 1 336 ? -15.265 -3.555 15.612 1.00 89.12 336 VAL A CA 1
ATOM 2584 C C . VAL A 1 336 ? -15.715 -2.158 15.981 1.00 89.12 336 VAL A C 1
ATOM 2586 O O . VAL A 1 336 ? -16.428 -1.529 15.211 1.00 89.12 336 VAL A O 1
ATOM 2589 N N . CYS A 1 337 ? -15.346 -1.700 17.168 1.00 85.56 337 CYS A N 1
ATOM 2590 C CA . CYS A 1 337 ? -15.651 -0.379 17.684 1.00 85.56 337 CYS A CA 1
ATOM 2591 C C . CYS A 1 337 ? -14.403 0.501 17.648 1.00 85.56 337 CYS A C 1
ATOM 2593 O O . CYS A 1 337 ? -13.293 0.017 17.851 1.00 85.56 337 CYS A O 1
ATOM 2595 N N . GLY A 1 338 ? -14.584 1.796 17.424 1.00 79.12 338 GLY A N 1
ATOM 2596 C CA . GLY A 1 338 ? -13.500 2.768 17.503 1.00 79.12 338 GLY A CA 1
ATOM 2597 C C . GLY A 1 338 ? -14.015 4.194 17.656 1.00 79.12 338 GLY A C 1
ATOM 2598 O O . GLY A 1 338 ? -15.203 4.420 17.902 1.00 79.12 338 GLY A O 1
ATOM 2599 N N . ALA A 1 339 ? -13.108 5.155 17.480 1.00 66.69 339 ALA A N 1
ATOM 2600 C CA . ALA A 1 339 ? -13.329 6.609 17.525 1.00 66.69 339 ALA A CA 1
ATOM 2601 C C . ALA A 1 339 ? -13.663 7.227 18.898 1.00 66.69 339 ALA A C 1
ATOM 2603 O O . ALA A 1 339 ? -13.582 8.450 19.038 1.00 66.69 339 ALA A O 1
ATOM 2604 N N . ALA A 1 340 ? -14.010 6.429 19.908 1.00 66.12 340 ALA A N 1
ATOM 2605 C CA . ALA A 1 340 ? -14.213 6.892 21.279 1.00 66.12 340 ALA A CA 1
ATOM 2606 C C . ALA A 1 340 ? -14.010 5.748 22.292 1.00 66.12 340 ALA A C 1
ATOM 2608 O O . ALA A 1 340 ? -14.140 4.581 21.906 1.00 66.12 340 ALA A O 1
ATOM 2609 N N . PRO A 1 341 ? -13.724 6.069 23.571 1.00 67.06 341 PRO A N 1
ATOM 2610 C CA . PRO A 1 341 ? -13.595 5.075 24.632 1.00 67.06 341 PRO A CA 1
ATOM 2611 C C . PRO A 1 341 ? -14.809 4.146 24.719 1.00 67.06 341 PRO A C 1
ATOM 2613 O O . PRO A 1 341 ? -15.959 4.565 24.546 1.00 67.06 341 PRO A O 1
ATOM 2616 N N . LEU A 1 342 ? -14.539 2.870 24.988 1.00 69.81 342 LEU A N 1
ATOM 2617 C CA . LEU A 1 342 ? -15.538 1.811 25.031 1.00 69.81 342 LEU A CA 1
ATOM 2618 C C . LEU A 1 342 ? -15.760 1.355 26.476 1.00 69.81 342 LEU A C 1
ATOM 2620 O O . LEU A 1 342 ? -14.828 0.914 27.136 1.00 69.81 342 LEU A O 1
ATOM 2624 N N . GLY A 1 343 ? -17.004 1.425 26.954 1.00 74.38 343 GLY A N 1
ATOM 2625 C CA . GLY A 1 343 ? -17.363 0.959 28.295 1.00 74.38 343 GLY A CA 1
ATOM 2626 C C . GLY A 1 343 ? -17.585 -0.555 28.349 1.00 74.38 343 GLY A C 1
ATOM 2627 O O . GLY A 1 343 ? -18.355 -1.105 27.553 1.00 74.38 343 GLY A O 1
ATOM 2628 N N . LYS A 1 344 ? -16.973 -1.228 29.328 1.00 79.25 344 LYS A N 1
ATOM 2629 C CA . LYS A 1 344 ? -17.066 -2.688 29.520 1.00 79.25 344 LYS A CA 1
ATOM 2630 C C . LYS A 1 344 ? -18.492 -3.200 29.751 1.00 79.25 344 LYS A C 1
ATOM 2632 O O . LYS A 1 344 ? -18.867 -4.254 29.232 1.00 79.25 344 LYS A O 1
ATOM 2637 N N . ASP A 1 345 ? -19.316 -2.441 30.469 1.00 78.31 345 ASP A N 1
ATOM 2638 C CA . ASP A 1 345 ? -20.716 -2.799 30.731 1.00 78.31 345 ASP A CA 1
ATOM 2639 C C . ASP A 1 345 ? -21.534 -2.916 29.439 1.00 78.31 345 ASP A C 1
ATOM 2641 O O . ASP A 1 345 ? -22.338 -3.837 29.277 1.00 78.31 345 ASP A O 1
ATOM 2645 N N . ILE A 1 346 ? -21.301 -2.007 28.487 1.00 79.00 346 ILE A N 1
ATOM 2646 C CA . ILE A 1 346 ? -21.982 -2.016 27.188 1.00 79.00 346 ILE A CA 1
ATOM 2647 C C . ILE A 1 346 ? -21.539 -3.236 26.380 1.00 79.00 346 ILE A C 1
ATOM 2649 O O . ILE A 1 346 ? -22.389 -3.932 25.826 1.00 79.00 346 ILE A O 1
ATOM 2653 N N . VAL A 1 347 ? -20.235 -3.531 26.346 1.00 85.50 347 VAL A N 1
ATOM 2654 C CA . VAL A 1 347 ? -19.694 -4.731 25.681 1.00 85.50 347 VAL A CA 1
ATOM 2655 C C . VAL A 1 347 ? -20.350 -5.990 26.241 1.00 85.50 347 VAL A C 1
ATOM 2657 O O . VAL A 1 347 ? -20.909 -6.790 25.488 1.00 85.50 347 VAL A O 1
ATOM 2660 N N . THR A 1 348 ? -20.370 -6.123 27.566 1.00 87.44 348 THR A N 1
ATOM 2661 C CA . THR A 1 348 ? -20.950 -7.275 28.267 1.00 87.44 348 THR A CA 1
ATOM 2662 C C . THR A 1 348 ? -22.443 -7.419 27.967 1.00 87.44 348 THR A C 1
ATOM 2664 O O . THR A 1 348 ? -22.917 -8.521 27.672 1.00 87.44 348 THR A O 1
ATOM 2667 N N . ALA A 1 349 ? -23.185 -6.307 27.968 1.00 88.06 349 ALA A N 1
ATOM 2668 C CA . ALA A 1 349 ? -24.603 -6.287 27.632 1.00 88.06 349 ALA A CA 1
ATOM 2669 C C . ALA A 1 349 ? -24.864 -6.753 26.190 1.00 88.06 349 ALA A C 1
ATOM 2671 O O . ALA A 1 349 ? -25.754 -7.575 25.971 1.00 88.06 349 ALA A O 1
ATOM 2672 N N . VAL A 1 350 ? -24.078 -6.292 25.209 1.00 91.50 350 VAL A N 1
ATOM 2673 C CA . VAL A 1 350 ? -24.227 -6.709 23.803 1.00 91.50 350 VAL A CA 1
ATOM 2674 C C . VAL A 1 350 ? -23.878 -8.187 23.618 1.00 91.50 350 VAL A C 1
ATOM 2676 O O . VAL A 1 350 ? -24.661 -8.909 22.998 1.00 91.50 350 VAL A O 1
ATOM 2679 N N . LYS A 1 351 ? -22.754 -8.665 24.175 1.00 91.88 351 LYS A N 1
ATOM 2680 C CA . LYS A 1 351 ? -22.348 -10.082 24.074 1.00 91.88 351 LYS A CA 1
ATOM 2681 C C . LYS A 1 351 ? -23.413 -11.002 24.665 1.00 91.88 351 LYS A C 1
ATOM 2683 O O . LYS A 1 351 ? -23.835 -11.952 24.010 1.00 91.88 351 LYS A O 1
ATOM 2688 N N . THR A 1 352 ? -23.902 -10.677 25.862 1.00 92.12 352 THR A N 1
ATOM 2689 C CA . THR A 1 352 ? -24.937 -11.460 26.556 1.00 92.12 352 THR A CA 1
ATOM 2690 C C . THR A 1 352 ? -26.253 -11.466 25.782 1.00 92.12 352 THR A C 1
ATOM 2692 O O . THR A 1 352 ? -26.892 -12.507 25.654 1.00 92.12 352 THR A O 1
ATOM 2695 N N . ARG A 1 353 ? -26.659 -10.309 25.246 1.00 94.44 353 ARG A N 1
ATOM 2696 C CA . ARG A 1 353 ? -27.943 -10.158 24.556 1.00 94.44 353 ARG A CA 1
ATOM 2697 C C . ARG A 1 353 ? -27.962 -10.809 23.175 1.00 94.44 353 ARG A C 1
ATOM 2699 O O . ARG A 1 353 ? -28.974 -11.393 22.804 1.00 94.44 353 ARG A O 1
ATOM 2706 N N . LEU A 1 354 ? -26.877 -10.687 22.407 1.00 94.75 354 LEU A N 1
ATOM 2707 C CA . LEU A 1 354 ? -26.843 -11.074 20.988 1.00 94.75 354 LEU A CA 1
ATOM 2708 C C . LEU A 1 354 ? -26.039 -12.346 20.706 1.00 94.75 354 LEU A C 1
ATOM 2710 O O . LEU A 1 354 ? -26.072 -12.840 19.581 1.00 94.75 354 LEU A O 1
ATOM 2714 N N . GLY A 1 355 ? -25.307 -12.873 21.690 1.00 91.50 355 GLY A N 1
ATOM 2715 C CA . GLY A 1 355 ? -24.441 -14.041 21.510 1.00 91.50 355 GLY A CA 1
ATOM 2716 C C . GLY A 1 355 ? -23.230 -13.779 20.608 1.00 91.50 355 GLY A C 1
ATOM 2717 O O . GLY A 1 355 ? -22.633 -14.721 20.091 1.00 91.50 355 GLY A O 1
ATOM 2718 N N . ILE A 1 356 ? -22.871 -12.510 20.392 1.00 91.44 356 ILE A N 1
ATOM 2719 C CA . ILE A 1 356 ? -21.707 -12.127 19.588 1.00 91.44 356 ILE A CA 1
ATOM 2720 C C . ILE A 1 356 ? -20.443 -12.443 20.383 1.00 91.44 356 ILE A C 1
ATOM 2722 O O . ILE A 1 356 ? -20.280 -12.006 21.522 1.00 91.44 356 ILE A O 1
ATOM 2726 N N . LYS A 1 357 ? -19.539 -13.208 19.769 1.00 85.75 357 LYS A N 1
ATOM 2727 C CA . LYS A 1 357 ? -18.354 -13.728 20.456 1.00 85.75 357 LYS A CA 1
ATOM 2728 C C . LYS A 1 357 ? -17.271 -12.669 20.659 1.00 85.75 357 LYS A C 1
ATOM 2730 O O . LYS A 1 357 ? -16.613 -12.683 21.697 1.00 85.75 357 LYS A O 1
ATOM 2735 N N . TYR A 1 358 ? -17.116 -11.767 19.691 1.00 88.06 358 TYR A N 1
ATOM 2736 C CA . TYR A 1 358 ? -16.002 -10.826 19.628 1.00 88.06 358 TYR A CA 1
ATOM 2737 C C . TYR A 1 358 ? -16.499 -9.393 19.430 1.00 88.06 358 TYR A C 1
ATOM 2739 O O . TYR A 1 358 ? -17.125 -9.084 18.411 1.00 88.06 358 TYR A O 1
ATOM 2747 N N . ILE A 1 359 ? -16.210 -8.523 20.401 1.00 89.31 359 ILE A N 1
ATOM 2748 C CA . ILE A 1 359 ? -16.379 -7.072 20.274 1.00 89.31 359 ILE A CA 1
ATOM 2749 C C . ILE A 1 359 ? -15.015 -6.442 20.505 1.00 89.31 359 ILE A C 1
ATOM 2751 O O . ILE A 1 359 ? -14.472 -6.499 21.603 1.00 89.31 359 ILE A O 1
ATOM 2755 N N . ARG A 1 360 ? -14.447 -5.872 19.449 1.00 87.75 360 ARG A N 1
ATOM 2756 C CA . ARG A 1 360 ? -13.073 -5.379 19.447 1.00 87.75 360 ARG A CA 1
ATOM 2757 C C . ARG A 1 360 ? -13.040 -3.870 19.488 1.00 87.75 360 ARG A C 1
ATOM 2759 O O . ARG A 1 360 ? -13.960 -3.224 18.994 1.00 87.75 360 ARG A O 1
ATOM 2766 N N . ASN A 1 361 ? -11.982 -3.324 20.064 1.00 86.12 361 ASN A N 1
ATOM 2767 C CA . ASN A 1 361 ? -11.770 -1.892 20.176 1.00 86.12 361 ASN A CA 1
ATOM 2768 C C . ASN A 1 361 ? -10.511 -1.496 19.406 1.00 86.12 361 ASN A C 1
ATOM 2770 O O . ASN A 1 361 ? -9.481 -2.147 19.555 1.00 86.12 361 ASN A O 1
ATOM 2774 N N . GLY A 1 362 ? -10.597 -0.454 18.587 1.00 87.62 362 GLY A N 1
ATOM 2775 C CA . GLY A 1 362 ? -9.483 0.070 17.805 1.00 87.62 362 GLY A CA 1
ATOM 2776 C C . GLY A 1 362 ? -9.209 1.534 18.122 1.00 87.62 362 GLY A C 1
ATOM 2777 O O . GLY A 1 362 ? -10.140 2.325 18.300 1.00 87.62 362 GLY A O 1
ATOM 2778 N N . TYR A 1 363 ? -7.930 1.897 18.147 1.00 89.69 363 TYR A N 1
ATOM 2779 C CA . TYR A 1 363 ? -7.478 3.274 18.313 1.00 89.69 363 TYR A CA 1
ATOM 2780 C C . TYR A 1 363 ? -6.619 3.728 17.143 1.00 89.69 363 TYR A C 1
ATOM 2782 O O . TYR A 1 363 ? -5.790 2.987 16.621 1.00 89.69 363 TYR A O 1
ATOM 2790 N N . GLY A 1 364 ? -6.829 4.976 16.745 1.00 89.88 364 GLY A N 1
ATOM 2791 C CA . GLY A 1 364 ? -6.092 5.633 15.686 1.00 89.88 364 GLY A CA 1
ATOM 2792 C C . GLY A 1 364 ? -6.577 7.059 15.478 1.00 89.88 364 GLY A C 1
ATOM 2793 O O . GLY A 1 364 ? -7.543 7.520 16.092 1.00 89.88 364 GLY A O 1
ATOM 2794 N N . MET A 1 365 ? -5.898 7.740 14.570 1.00 89.75 365 MET A N 1
ATOM 2795 C CA . MET A 1 365 ? -6.196 9.094 14.124 1.00 89.75 365 MET A CA 1
ATOM 2796 C C . MET A 1 365 ? -5.816 9.216 12.649 1.00 89.75 365 MET A C 1
ATOM 2798 O O . MET A 1 365 ? -5.104 8.363 12.119 1.00 89.75 365 MET A O 1
ATOM 2802 N N . THR A 1 366 ? -6.297 10.262 11.982 1.00 89.00 366 THR A N 1
ATOM 2803 C CA . THR A 1 366 ? -6.040 10.488 10.551 1.00 89.00 366 THR A CA 1
ATOM 2804 C C . THR A 1 366 ? -4.544 10.583 10.253 1.00 89.00 366 THR A C 1
ATOM 2806 O O . THR A 1 366 ? -4.076 10.087 9.237 1.00 89.00 366 THR A O 1
ATOM 2809 N N . GLU A 1 367 ? -3.786 11.184 11.163 1.00 94.25 367 GLU A N 1
ATOM 2810 C CA . GLU A 1 367 ? -2.344 11.382 11.071 1.00 94.25 367 GLU A CA 1
ATOM 2811 C C . GLU A 1 367 ? -1.548 10.076 11.249 1.00 94.25 367 GLU A C 1
ATOM 2813 O O . GLU A 1 367 ? -0.371 10.023 10.912 1.00 94.25 367 GLU A O 1
ATOM 2818 N N . LEU A 1 368 ? -2.194 9.009 11.732 1.00 92.56 368 LEU A N 1
ATOM 2819 C CA . LEU A 1 368 ? -1.666 7.637 11.771 1.00 92.56 368 LEU A CA 1
ATOM 2820 C C . LEU A 1 368 ? -2.263 6.787 10.637 1.00 92.56 368 LEU A C 1
ATOM 2822 O O . LEU A 1 368 ? -2.394 5.570 10.761 1.00 92.56 368 LEU A O 1
ATOM 2826 N N . SER A 1 369 ? -2.706 7.449 9.566 1.00 89.50 369 SER A N 1
ATOM 2827 C CA . SER A 1 369 ? -3.481 6.922 8.442 1.00 89.50 369 SER A CA 1
ATOM 2828 C C . SER A 1 369 ? -4.877 6.410 8.823 1.00 89.50 369 SER A C 1
ATOM 2830 O O . SER A 1 369 ? -5.879 6.907 8.301 1.00 89.50 369 SER A O 1
ATOM 2832 N N . ILE A 1 370 ? -4.993 5.420 9.716 1.00 84.19 370 ILE A N 1
ATOM 2833 C CA . ILE A 1 370 ? -6.278 4.793 10.074 1.00 84.19 370 ILE A CA 1
ATOM 2834 C C . ILE A 1 370 ? -6.305 4.331 11.539 1.00 84.19 370 ILE A C 1
ATOM 2836 O O . ILE A 1 370 ? -7.119 4.813 12.329 1.00 84.19 370 ILE A O 1
ATOM 2840 N N . VAL A 1 371 ? -5.471 3.347 11.885 1.00 87.75 371 VAL A N 1
ATOM 2841 C CA . VAL A 1 371 ? -5.515 2.600 13.150 1.00 87.75 371 VAL A CA 1
ATOM 2842 C C . VAL A 1 371 ? -4.091 2.244 13.561 1.00 87.75 371 VAL A C 1
ATOM 2844 O O . VAL A 1 371 ? -3.334 1.739 12.745 1.00 87.75 371 VAL A O 1
ATOM 2847 N N . ASN A 1 372 ? -3.726 2.510 14.814 1.00 89.75 372 ASN A N 1
ATOM 2848 C CA . ASN A 1 372 ? -2.421 2.139 15.367 1.00 89.75 372 ASN A CA 1
ATOM 2849 C C . ASN A 1 372 ? -2.487 0.857 16.201 1.00 89.75 372 ASN A C 1
ATOM 2851 O O . ASN A 1 372 ? -1.487 0.161 16.322 1.00 89.75 372 ASN A O 1
ATOM 2855 N N . SER A 1 373 ? -3.641 0.559 16.805 1.00 89.44 373 SER A N 1
ATOM 2856 C CA . SER A 1 373 ? -3.825 -0.587 17.695 1.00 89.44 373 SER A CA 1
ATOM 2857 C C . SER A 1 373 ? -5.249 -1.102 17.619 1.00 89.44 373 SER A C 1
ATOM 2859 O O . SER A 1 373 ? -6.203 -0.341 17.418 1.00 89.44 373 SER A O 1
ATOM 2861 N N . VAL A 1 374 ? -5.382 -2.416 17.770 1.00 88.00 374 VAL A N 1
ATOM 2862 C CA . VAL A 1 374 ? -6.677 -3.086 17.864 1.00 88.00 374 VAL A CA 1
ATOM 2863 C C . VAL A 1 374 ? -6.625 -4.212 18.892 1.00 88.00 374 VAL A C 1
ATOM 2865 O O . VAL A 1 374 ? -5.683 -5.006 18.935 1.00 88.00 374 VAL A O 1
ATOM 2868 N N . SER A 1 375 ? -7.659 -4.299 19.729 1.00 86.94 375 SER A N 1
ATOM 2869 C CA . SER A 1 375 ? -7.788 -5.334 20.754 1.00 86.94 375 SER A CA 1
ATOM 2870 C C . SER A 1 375 ? -7.797 -6.708 20.101 1.00 86.94 375 SER A C 1
ATOM 2872 O O . SER A 1 375 ? -8.411 -6.893 19.051 1.00 86.94 375 SER A O 1
ATOM 2874 N N . GLY A 1 376 ? -7.160 -7.703 20.704 1.00 81.94 376 GLY A N 1
ATOM 2875 C CA . GLY A 1 376 ? -7.291 -9.089 20.277 1.00 81.94 376 GLY A CA 1
ATOM 2876 C C . GLY A 1 376 ? -8.722 -9.601 20.466 1.00 81.94 376 GLY A C 1
ATOM 2877 O O . GLY A 1 376 ? -9.530 -9.026 21.198 1.00 81.94 376 GLY A O 1
ATOM 2878 N N . ARG A 1 377 ? -9.048 -10.735 19.838 1.00 79.50 377 ARG A N 1
ATOM 2879 C CA . ARG A 1 377 ? -10.375 -11.370 19.963 1.00 79.50 377 ARG A CA 1
ATOM 2880 C C . ARG A 1 377 ? -10.706 -11.846 21.382 1.00 79.50 377 ARG A C 1
ATOM 2882 O O . ARG A 1 377 ? -11.869 -12.057 21.687 1.00 79.50 377 ARG A O 1
ATOM 2889 N N . ASN A 1 378 ? -9.705 -12.040 22.237 1.00 71.25 378 ASN A N 1
ATOM 2890 C CA . ASN A 1 378 ? -9.910 -12.503 23.611 1.00 71.25 378 ASN A CA 1
ATOM 2891 C C . ASN A 1 378 ? -9.648 -11.413 24.662 1.00 71.25 378 ASN A C 1
ATOM 2893 O O . ASN A 1 378 ? -9.842 -11.678 25.847 1.00 71.25 378 ASN A O 1
ATOM 2897 N N . ASP A 1 379 ? -9.223 -10.214 24.251 1.00 73.81 379 ASP A N 1
ATOM 2898 C CA . ASP A 1 379 ? -8.880 -9.128 25.180 1.00 73.81 379 ASP A CA 1
ATOM 2899 C C . ASP A 1 379 ? -10.112 -8.523 25.860 1.00 73.81 379 ASP A C 1
ATOM 2901 O O . ASP A 1 379 ? -10.019 -8.022 26.977 1.00 73.81 379 ASP A O 1
ATOM 2905 N N . ASP A 1 380 ? -11.282 -8.619 25.229 1.00 64.88 380 ASP A N 1
ATOM 2906 C CA . ASP A 1 380 ? -12.548 -8.120 25.770 1.00 64.88 380 ASP A CA 1
ATOM 2907 C C . ASP A 1 380 ? -13.095 -8.949 26.950 1.00 64.88 380 ASP A C 1
ATOM 2909 O O . ASP A 1 380 ? -14.053 -8.528 27.595 1.00 64.88 380 ASP A O 1
ATOM 2913 N N . ASN A 1 381 ? -12.484 -10.102 27.253 1.00 65.88 381 ASN A N 1
ATOM 2914 C CA . ASN A 1 381 ? -12.794 -10.922 28.430 1.00 65.88 381 ASN A CA 1
ATOM 2915 C C . ASN A 1 381 ? -11.762 -10.746 29.562 1.00 65.88 381 ASN A C 1
ATOM 2917 O O . ASN A 1 381 ? -11.775 -11.520 30.519 1.00 65.88 381 ASN A O 1
ATOM 2921 N N . ASP A 1 382 ? -10.830 -9.792 29.450 1.00 68.81 382 ASP A N 1
ATOM 2922 C CA . ASP A 1 382 ? -9.850 -9.533 30.504 1.00 68.81 382 ASP A CA 1
ATOM 2923 C C . ASP A 1 382 ? -10.481 -8.707 31.637 1.00 68.81 382 ASP A C 1
ATOM 2925 O O . ASP A 1 382 ? -10.748 -7.510 31.505 1.00 68.81 382 ASP A O 1
ATOM 2929 N N . ASP A 1 383 ? -10.728 -9.361 32.773 1.00 66.38 383 ASP A N 1
ATOM 2930 C CA . ASP A 1 383 ? -11.375 -8.737 33.926 1.00 66.38 383 ASP A CA 1
ATOM 2931 C C . ASP A 1 383 ? -10.462 -7.855 34.782 1.00 66.38 383 ASP A C 1
ATOM 2933 O O . ASP A 1 383 ? -10.935 -7.223 35.726 1.00 66.38 383 ASP A O 1
ATOM 2937 N N . SER A 1 384 ? -9.175 -7.766 34.441 1.00 65.62 384 SER A N 1
ATOM 2938 C CA . SER A 1 384 ? -8.207 -6.970 35.200 1.00 65.62 384 SER A CA 1
ATOM 2939 C C . SER A 1 384 ? -8.351 -5.453 35.031 1.00 65.62 384 SER A C 1
ATOM 2941 O O . SER A 1 384 ? -7.802 -4.712 35.845 1.00 65.62 384 SER A O 1
ATOM 2943 N N . PHE A 1 385 ? -9.116 -4.985 34.038 1.00 66.44 385 PHE A N 1
ATOM 2944 C CA . PHE A 1 385 ? -9.297 -3.560 33.749 1.00 66.44 385 PHE A CA 1
ATOM 2945 C C . PHE A 1 385 ? -10.777 -3.162 33.669 1.00 66.44 385 PHE A C 1
ATOM 2947 O O . PHE A 1 385 ? -11.647 -3.955 33.292 1.00 66.44 385 PHE A O 1
ATOM 2954 N N . GLU A 1 386 ? -11.058 -1.908 34.041 1.00 62.81 386 GLU A N 1
ATOM 2955 C CA . GLU A 1 386 ? -12.411 -1.335 34.061 1.00 62.81 386 GLU A CA 1
ATOM 2956 C C . GLU A 1 386 ? -12.966 -1.119 32.643 1.00 62.81 386 GLU A C 1
ATOM 2958 O O . GLU A 1 386 ? -14.156 -1.328 32.416 1.00 62.81 386 GLU A O 1
ATOM 2963 N N . ASN A 1 387 ? -12.097 -0.803 31.673 1.00 68.00 387 ASN A N 1
ATOM 2964 C CA . ASN A 1 387 ? -12.440 -0.641 30.259 1.00 68.00 387 ASN A CA 1
ATOM 2965 C C . ASN A 1 387 ? -11.580 -1.550 29.363 1.00 68.00 387 ASN A C 1
ATOM 2967 O O . ASN A 1 387 ? -10.413 -1.780 29.685 1.00 68.00 387 ASN A O 1
ATOM 2971 N N . PRO A 1 388 ? -12.112 -2.050 28.228 1.00 73.25 388 PRO A N 1
ATOM 2972 C CA . PRO A 1 388 ? -11.321 -2.798 27.260 1.00 73.25 388 PRO A CA 1
ATOM 2973 C C . PRO A 1 388 ? -10.240 -1.910 26.636 1.00 73.25 388 PRO A C 1
ATOM 2975 O O . PRO A 1 388 ? -10.543 -0.862 26.056 1.00 73.25 388 PRO A O 1
ATOM 2978 N N . GLY A 1 389 ? -8.991 -2.366 26.715 1.00 79.81 389 GLY A N 1
ATOM 2979 C CA . GLY A 1 389 ? -7.869 -1.731 26.031 1.00 79.81 389 GLY A CA 1
ATOM 2980 C C . GLY A 1 389 ? -8.053 -1.718 24.513 1.00 79.81 389 GLY A C 1
ATOM 2981 O O . GLY A 1 389 ? -8.858 -2.464 23.946 1.00 79.81 389 GLY A O 1
ATOM 2982 N N . THR A 1 390 ? -7.285 -0.871 23.840 1.00 86.25 390 THR A N 1
ATOM 2983 C CA . THR A 1 390 ? -7.257 -0.784 22.374 1.00 86.25 390 THR A CA 1
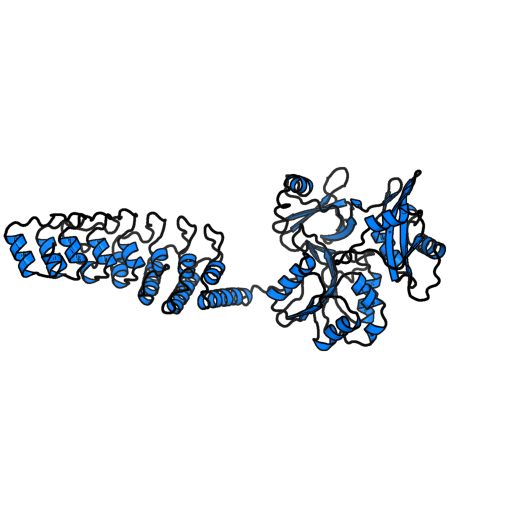ATOM 2984 C C . THR A 1 390 ? -6.292 -1.795 21.771 1.00 86.25 390 THR A C 1
ATOM 2986 O O . THR A 1 390 ? -6.224 -1.893 20.558 1.00 86.25 390 THR A O 1
ATOM 2989 N N . GLY A 1 391 ? -5.608 -2.593 22.598 1.00 88.12 391 GLY A N 1
ATOM 2990 C CA . GLY A 1 391 ? -4.896 -3.796 22.179 1.00 88.12 391 GLY A CA 1
ATOM 2991 C C . GLY A 1 391 ? -3.438 -3.594 21.819 1.00 88.12 391 GLY A C 1
ATOM 2992 O O . GLY A 1 391 ? -2.807 -2.620 22.218 1.00 88.12 391 GLY A O 1
ATOM 2993 N N . LEU A 1 392 ? -2.900 -4.563 21.085 1.00 88.25 392 LEU A N 1
ATOM 2994 C CA . LEU A 1 392 ? -1.534 -4.506 20.577 1.00 88.25 392 LEU A CA 1
ATOM 2995 C C . LEU A 1 392 ? -1.440 -3.518 19.413 1.00 88.25 392 LEU A C 1
ATOM 2997 O O . LEU A 1 392 ? -2.421 -3.281 18.701 1.00 88.25 392 LEU A O 1
ATOM 3001 N N . LEU A 1 393 ? -0.239 -2.979 19.214 1.00 88.44 393 LEU A N 1
ATOM 3002 C CA . LEU A 1 393 ? 0.076 -2.187 18.032 1.00 88.44 393 LEU A CA 1
ATOM 3003 C C . LEU A 1 393 ? -0.061 -3.041 16.766 1.00 88.44 393 LEU A C 1
ATOM 3005 O O . LEU A 1 393 ? 0.270 -4.231 16.762 1.00 88.44 393 LEU A O 1
ATOM 3009 N N . VAL A 1 394 ? -0.543 -2.424 15.690 1.00 85.50 394 VAL A N 1
ATOM 3010 C CA . VAL A 1 394 ? -0.501 -3.030 14.357 1.00 85.50 394 VAL A CA 1
ATOM 3011 C C . VAL A 1 394 ? 0.942 -3.006 13.822 1.00 85.50 394 VAL A C 1
ATOM 3013 O O . VAL A 1 394 ? 1.734 -2.153 14.239 1.00 85.50 394 VAL A O 1
ATOM 3016 N N . PRO A 1 395 ? 1.322 -3.928 12.918 1.00 83.00 395 PRO A N 1
ATOM 3017 C CA . PRO A 1 395 ? 2.683 -4.018 12.406 1.00 83.00 395 PRO A CA 1
ATOM 3018 C C . PRO A 1 395 ? 3.087 -2.725 11.700 1.00 83.00 395 PRO A C 1
ATOM 3020 O O . PRO A 1 395 ? 2.261 -2.081 11.053 1.00 83.00 395 PRO A O 1
ATOM 3023 N N . GLY A 1 396 ? 4.364 -2.362 11.820 1.00 83.00 396 GLY A N 1
ATOM 3024 C CA . GLY A 1 396 ? 4.913 -1.138 11.229 1.00 83.00 396 GLY A CA 1
ATOM 3025 C C . GLY A 1 396 ? 4.868 0.095 12.139 1.00 83.00 396 GLY A C 1
ATOM 3026 O O . GLY A 1 396 ? 5.388 1.135 11.745 1.00 83.00 396 GLY A O 1
ATOM 3027 N N . PHE A 1 397 ? 4.312 -0.009 13.354 1.00 88.94 397 PHE A N 1
ATOM 3028 C CA . PHE A 1 397 ? 4.396 1.044 14.371 1.00 88.94 397 PHE A CA 1
ATOM 3029 C C . PHE A 1 397 ? 5.362 0.713 15.509 1.00 88.94 397 PHE A C 1
ATOM 3031 O O . PHE A 1 397 ? 5.403 -0.396 16.037 1.00 88.94 397 PHE A O 1
ATOM 3038 N N . LEU A 1 398 ? 6.042 1.757 15.967 1.00 94.00 398 LEU A N 1
ATOM 3039 C CA . LEU A 1 398 ? 6.588 1.898 17.305 1.00 94.00 398 LEU A CA 1
ATOM 3040 C C . LEU A 1 398 ? 5.702 2.874 18.082 1.00 94.00 398 LEU A C 1
ATOM 3042 O O . LEU A 1 398 ? 5.204 3.860 17.537 1.00 94.00 398 LEU A O 1
ATOM 3046 N N . SER A 1 399 ? 5.507 2.622 19.371 1.00 95.75 399 SER A N 1
ATOM 3047 C CA . SER A 1 399 ? 4.804 3.556 20.245 1.00 95.75 399 SER A CA 1
ATOM 3048 C C . SER A 1 399 ? 5.416 3.547 21.636 1.00 95.75 399 SER A C 1
ATOM 3050 O O . SER A 1 399 ? 5.898 2.519 22.108 1.00 95.75 399 SER A O 1
ATOM 3052 N N . LYS A 1 400 ? 5.413 4.718 22.265 1.00 96.00 400 LYS A N 1
ATOM 3053 C CA . LYS A 1 400 ? 5.858 4.948 23.639 1.00 96.00 400 LYS A CA 1
ATOM 3054 C C . LYS A 1 400 ? 4.847 5.847 24.338 1.00 96.00 400 LYS A C 1
ATOM 3056 O O . LYS A 1 400 ? 4.057 6.522 23.677 1.00 96.00 400 LYS A O 1
ATOM 3061 N N . VAL A 1 401 ? 4.892 5.863 25.662 1.00 97.12 401 VAL A N 1
ATOM 3062 C CA . VAL A 1 401 ? 4.143 6.821 26.476 1.00 97.12 401 VAL A CA 1
ATOM 3063 C C . VAL A 1 401 ? 5.150 7.721 27.175 1.00 97.12 401 VAL A C 1
ATOM 3065 O O . VAL A 1 401 ? 6.146 7.215 27.689 1.00 97.12 401 VAL A O 1
ATOM 3068 N N . VAL A 1 402 ? 4.932 9.035 27.153 1.00 95.25 402 VAL A N 1
ATOM 3069 C CA . VAL A 1 402 ? 5.845 10.023 27.744 1.00 95.25 402 VAL A CA 1
ATOM 3070 C C . VAL A 1 402 ? 5.169 10.847 28.829 1.00 95.25 402 VAL A C 1
ATOM 3072 O O . VAL A 1 402 ? 3.963 11.102 28.779 1.00 95.25 402 VAL A O 1
ATOM 3075 N N . ASP A 1 403 ? 5.948 11.276 29.815 1.00 92.25 403 ASP A N 1
ATOM 3076 C CA . ASP A 1 403 ? 5.482 12.220 30.824 1.00 92.25 403 ASP A CA 1
ATOM 3077 C C . ASP A 1 403 ? 5.140 13.575 30.186 1.00 92.25 403 ASP A C 1
ATOM 3079 O O . ASP A 1 403 ? 5.862 14.084 29.326 1.00 92.25 403 ASP A O 1
ATOM 3083 N N . LEU A 1 404 ? 4.035 14.180 30.621 1.00 83.75 404 LEU A N 1
ATOM 3084 C CA . LEU A 1 404 ? 3.532 15.426 30.037 1.00 83.75 404 LEU A CA 1
ATOM 3085 C C . LEU A 1 404 ? 4.440 16.632 30.306 1.00 83.75 404 LEU A C 1
ATOM 3087 O O . LEU A 1 404 ? 4.406 17.592 29.536 1.00 83.75 404 LEU A O 1
ATOM 3091 N N . GLU A 1 405 ? 5.221 16.605 31.384 1.00 81.88 405 GLU A N 1
ATOM 3092 C CA . GLU A 1 405 ? 6.103 17.698 31.785 1.00 81.88 405 GLU A CA 1
ATOM 3093 C C . GLU A 1 405 ? 7.554 17.421 31.392 1.00 81.88 405 GLU A C 1
ATOM 3095 O O . GLU A 1 405 ? 8.197 18.285 30.794 1.00 81.88 405 GLU A O 1
ATOM 3100 N N . THR A 1 406 ? 8.075 16.231 31.708 1.00 88.38 406 THR A N 1
ATOM 3101 C CA . THR A 1 406 ? 9.494 15.907 31.483 1.00 88.38 406 THR A CA 1
ATOM 3102 C C . THR A 1 406 ? 9.780 15.371 30.085 1.00 88.38 406 THR A C 1
ATOM 3104 O O . THR A 1 406 ? 10.933 15.417 29.660 1.00 88.38 406 THR A O 1
ATOM 3107 N N . GLN A 1 407 ? 8.758 14.887 29.365 1.00 89.19 407 GLN A N 1
ATOM 3108 C CA . GLN A 1 407 ? 8.886 14.200 28.070 1.00 89.19 407 GLN A CA 1
ATOM 3109 C C . GLN A 1 407 ? 9.737 12.914 28.132 1.00 89.19 407 GLN A C 1
ATOM 3111 O O . GLN A 1 407 ? 10.107 12.347 27.102 1.00 89.19 407 GLN A O 1
ATOM 3116 N N . GLU A 1 408 ? 10.033 12.415 29.337 1.00 93.00 408 GLU A N 1
ATOM 3117 C CA . GLU A 1 408 ? 10.718 11.139 29.530 1.00 93.00 408 GLU A CA 1
ATOM 3118 C C . GLU A 1 408 ? 9.774 9.973 29.225 1.00 93.00 408 GLU A C 1
ATOM 3120 O O . GLU A 1 408 ? 8.570 10.044 29.470 1.00 93.00 408 GLU A O 1
ATOM 3125 N N . THR A 1 409 ? 10.323 8.883 28.683 1.00 96.56 409 THR A N 1
ATOM 3126 C CA . THR A 1 409 ? 9.542 7.667 28.415 1.00 96.56 409 THR A CA 1
ATOM 3127 C C . THR A 1 409 ? 9.158 6.992 29.725 1.00 96.56 409 THR A C 1
ATOM 3129 O O . THR A 1 409 ? 10.005 6.778 30.589 1.00 96.56 409 THR A O 1
ATOM 3132 N N . LEU A 1 410 ? 7.880 6.655 29.847 1.00 94.94 410 LEU A N 1
ATOM 3133 C CA . LEU A 1 410 ? 7.286 6.050 31.026 1.00 94.94 410 LEU A CA 1
ATOM 3134 C C . LEU A 1 410 ? 7.266 4.518 30.941 1.00 94.94 410 LEU A C 1
ATOM 3136 O O . LEU A 1 410 ? 7.200 3.930 29.861 1.00 94.94 410 LEU A O 1
ATOM 3140 N N . GLU A 1 411 ? 7.286 3.882 32.110 1.00 94.56 411 GLU A N 1
ATOM 3141 C CA . GLU A 1 411 ? 7.184 2.432 32.277 1.00 94.56 411 GLU A CA 1
ATOM 3142 C C . GLU A 1 411 ? 5.732 1.940 32.143 1.00 94.56 411 GLU A C 1
ATOM 3144 O O . GLU A 1 411 ? 4.764 2.704 32.228 1.00 94.56 411 GLU A O 1
ATOM 3149 N N . ALA A 1 412 ? 5.556 0.626 31.982 1.00 91.62 412 ALA A N 1
ATOM 3150 C CA . ALA A 1 412 ? 4.230 0.016 31.893 1.00 91.62 412 ALA A CA 1
ATOM 3151 C C . ALA A 1 412 ? 3.341 0.363 33.111 1.00 91.62 412 ALA A C 1
ATOM 3153 O O . ALA A 1 412 ? 3.762 0.307 34.268 1.00 91.62 412 ALA A O 1
ATOM 3154 N N . GLY A 1 413 ? 2.081 0.709 32.842 1.00 88.56 413 GLY A N 1
ATOM 3155 C CA . GLY A 1 413 ? 1.081 1.131 33.827 1.00 88.56 413 GLY A CA 1
ATOM 3156 C C . GLY A 1 413 ? 1.124 2.616 34.201 1.00 88.56 413 GLY A C 1
ATOM 3157 O O . GLY A 1 413 ? 0.191 3.092 34.849 1.00 88.56 413 GLY A O 1
ATOM 3158 N N . GLN A 1 414 ? 2.159 3.359 33.802 1.00 91.25 414 GLN A N 1
ATOM 3159 C CA . GLN A 1 414 ? 2.230 4.801 34.029 1.00 91.25 414 GLN A CA 1
ATOM 3160 C C . GLN A 1 414 ? 1.500 5.563 32.922 1.00 91.25 414 GLN A C 1
ATOM 3162 O O . GLN A 1 414 ? 1.615 5.250 31.739 1.00 91.25 414 GLN A O 1
ATOM 3167 N N . VAL A 1 415 ? 0.725 6.566 33.330 1.00 90.94 415 VAL A N 1
ATOM 3168 C CA . VAL A 1 415 ? -0.149 7.341 32.447 1.00 90.94 415 VAL A CA 1
ATOM 3169 C C . VAL A 1 415 ? 0.588 8.566 31.919 1.00 90.94 415 VAL A C 1
ATOM 3171 O O . VAL A 1 415 ? 1.103 9.353 32.708 1.00 90.94 415 VAL A O 1
ATOM 3174 N N . GLY A 1 416 ? 0.569 8.757 30.602 1.00 92.81 416 GLY A N 1
ATOM 3175 C CA . GLY A 1 416 ? 1.190 9.899 29.931 1.00 92.81 416 GLY A CA 1
ATOM 3176 C C . GLY A 1 416 ? 0.659 10.101 28.513 1.00 92.81 416 GLY A C 1
ATOM 3177 O O . GLY A 1 416 ? -0.348 9.503 28.132 1.00 92.81 416 GLY A O 1
ATOM 3178 N N . GLU A 1 417 ? 1.319 10.952 27.729 1.00 95.31 417 GLU A N 1
ATOM 3179 C CA . GLU A 1 417 ? 0.983 11.156 26.316 1.00 95.31 417 GLU A CA 1
ATOM 3180 C C . GLU A 1 417 ? 1.448 9.970 25.471 1.00 95.31 417 GLU A C 1
ATOM 3182 O O . GLU A 1 417 ? 2.583 9.515 25.588 1.00 95.31 417 GLU A O 1
ATOM 3187 N N . ILE A 1 418 ? 0.575 9.489 24.587 1.00 96.69 418 ILE A N 1
ATOM 3188 C CA . ILE A 1 418 ? 0.910 8.452 23.615 1.00 96.69 418 ILE A CA 1
ATOM 3189 C C . ILE A 1 418 ? 1.661 9.101 22.447 1.00 96.69 418 ILE A C 1
ATOM 3191 O O . ILE A 1 418 ? 1.147 10.016 21.797 1.00 96.69 418 ILE A O 1
ATOM 3195 N N . CYS A 1 419 ? 2.841 8.578 22.129 1.00 97.19 419 CYS A N 1
ATOM 3196 C CA . CYS A 1 419 ? 3.619 8.945 20.949 1.00 97.19 419 CYS A CA 1
ATOM 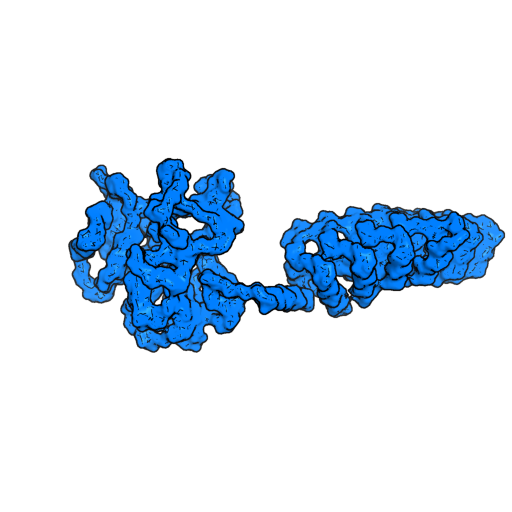3197 C C . CYS A 1 419 ? 3.748 7.743 20.008 1.00 97.19 419 CYS A C 1
ATOM 3199 O O . CYS A 1 419 ? 3.860 6.596 20.460 1.00 97.19 419 CYS A O 1
ATOM 3201 N N . CYS A 1 420 ? 3.763 7.988 18.699 1.00 97.19 420 CYS A N 1
ATOM 3202 C CA . CYS A 1 420 ? 3.841 6.945 17.674 1.00 97.19 420 CYS A CA 1
ATOM 3203 C C . CYS A 1 420 ? 4.875 7.287 16.601 1.00 97.19 420 CYS A C 1
ATOM 3205 O O . CYS A 1 420 ? 5.038 8.445 16.247 1.00 97.19 420 CYS A O 1
ATOM 3207 N N . MET A 1 421 ? 5.532 6.278 16.043 1.00 96.06 421 MET A N 1
ATOM 3208 C CA . MET A 1 421 ? 6.473 6.411 14.931 1.00 96.06 421 MET A CA 1
ATOM 3209 C C . MET A 1 421 ? 6.327 5.197 14.012 1.00 96.06 421 MET A C 1
ATOM 3211 O O . MET A 1 421 ? 6.045 4.103 14.493 1.00 96.06 421 MET A O 1
ATOM 3215 N N . GLY A 1 422 ? 6.494 5.362 12.703 1.00 92.31 422 GLY A N 1
ATOM 3216 C CA . GLY A 1 422 ? 6.381 4.258 11.747 1.00 92.31 422 GLY A CA 1
ATOM 3217 C C . GLY A 1 422 ? 6.016 4.722 10.343 1.00 92.31 422 GLY A C 1
ATOM 3218 O O . GLY A 1 422 ? 5.650 5.877 10.144 1.00 92.31 422 GLY A O 1
ATOM 3219 N N . GLU A 1 423 ? 6.063 3.802 9.382 1.00 86.31 423 GLU A N 1
ATOM 3220 C CA . GLU A 1 423 ? 5.800 4.074 7.956 1.00 86.31 423 GLU A CA 1
ATOM 3221 C C . GLU A 1 423 ? 4.365 4.552 7.679 1.00 86.31 423 GLU A C 1
ATOM 3223 O O . GLU A 1 423 ? 4.087 5.165 6.654 1.00 86.31 423 GLU A O 1
ATOM 3228 N N . GLN A 1 424 ? 3.443 4.286 8.605 1.00 87.75 424 GLN A N 1
ATOM 3229 C CA . GLN A 1 424 ? 2.030 4.653 8.496 1.00 87.75 424 GLN A CA 1
ATOM 3230 C C . GLN A 1 424 ? 1.719 6.052 9.056 1.00 87.75 424 GLN A C 1
ATOM 3232 O O . GLN A 1 424 ? 0.581 6.520 8.939 1.00 87.75 424 GLN A O 1
ATOM 3237 N N . VAL A 1 425 ? 2.695 6.714 9.688 1.00 94.44 425 VAL A N 1
ATOM 3238 C CA . VAL A 1 425 ? 2.565 8.111 10.124 1.00 94.44 425 VAL A CA 1
ATOM 3239 C C . VAL A 1 425 ? 2.498 9.008 8.887 1.00 94.44 425 VAL A C 1
ATOM 3241 O O . VAL A 1 425 ? 3.220 8.803 7.915 1.00 94.44 425 VAL A O 1
ATOM 3244 N N . MET A 1 426 ? 1.616 10.008 8.907 1.00 95.31 426 MET A N 1
ATOM 3245 C CA . MET A 1 426 ? 1.473 10.958 7.806 1.00 95.31 426 MET A CA 1
ATOM 3246 C C . MET A 1 426 ? 2.806 11.627 7.444 1.00 95.31 426 MET A C 1
ATOM 3248 O O . MET A 1 426 ? 3.626 11.922 8.309 1.00 95.31 426 MET A O 1
ATOM 3252 N N . LEU A 1 427 ? 2.955 12.004 6.174 1.00 95.25 427 LEU A N 1
ATOM 3253 C CA . LEU A 1 427 ? 4.083 12.829 5.725 1.00 95.25 427 LEU A CA 1
ATOM 3254 C C . LEU A 1 427 ? 4.075 14.232 6.358 1.00 95.25 427 LEU A C 1
ATOM 3256 O O . LEU A 1 427 ? 5.117 14.862 6.518 1.00 95.25 427 LEU A O 1
ATOM 3260 N N . GLY A 1 428 ? 2.885 14.740 6.686 1.00 93.06 428 GLY A N 1
ATOM 3261 C CA . GLY A 1 428 ? 2.678 16.053 7.284 1.00 93.06 428 GLY A CA 1
ATOM 3262 C C . GLY A 1 428 ? 1.392 16.716 6.804 1.00 93.06 428 GLY A C 1
ATOM 3263 O O . GLY A 1 428 ? 0.685 16.214 5.928 1.00 93.06 428 GLY A O 1
ATOM 3264 N N . TYR A 1 429 ? 1.087 17.880 7.368 1.00 92.25 429 TYR A N 1
ATOM 3265 C CA . TYR A 1 429 ? -0.060 18.671 6.938 1.00 92.25 429 TYR A CA 1
ATOM 3266 C C . TYR A 1 429 ? 0.251 19.433 5.649 1.00 92.25 429 TYR A C 1
ATOM 3268 O O . TYR A 1 429 ? 1.255 20.144 5.544 1.00 92.25 429 TYR A O 1
ATOM 3276 N N . TRP A 1 430 ? -0.667 19.346 4.685 1.00 93.69 430 TRP A N 1
ATOM 3277 C CA . TRP A 1 430 ? -0.551 20.042 3.406 1.00 93.69 430 TRP A CA 1
ATOM 3278 C C . TRP A 1 430 ? -0.357 21.553 3.588 1.00 93.69 430 TRP A C 1
ATOM 3280 O O . TRP A 1 430 ? -1.169 22.221 4.231 1.00 93.69 430 TRP A O 1
ATOM 3290 N N . ASN A 1 431 ? 0.716 22.086 2.999 1.00 94.94 431 ASN A N 1
ATOM 3291 C CA . ASN A 1 431 ? 1.097 23.501 3.056 1.00 94.94 431 ASN A CA 1
ATOM 3292 C C . ASN A 1 431 ? 1.164 24.084 4.487 1.00 94.94 431 ASN A C 1
ATOM 3294 O O . ASN A 1 431 ? 0.917 25.272 4.697 1.00 94.94 431 ASN A O 1
ATOM 3298 N N . ASN A 1 432 ? 1.471 23.245 5.484 1.00 92.31 432 ASN A N 1
ATOM 3299 C CA . ASN A 1 432 ? 1.576 23.661 6.880 1.00 92.31 432 ASN A CA 1
ATOM 3300 C C . ASN A 1 432 ? 2.740 22.950 7.605 1.00 92.31 432 ASN A C 1
ATOM 3302 O O . ASN A 1 432 ? 2.530 22.092 8.472 1.00 92.31 432 ASN A O 1
ATOM 3306 N N . PRO A 1 433 ? 3.995 23.297 7.258 1.00 93.38 433 PRO A N 1
ATOM 3307 C CA . PRO A 1 433 ? 5.178 22.684 7.860 1.00 93.38 433 PRO A CA 1
ATOM 3308 C C . PRO A 1 433 ? 5.318 23.000 9.356 1.00 93.38 433 PRO A C 1
ATOM 3310 O O . PRO A 1 433 ? 5.888 22.202 10.089 1.00 93.38 433 PRO A O 1
ATOM 3313 N N . GLU A 1 434 ? 4.779 24.128 9.826 1.00 90.94 434 GLU A N 1
ATOM 3314 C CA . GLU A 1 434 ? 4.832 24.512 11.242 1.00 90.94 434 GLU A CA 1
ATOM 3315 C C . GLU A 1 434 ? 3.964 23.591 12.107 1.00 90.94 434 GLU A C 1
ATOM 3317 O O . GLU A 1 434 ? 4.455 23.007 13.068 1.00 90.94 434 GLU A O 1
ATOM 3322 N N . ALA A 1 435 ? 2.700 23.366 11.725 1.00 85.12 435 ALA A N 1
ATOM 3323 C CA . ALA A 1 435 ? 1.850 22.403 12.429 1.00 85.12 435 ALA A CA 1
ATOM 3324 C C . ALA A 1 435 ? 2.412 20.975 12.351 1.00 85.12 435 ALA A C 1
ATOM 3326 O O . ALA A 1 435 ? 2.246 20.196 13.289 1.00 85.12 435 ALA A O 1
ATOM 3327 N N . THR A 1 436 ? 3.096 20.644 11.250 1.00 92.75 436 THR A N 1
ATOM 3328 C CA . THR A 1 436 ? 3.762 19.346 11.085 1.00 92.75 436 THR A CA 1
ATOM 3329 C C . THR A 1 436 ? 4.876 19.182 12.114 1.00 92.75 436 THR A C 1
ATOM 3331 O O . THR A 1 436 ? 4.849 18.207 12.852 1.00 92.75 436 THR A O 1
ATOM 3334 N N . LYS A 1 437 ? 5.772 20.168 12.259 1.00 92.94 437 LYS A N 1
ATOM 3335 C CA . LYS A 1 437 ? 6.852 20.163 13.267 1.00 92.94 437 LYS A CA 1
ATOM 3336 C C . LYS A 1 437 ? 6.359 20.200 14.715 1.00 92.94 437 LYS A C 1
ATOM 3338 O O . LYS A 1 437 ? 7.061 19.761 15.613 1.00 92.94 437 LYS A O 1
ATOM 3343 N N . GLN A 1 438 ? 5.171 20.754 14.955 1.00 89.69 438 GLN A N 1
ATOM 3344 C CA . GLN A 1 438 ? 4.539 20.736 16.280 1.00 89.69 438 GLN A CA 1
ATOM 3345 C C . GLN A 1 438 ? 3.886 19.389 16.610 1.00 89.69 438 GLN A C 1
ATOM 3347 O O . GLN A 1 438 ? 3.598 19.127 17.773 1.00 89.69 438 GLN A O 1
ATOM 3352 N N . THR A 1 439 ? 3.599 18.571 15.594 1.00 92.44 439 THR A N 1
ATOM 3353 C CA . THR A 1 439 ? 2.932 17.271 15.747 1.00 92.44 439 THR A CA 1
ATOM 3354 C C . THR A 1 439 ? 3.930 16.121 15.689 1.00 92.44 439 THR A C 1
ATOM 3356 O O . THR A 1 439 ? 3.769 15.156 16.423 1.00 92.44 439 THR A O 1
ATOM 3359 N N . ILE A 1 440 ? 4.943 16.219 14.827 1.00 97.00 440 ILE A N 1
ATOM 3360 C CA . ILE A 1 440 ? 6.014 15.238 14.652 1.00 97.00 440 ILE A CA 1
ATOM 3361 C C . ILE A 1 440 ? 7.315 15.903 15.088 1.00 97.00 440 ILE A C 1
ATOM 3363 O O . ILE A 1 440 ? 7.710 16.922 14.512 1.00 97.00 440 ILE A O 1
ATOM 3367 N N . ASP A 1 441 ? 7.946 15.349 16.120 1.00 94.00 441 ASP A N 1
ATOM 3368 C CA . ASP A 1 441 ? 9.191 15.881 16.659 1.00 94.00 441 ASP A CA 1
ATOM 3369 C C . ASP A 1 441 ? 10.382 15.653 15.707 1.00 94.00 441 ASP A C 1
ATOM 3371 O O . ASP A 1 441 ? 10.285 15.017 14.654 1.00 94.00 441 ASP A O 1
ATOM 3375 N N . GLN A 1 442 ? 11.536 16.211 16.069 1.00 94.06 442 GLN A N 1
ATOM 3376 C CA . GLN A 1 442 ? 12.768 16.098 15.282 1.00 94.06 442 GLN A CA 1
ATOM 3377 C C . GLN A 1 442 ? 13.301 14.659 15.164 1.00 94.06 442 GLN A C 1
ATOM 3379 O O . GLN A 1 442 ? 14.089 14.384 14.261 1.00 94.06 442 GLN A O 1
ATOM 3384 N N . ASP A 1 443 ? 12.875 13.770 16.063 1.00 94.12 443 ASP A N 1
ATOM 3385 C CA . ASP A 1 443 ? 13.272 12.365 16.119 1.00 94.12 443 ASP A CA 1
ATOM 3386 C C . ASP A 1 443 ? 12.255 11.459 15.391 1.00 94.12 443 ASP A C 1
ATOM 3388 O O . ASP A 1 443 ? 12.434 10.243 15.343 1.00 94.12 443 ASP A O 1
ATOM 3392 N N . GLY A 1 444 ? 11.206 12.042 14.794 1.00 94.25 444 GLY A N 1
ATOM 3393 C CA . GLY A 1 444 ? 10.188 11.347 14.005 1.00 94.25 444 GLY A CA 1
ATOM 3394 C C . GLY A 1 444 ? 8.994 10.822 14.808 1.00 94.25 444 GLY A C 1
ATOM 3395 O O . GLY A 1 444 ? 8.159 10.108 14.247 1.00 94.25 444 GLY A O 1
ATOM 3396 N N . TRP A 1 445 ? 8.868 11.164 16.093 1.00 97.38 445 TRP A N 1
ATOM 3397 C CA . TRP A 1 445 ? 7.721 10.765 16.908 1.00 97.38 445 TRP A CA 1
ATOM 3398 C C . TRP A 1 445 ? 6.546 11.716 16.711 1.00 97.38 445 TRP A C 1
ATOM 3400 O O . TRP A 1 445 ? 6.620 12.909 16.999 1.00 97.38 445 TRP A O 1
ATOM 3410 N N . LEU A 1 446 ? 5.414 11.164 16.282 1.00 97.56 446 LEU A N 1
ATOM 3411 C CA . LEU A 1 446 ? 4.128 11.837 16.315 1.00 97.56 446 LEU A CA 1
ATOM 3412 C C . LEU A 1 446 ? 3.589 11.875 17.750 1.00 97.56 446 LEU A C 1
ATOM 3414 O O . LEU A 1 446 ? 3.328 10.829 18.348 1.00 97.56 446 LEU A O 1
ATOM 3418 N N . HIS A 1 447 ? 3.354 13.076 18.267 1.00 95.94 447 HIS A N 1
ATOM 3419 C CA . HIS A 1 447 ? 2.651 13.338 19.520 1.00 95.94 447 HIS A CA 1
ATOM 3420 C C . HIS A 1 447 ? 1.142 13.336 19.272 1.00 95.94 447 HIS A C 1
ATOM 3422 O O . HIS A 1 447 ? 0.607 14.190 18.560 1.00 95.94 447 HIS A O 1
ATOM 3428 N N . THR A 1 448 ? 0.437 12.346 19.826 1.00 93.75 448 THR A N 1
ATOM 3429 C CA . THR A 1 448 ? -0.992 12.148 19.519 1.00 93.75 448 THR A CA 1
ATOM 3430 C C . THR A 1 448 ? -1.896 13.173 20.208 1.00 93.75 448 THR A C 1
ATOM 3432 O O . THR A 1 448 ? -3.024 13.407 19.764 1.00 93.75 448 THR A O 1
ATOM 3435 N N . GLY A 1 449 ? -1.431 13.790 21.302 1.00 89.88 449 GLY A N 1
ATOM 3436 C CA . GLY A 1 449 ? -2.264 14.596 22.189 1.00 89.88 449 GLY A CA 1
ATOM 3437 C C . GLY A 1 449 ? -3.323 13.790 22.951 1.00 89.88 449 GLY A C 1
ATOM 3438 O O . GLY A 1 449 ? -4.209 14.396 23.566 1.00 89.88 449 GLY A O 1
ATOM 3439 N N . ASP A 1 450 ? -3.249 12.459 22.913 1.00 90.88 450 ASP A N 1
ATOM 3440 C CA . ASP A 1 450 ? -4.107 11.532 23.641 1.00 90.88 450 ASP A CA 1
ATOM 3441 C C . ASP A 1 450 ? -3.302 10.860 24.771 1.00 90.88 450 ASP A C 1
ATOM 3443 O O . ASP A 1 450 ? -2.107 10.588 24.655 1.00 90.88 450 ASP A O 1
ATOM 3447 N N . ILE A 1 451 ? -3.968 10.634 25.900 1.00 90.00 451 ILE A N 1
ATOM 3448 C CA . ILE A 1 451 ? -3.404 10.067 27.120 1.00 90.00 451 ILE A CA 1
ATOM 3449 C C . ILE A 1 451 ? -3.693 8.581 27.185 1.00 90.00 451 ILE A C 1
ATOM 3451 O O . ILE A 1 451 ? -4.828 8.146 26.969 1.00 90.00 451 ILE A O 1
ATOM 3455 N N . GLY A 1 452 ? -2.693 7.812 27.586 1.00 92.38 452 GLY A N 1
ATOM 3456 C CA . GLY A 1 452 ? -2.847 6.393 27.829 1.00 92.38 452 GLY A CA 1
ATOM 3457 C C . GLY A 1 452 ? -1.665 5.794 28.562 1.00 92.38 452 GLY A C 1
ATOM 3458 O O . GLY A 1 452 ? -0.822 6.500 29.110 1.00 92.38 452 GLY A O 1
ATOM 3459 N N . TYR A 1 453 ? -1.643 4.470 28.584 1.00 92.81 453 TYR A N 1
ATOM 3460 C CA . TYR A 1 453 ? -0.551 3.675 29.129 1.00 92.81 453 TYR A CA 1
ATOM 3461 C C . TYR A 1 453 ? -0.487 2.323 28.415 1.00 92.81 453 TYR A C 1
ATOM 3463 O O . TYR A 1 453 ? -1.488 1.847 27.870 1.00 92.81 453 TYR A O 1
ATOM 3471 N N . PHE A 1 454 ? 0.682 1.689 28.447 1.00 92.94 454 PHE A N 1
ATOM 3472 C CA . PHE A 1 454 ? 0.821 0.277 28.095 1.00 92.94 454 PHE A CA 1
ATOM 3473 C C . PHE A 1 454 ? 0.698 -0.582 29.347 1.00 92.94 454 PHE A C 1
ATOM 3475 O O . PHE A 1 454 ? 1.275 -0.250 30.380 1.00 92.94 454 PHE A O 1
ATOM 3482 N N . ASP A 1 455 ? -0.045 -1.683 29.276 1.00 89.12 455 ASP A N 1
ATOM 3483 C CA . ASP A 1 455 ? -0.035 -2.682 30.344 1.00 89.12 455 ASP A CA 1
ATOM 3484 C C . ASP A 1 455 ? 1.173 -3.632 30.235 1.00 89.12 455 ASP A C 1
ATOM 3486 O O . ASP A 1 455 ? 1.929 -3.617 29.265 1.00 89.12 455 ASP A O 1
ATOM 3490 N N . ASN A 1 456 ? 1.343 -4.514 31.223 1.00 86.56 456 ASN A N 1
ATOM 3491 C CA . ASN A 1 456 ? 2.443 -5.490 31.255 1.00 86.56 456 ASN A CA 1
ATOM 3492 C C . ASN A 1 456 ? 2.387 -6.546 30.130 1.00 86.56 456 ASN A C 1
ATOM 3494 O O . ASN A 1 456 ? 3.273 -7.394 30.043 1.00 86.56 456 ASN A O 1
ATOM 3498 N N . LYS A 1 457 ? 1.334 -6.546 29.302 1.00 84.00 457 LYS A N 1
ATOM 3499 C CA . LYS A 1 457 ? 1.195 -7.384 28.104 1.00 84.00 457 LYS A CA 1
ATOM 3500 C C . LYS A 1 457 ? 1.402 -6.564 26.821 1.00 84.00 457 LYS A C 1
ATOM 3502 O O . LYS A 1 457 ? 1.058 -7.045 25.745 1.00 84.00 457 LYS A O 1
ATOM 3507 N N . ASN A 1 458 ? 1.944 -5.346 26.929 1.00 87.00 458 ASN A N 1
ATOM 3508 C CA . ASN A 1 458 ? 2.151 -4.393 25.836 1.00 87.00 458 ASN A CA 1
ATOM 3509 C C . ASN A 1 458 ? 0.860 -3.977 25.116 1.00 87.00 458 ASN A C 1
ATOM 3511 O O . ASN A 1 458 ? 0.901 -3.573 23.953 1.00 87.00 458 ASN A O 1
ATOM 3515 N N . ARG A 1 459 ? -0.298 -4.062 25.781 1.00 88.25 459 ARG A N 1
ATOM 3516 C CA . ARG A 1 459 ? -1.556 -3.568 25.211 1.00 88.25 459 ARG A CA 1
ATOM 3517 C C . ARG A 1 459 ? -1.735 -2.104 25.573 1.00 88.25 459 ARG A C 1
ATOM 3519 O O . ARG A 1 459 ? -1.555 -1.726 26.730 1.00 88.25 459 ARG A O 1
ATOM 3526 N N . LEU A 1 460 ? -2.111 -1.303 24.587 1.00 91.12 460 LEU A N 1
ATOM 3527 C CA . LEU A 1 460 ? -2.411 0.107 24.754 1.00 91.12 460 LEU A CA 1
ATOM 3528 C C . LEU A 1 460 ? -3.794 0.283 25.390 1.00 91.12 460 LEU A C 1
ATOM 3530 O O . LEU A 1 460 ? -4.777 -0.343 24.984 1.00 91.12 460 LEU A O 1
ATOM 3534 N N . HIS A 1 461 ? -3.867 1.171 26.376 1.00 89.25 461 HIS A N 1
ATOM 3535 C CA . HIS A 1 461 ? -5.103 1.629 27.000 1.00 89.25 461 HIS A CA 1
ATOM 3536 C C . HIS A 1 461 ? -5.207 3.138 26.827 1.00 89.25 461 HIS A C 1
ATOM 3538 O O . HIS A 1 461 ? -4.414 3.888 27.393 1.00 89.25 461 HIS A O 1
ATOM 3544 N N . VAL A 1 462 ? -6.186 3.578 26.038 1.00 87.06 462 VAL A N 1
ATOM 3545 C CA . VAL A 1 462 ? -6.436 5.000 25.772 1.00 87.06 462 VAL A CA 1
ATOM 3546 C C . VAL A 1 462 ? -7.474 5.520 26.754 1.00 87.06 462 VAL A C 1
ATOM 3548 O O . VAL A 1 462 ? -8.552 4.941 26.887 1.00 87.06 462 VAL A O 1
ATOM 3551 N N . ILE A 1 463 ? -7.141 6.614 27.435 1.00 81.31 463 ILE A N 1
ATOM 3552 C CA . ILE A 1 463 ? -7.964 7.230 28.476 1.00 81.31 463 ILE A CA 1
ATOM 3553 C C . ILE A 1 463 ? -8.768 8.390 27.880 1.00 81.31 463 ILE A C 1
ATOM 3555 O O . ILE A 1 463 ? -9.978 8.277 27.710 1.00 81.31 463 ILE A O 1
ATOM 3559 N N . ASP A 1 464 ? -8.121 9.505 27.534 1.00 73.12 464 ASP A N 1
ATOM 3560 C CA . ASP A 1 464 ? -8.791 10.702 27.000 1.00 73.12 464 ASP A CA 1
ATOM 3561 C C . ASP A 1 464 ? -7.798 11.616 26.270 1.00 73.12 464 ASP A C 1
ATOM 3563 O O . ASP A 1 464 ? -6.619 11.305 26.161 1.00 73.12 464 ASP A O 1
ATOM 3567 N N . ARG A 1 465 ? -8.255 12.774 25.794 1.00 74.94 465 ARG A N 1
ATOM 3568 C CA . ARG A 1 465 ? -7.401 13.787 25.162 1.00 74.94 465 ARG A CA 1
ATOM 3569 C C . ARG A 1 465 ? -6.751 14.698 26.192 1.00 74.94 465 ARG A C 1
ATOM 3571 O O . ARG A 1 465 ? -7.467 15.260 27.019 1.00 74.94 465 ARG A O 1
ATOM 3578 N N . VAL A 1 466 ? -5.461 15.007 26.033 1.00 63.28 466 VAL A N 1
ATOM 3579 C CA . VAL A 1 466 ? -4.716 15.979 26.864 1.00 63.28 466 VAL A CA 1
ATOM 3580 C C . VAL A 1 466 ? -5.492 17.295 27.0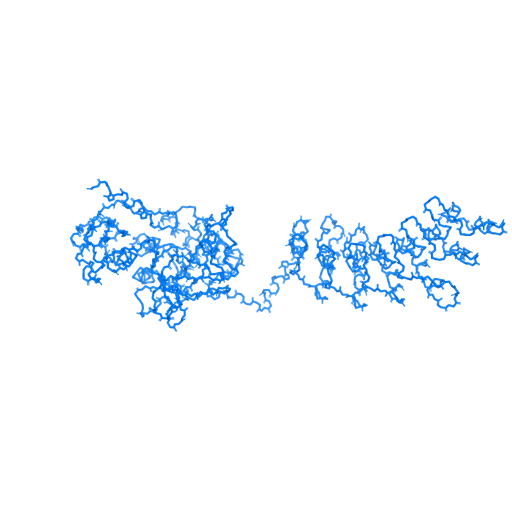12 1.00 63.28 466 VAL A C 1
ATOM 3582 O O . VAL A 1 466 ? -5.675 17.812 28.111 1.00 63.28 466 VAL A O 1
ATOM 3585 N N . LYS A 1 467 ? -6.001 17.836 25.895 1.00 67.25 467 LYS A N 1
ATOM 3586 C CA . LYS A 1 467 ? -6.716 19.128 25.857 1.00 67.25 467 LYS A CA 1
ATOM 3587 C C . LYS A 1 467 ? -8.135 19.089 26.440 1.00 67.25 467 LYS A C 1
ATOM 3589 O O . LYS A 1 467 ? -8.733 20.149 26.616 1.00 67.25 467 LYS A O 1
ATOM 3594 N N . GLU A 1 468 ? -8.689 17.905 26.690 1.00 72.06 468 GLU A N 1
ATOM 3595 C CA . GLU A 1 468 ? -10.031 17.741 27.262 1.00 72.06 468 GLU A CA 1
ATOM 3596 C C . GLU A 1 468 ? -9.999 17.320 28.739 1.00 72.06 468 GLU A C 1
ATOM 3598 O O . GLU A 1 468 ? -11.058 17.256 29.361 1.00 72.06 468 GLU A O 1
ATOM 3603 N N . LEU A 1 469 ? -8.816 17.077 29.317 1.00 76.94 469 LEU A N 1
ATOM 3604 C CA . LEU A 1 469 ? -8.681 16.815 30.748 1.00 76.94 469 LEU A CA 1
ATOM 3605 C C . LEU A 1 469 ? -9.127 18.021 31.570 1.00 76.94 469 LEU A C 1
ATOM 3607 O O . LEU A 1 469 ? -8.739 19.160 31.308 1.00 76.94 469 LEU A O 1
ATOM 3611 N N . ILE A 1 470 ? -9.907 17.734 32.605 1.00 81.88 470 ILE A N 1
ATOM 3612 C CA . ILE A 1 470 ? -10.422 18.720 33.545 1.00 81.88 470 ILE A CA 1
ATOM 3613 C C . ILE A 1 470 ? -9.362 18.942 34.618 1.00 81.88 470 ILE A C 1
ATOM 3615 O O . ILE A 1 470 ? -8.994 18.016 35.345 1.00 81.88 470 ILE A O 1
ATOM 3619 N N . LYS A 1 471 ? -8.871 20.174 34.726 1.00 76.94 471 LYS A N 1
ATOM 3620 C CA . LYS A 1 471 ? -7.822 20.567 35.676 1.00 76.94 471 LYS A CA 1
ATOM 3621 C C . LYS A 1 471 ? -8.431 20.928 37.033 1.00 76.94 471 LYS A C 1
ATOM 3623 O O . LYS A 1 471 ? -8.590 22.103 37.362 1.00 76.94 471 LYS A O 1
ATOM 3628 N N . TYR A 1 472 ? -8.795 19.909 37.813 1.00 74.56 472 TYR A N 1
ATOM 3629 C CA . TYR A 1 472 ? -9.366 20.070 39.153 1.00 74.56 472 TYR A CA 1
ATOM 3630 C C . TYR A 1 472 ? -8.268 20.096 40.221 1.00 74.56 472 TYR A C 1
ATOM 3632 O O . TYR A 1 472 ? -7.707 19.064 40.596 1.00 74.56 472 TYR A O 1
ATOM 3640 N N . LYS A 1 473 ? -7.979 21.280 40.767 1.00 75.62 473 LYS A N 1
ATOM 3641 C CA . LYS A 1 473 ? -6.841 21.534 41.665 1.00 75.62 473 LYS A CA 1
ATOM 3642 C C . LYS A 1 473 ? -5.535 21.076 40.993 1.00 75.62 473 LYS A C 1
ATOM 3644 O O . LYS A 1 473 ? -5.204 21.568 39.923 1.00 75.62 473 LYS A O 1
ATOM 3649 N N . GLY A 1 474 ? -4.801 20.147 41.609 1.00 56.41 474 GLY A N 1
ATOM 3650 C CA . GLY A 1 474 ? -3.616 19.511 41.020 1.00 56.41 474 GLY A CA 1
ATOM 3651 C C . GLY A 1 474 ? -3.909 18.217 40.253 1.00 56.41 474 GLY A C 1
ATOM 3652 O O . GLY A 1 474 ? -2.975 17.563 39.809 1.00 56.41 474 GLY A O 1
ATOM 3653 N N . TYR A 1 475 ? -5.176 17.808 40.127 1.00 64.19 475 TYR A N 1
ATOM 3654 C CA . TYR A 1 475 ? -5.565 16.578 39.440 1.00 64.19 475 TYR A CA 1
ATOM 3655 C C . TYR A 1 475 ? -5.960 16.859 37.992 1.00 64.19 475 TYR A C 1
ATOM 3657 O O . TYR A 1 475 ? -6.655 17.834 37.702 1.00 64.19 475 TYR A O 1
ATOM 3665 N N . GLN A 1 476 ? -5.579 15.949 37.099 1.00 69.50 476 GLN A N 1
ATOM 3666 C CA . GLN A 1 476 ? -6.098 15.894 35.739 1.00 69.50 476 GLN A CA 1
ATOM 3667 C C . GLN A 1 476 ? -7.180 14.814 35.685 1.00 69.50 476 GLN A C 1
ATOM 3669 O O . GLN A 1 476 ? -6.913 13.637 35.919 1.00 69.50 476 GLN A O 1
ATOM 3674 N N . VAL A 1 477 ? -8.423 15.229 35.461 1.00 77.12 477 VAL A N 1
ATOM 3675 C CA . VAL A 1 477 ? -9.600 14.360 35.514 1.00 77.12 477 VAL A CA 1
ATOM 3676 C C . VAL A 1 477 ? -10.096 14.116 34.097 1.00 77.12 477 VAL A C 1
ATOM 3678 O O . VAL A 1 477 ? -10.446 15.062 33.395 1.00 77.12 477 VAL A O 1
ATOM 3681 N N . ALA A 1 478 ? -10.146 12.852 33.685 1.00 82.25 478 ALA A N 1
ATOM 3682 C CA . ALA A 1 478 ? -10.649 12.454 32.378 1.00 82.25 478 ALA A CA 1
ATOM 3683 C C . ALA A 1 478 ? -12.191 12.504 32.341 1.00 82.25 478 ALA A C 1
ATOM 3685 O O . ALA A 1 478 ? -12.840 11.771 33.096 1.00 82.25 478 ALA A O 1
ATOM 3686 N N . PRO A 1 479 ? -12.810 13.335 31.475 1.00 87.56 479 PRO A N 1
ATOM 3687 C CA . PRO A 1 479 ? -14.261 13.337 31.298 1.00 87.56 479 PRO A CA 1
ATOM 3688 C C . PRO A 1 479 ? -14.834 11.959 30.947 1.00 87.56 479 PRO A C 1
ATOM 3690 O O . PRO A 1 479 ? -15.871 11.577 31.485 1.00 87.56 479 PRO A O 1
ATOM 3693 N N . SER A 1 480 ? -14.152 11.210 30.078 1.00 81.50 480 SER A N 1
ATOM 3694 C CA . SER A 1 480 ? -14.579 9.890 29.589 1.00 81.50 480 SER A CA 1
ATOM 3695 C C . SER A 1 480 ? -14.783 8.842 30.686 1.00 81.50 480 SER A C 1
ATOM 3697 O O . SER A 1 480 ? -15.706 8.029 30.597 1.00 81.50 480 SER A O 1
ATOM 3699 N N . GLU A 1 481 ? -13.984 8.867 31.754 1.00 79.88 481 GLU A N 1
ATOM 3700 C CA . GLU A 1 481 ? -14.166 7.971 32.902 1.00 79.88 481 GLU A CA 1
ATOM 3701 C C . GLU A 1 481 ? -15.504 8.239 33.602 1.00 79.88 481 GLU A C 1
ATOM 3703 O O . GLU A 1 481 ? -16.268 7.321 33.900 1.00 79.88 481 GLU A O 1
ATOM 3708 N N . ILE A 1 482 ? -15.829 9.517 33.810 1.00 90.00 482 ILE A N 1
ATOM 3709 C CA . ILE A 1 482 ? -17.090 9.938 34.424 1.00 90.00 482 ILE A CA 1
ATOM 3710 C C . ILE A 1 482 ? -18.259 9.615 33.481 1.00 90.00 482 ILE A C 1
ATOM 3712 O O . ILE A 1 482 ? -19.278 9.087 33.921 1.00 90.00 482 ILE A O 1
ATOM 3716 N N . GLU A 1 483 ? -18.109 9.882 32.179 1.00 90.56 483 GLU A N 1
ATOM 3717 C CA . GLU A 1 483 ? -19.093 9.545 31.139 1.00 90.56 483 GLU A CA 1
ATOM 3718 C C . GLU A 1 483 ? -19.411 8.045 31.126 1.00 90.56 483 GLU A C 1
ATOM 3720 O O . GLU A 1 483 ? -20.580 7.665 31.067 1.00 90.56 483 GLU A O 1
ATOM 3725 N N . THR A 1 484 ? -18.391 7.195 31.249 1.00 79.75 484 THR A N 1
ATOM 3726 C CA . THR A 1 484 ? -18.544 5.735 31.289 1.00 79.75 484 THR A CA 1
ATOM 3727 C C . THR A 1 484 ? -19.393 5.303 32.479 1.00 79.75 484 THR A C 1
ATOM 3729 O O . THR A 1 484 ? -20.371 4.569 32.306 1.00 79.75 484 THR A O 1
ATOM 3732 N N . VAL A 1 485 ? -19.095 5.822 33.675 1.00 86.31 485 VAL A N 1
ATOM 3733 C CA . VAL A 1 485 ? -19.899 5.536 34.870 1.00 86.31 485 VAL A CA 1
ATOM 3734 C C . VAL A 1 485 ? -21.329 6.038 34.684 1.00 86.31 485 VAL A C 1
ATOM 3736 O O . VAL A 1 485 ? -22.269 5.288 34.932 1.00 86.31 485 VAL A O 1
ATOM 3739 N N . LEU A 1 486 ? -21.531 7.257 34.176 1.00 91.88 486 LEU A N 1
ATOM 3740 C CA . LEU A 1 486 ? -22.868 7.801 33.906 1.00 91.88 486 LEU A CA 1
ATOM 3741 C C . LEU A 1 486 ? -23.678 6.910 32.950 1.00 91.88 486 LEU A C 1
ATOM 3743 O O . LEU A 1 486 ? -24.856 6.650 33.198 1.00 91.88 486 LEU A O 1
ATOM 3747 N N . LEU A 1 487 ? -23.058 6.399 31.883 1.00 88.38 487 LEU A N 1
ATOM 3748 C CA . LEU A 1 487 ? -23.718 5.556 30.879 1.00 88.38 487 LEU A CA 1
ATOM 3749 C C . LEU A 1 487 ? -24.127 4.165 31.399 1.00 88.38 487 LEU A C 1
ATOM 3751 O O . LEU A 1 487 ? -25.017 3.536 30.803 1.00 88.38 487 LEU A O 1
ATOM 3755 N N . SER A 1 488 ? -23.536 3.711 32.511 1.00 86.06 488 SER A N 1
ATOM 3756 C CA . SER A 1 488 ? -23.935 2.476 33.206 1.00 86.06 488 SER A CA 1
ATOM 3757 C C . SER A 1 488 ? -25.288 2.604 33.927 1.00 86.06 488 SER A C 1
ATOM 3759 O O . SER A 1 488 ? -25.971 1.606 34.165 1.00 86.06 488 SER A O 1
ATOM 3761 N N . HIS A 1 489 ? -25.741 3.826 34.232 1.00 91.19 489 HIS A N 1
ATOM 3762 C CA . HIS A 1 489 ? -27.006 4.041 34.928 1.00 91.19 489 HIS A CA 1
ATOM 3763 C C . HIS A 1 489 ? -28.214 3.799 34.002 1.00 91.19 489 HIS A C 1
ATOM 3765 O O . HIS A 1 489 ? -28.329 4.388 32.927 1.00 91.19 489 HIS A O 1
ATOM 3771 N N . GLN A 1 490 ? -29.185 2.987 34.439 1.00 89.06 490 GLN A N 1
ATOM 3772 C CA . GLN A 1 490 ? -30.322 2.562 33.600 1.00 89.06 490 GLN A CA 1
ATOM 3773 C C . GLN A 1 490 ? -31.192 3.723 33.091 1.00 89.06 490 GLN A C 1
ATOM 3775 O O . GLN A 1 490 ? -31.666 3.685 31.960 1.00 89.06 490 GLN A O 1
ATOM 3780 N N . ALA A 1 491 ? -31.367 4.770 33.902 1.00 93.56 491 ALA A N 1
ATOM 3781 C CA . ALA A 1 491 ? -32.134 5.969 33.546 1.00 93.56 491 ALA A CA 1
ATOM 3782 C C . ALA A 1 491 ? -31.420 6.923 32.562 1.00 93.56 491 ALA A C 1
ATOM 3784 O O . ALA A 1 491 ? -32.043 7.870 32.074 1.00 93.56 491 ALA A O 1
ATOM 3785 N N . ILE A 1 492 ? -30.129 6.706 32.279 1.00 93.56 492 ILE A N 1
ATOM 3786 C CA . ILE A 1 492 ? -29.306 7.574 31.429 1.00 93.56 492 ILE A CA 1
ATOM 3787 C C . ILE A 1 492 ? -29.178 6.943 30.035 1.00 93.56 492 ILE A C 1
ATOM 3789 O O . ILE A 1 492 ? -28.744 5.797 29.869 1.00 93.56 492 ILE A O 1
ATOM 3793 N N . LYS A 1 493 ? -29.599 7.699 29.016 1.00 88.56 493 LYS A N 1
ATOM 3794 C CA . LYS A 1 493 ? -29.544 7.303 27.602 1.00 88.56 493 LYS A CA 1
ATOM 3795 C C . LYS A 1 493 ? -28.203 7.669 26.973 1.00 88.56 493 LYS A C 1
ATOM 3797 O O . LYS A 1 493 ? -27.635 6.854 26.253 1.00 88.56 493 LYS A O 1
ATOM 3802 N N . ASP A 1 494 ? -27.733 8.885 27.229 1.00 91.31 494 ASP A N 1
ATOM 3803 C CA . ASP A 1 494 ? -26.470 9.419 26.722 1.00 91.31 494 ASP A CA 1
ATOM 3804 C C . ASP A 1 494 ? -25.910 10.433 27.728 1.00 91.31 494 ASP A C 1
ATOM 3806 O O . ASP A 1 494 ? -26.678 11.051 28.474 1.00 91.31 494 ASP A O 1
ATOM 3810 N N . ALA A 1 495 ? -24.593 10.597 27.761 1.00 94.56 495 ALA A N 1
ATOM 3811 C CA . ALA A 1 495 ? -23.919 11.481 28.701 1.00 94.56 495 ALA A CA 1
ATOM 3812 C C . ALA A 1 495 ? -22.674 12.106 28.070 1.00 94.56 495 ALA A C 1
ATOM 3814 O O . ALA A 1 495 ? -22.005 11.488 27.244 1.00 94.56 495 ALA A O 1
ATOM 3815 N N . ALA A 1 496 ? -22.364 13.330 28.485 1.00 94.31 496 ALA A N 1
ATOM 3816 C CA . ALA A 1 496 ? -21.097 13.986 28.202 1.00 94.31 496 ALA A CA 1
ATOM 3817 C C . ALA A 1 496 ? -20.640 14.788 29.413 1.00 94.31 496 ALA A C 1
ATOM 3819 O O . ALA A 1 496 ? -21.461 15.369 30.123 1.00 94.31 496 ALA A O 1
ATOM 3820 N N . VAL A 1 497 ? -19.334 14.857 29.627 1.00 94.19 497 VAL A N 1
ATOM 3821 C CA . VAL A 1 497 ? -18.718 15.610 30.714 1.00 94.19 497 VAL A CA 1
ATOM 3822 C C . VAL A 1 497 ? -17.743 16.622 30.119 1.00 94.19 497 VAL A C 1
ATOM 3824 O O . VAL A 1 497 ? -17.090 16.387 29.100 1.00 94.19 497 VAL A O 1
ATOM 3827 N N . THR A 1 498 ? -17.691 17.802 30.725 1.00 93.25 498 THR A N 1
ATOM 3828 C CA . THR A 1 498 ? -16.769 18.877 30.345 1.00 93.25 498 THR A CA 1
ATOM 3829 C C . THR A 1 498 ? -16.333 19.654 31.583 1.00 93.25 498 THR A C 1
ATOM 3831 O O . THR A 1 498 ? -16.985 19.590 32.630 1.00 93.25 498 THR A O 1
ATOM 3834 N N . SER A 1 499 ? -15.249 20.420 31.454 1.00 88.81 499 SER A N 1
ATOM 3835 C CA . SER A 1 499 ? -14.855 21.393 32.466 1.00 88.81 499 SER A CA 1
ATOM 3836 C C . SER A 1 499 ? -15.798 22.597 32.489 1.00 88.81 499 SER A C 1
ATOM 3838 O O . SER A 1 499 ? -16.251 23.089 31.448 1.00 88.81 499 SER A O 1
ATOM 3840 N N . ARG A 1 500 ? -16.056 23.091 33.701 1.00 88.75 500 ARG A N 1
ATOM 3841 C CA . ARG A 1 500 ? -16.553 24.436 33.985 1.00 88.75 500 ARG A CA 1
ATOM 3842 C C . ARG A 1 500 ? -15.476 25.183 34.785 1.00 88.75 500 ARG A C 1
ATOM 3844 O O . ARG A 1 500 ? -14.976 24.604 35.749 1.00 88.75 500 ARG A O 1
ATOM 3851 N N . PRO A 1 501 ? -15.120 26.429 34.431 1.00 81.69 501 PRO A N 1
ATOM 3852 C CA . PRO A 1 501 ? -14.196 27.228 35.233 1.00 81.69 501 PRO A CA 1
ATOM 3853 C C . PRO A 1 501 ? -14.704 27.420 36.669 1.00 81.69 501 PRO A C 1
ATOM 3855 O O . PRO A 1 501 ? -15.901 27.618 36.882 1.00 81.69 501 PRO A O 1
ATOM 3858 N N . ASP A 1 502 ? -13.796 27.373 37.641 1.00 82.56 502 ASP A N 1
ATOM 3859 C CA . ASP A 1 502 ? -14.073 27.587 39.061 1.00 82.56 502 ASP A CA 1
ATOM 3860 C C . ASP A 1 502 ? -12.912 28.335 39.724 1.00 82.56 502 ASP A C 1
ATOM 3862 O O . ASP A 1 502 ? -11.761 27.908 39.657 1.00 82.56 502 ASP A O 1
ATOM 3866 N N . GLU A 1 503 ? -13.206 29.444 40.403 1.00 72.31 503 GLU A N 1
ATOM 3867 C CA . GLU A 1 503 ? -12.174 30.325 40.973 1.00 72.31 503 GLU A CA 1
ATOM 3868 C C . GLU A 1 503 ? -11.289 29.634 42.018 1.00 72.31 503 GLU A C 1
ATOM 3870 O O . GLU A 1 503 ? -10.136 30.018 42.210 1.00 72.31 503 GLU A O 1
ATOM 3875 N N . ARG A 1 504 ? -11.816 28.618 42.711 1.00 70.44 504 ARG A N 1
ATOM 3876 C CA . ARG A 1 504 ? -11.126 27.969 43.829 1.00 70.44 504 ARG A CA 1
ATOM 3877 C C . ARG A 1 504 ? -10.394 26.699 43.416 1.00 70.44 504 ARG A C 1
ATOM 3879 O O . ARG A 1 504 ? -9.367 26.371 44.004 1.00 70.44 504 ARG A O 1
ATOM 3886 N N . ASN A 1 505 ? -10.946 25.963 42.459 1.00 68.75 505 ASN A N 1
ATOM 3887 C CA . ASN A 1 505 ? -10.462 24.646 42.063 1.00 68.75 505 ASN A CA 1
ATOM 3888 C C . ASN A 1 505 ? -9.867 24.625 40.648 1.00 68.75 505 ASN A C 1
ATOM 3890 O O . ASN A 1 505 ? -9.463 23.559 40.197 1.00 68.75 505 ASN A O 1
ATOM 3894 N N . GLY A 1 506 ? -9.790 25.767 39.960 1.00 77.12 506 GLY A N 1
ATOM 3895 C CA . GLY A 1 506 ? -9.356 25.850 38.567 1.00 77.12 506 GLY A CA 1
ATOM 3896 C C . GLY A 1 506 ? -10.495 25.458 37.633 1.00 77.12 506 GLY A C 1
ATOM 3897 O O . GLY A 1 506 ? -11.207 26.315 37.114 1.00 77.12 506 GLY A O 1
ATOM 3898 N N . GLU A 1 507 ? -10.702 24.158 37.455 1.00 84.44 507 GLU A N 1
ATOM 3899 C CA . GLU A 1 507 ? -11.831 23.606 36.712 1.00 84.44 507 GLU A CA 1
ATOM 3900 C C . GLU A 1 507 ? -12.594 22.573 37.543 1.00 84.44 507 GLU A C 1
ATOM 3902 O O . GLU A 1 507 ? -12.010 21.821 38.317 1.00 84.44 507 GLU A O 1
ATOM 3907 N N . ILE A 1 508 ? -13.911 22.502 37.360 1.00 90.88 508 ILE A N 1
ATOM 3908 C CA . ILE A 1 508 ? -14.789 21.506 37.983 1.00 90.88 508 ILE A CA 1
ATOM 3909 C C . ILE A 1 508 ? -15.578 20.734 36.926 1.00 90.88 508 ILE A C 1
ATOM 3911 O O . ILE A 1 508 ? -16.007 21.298 35.919 1.00 90.88 508 ILE A O 1
ATOM 3915 N N . SER A 1 509 ? -15.807 19.444 37.171 1.00 94.25 509 SER A N 1
ATOM 3916 C CA . SER A 1 509 ? -16.537 18.572 36.247 1.00 94.25 509 SER A CA 1
ATOM 3917 C C . SER A 1 509 ? -18.037 18.857 36.250 1.00 94.25 509 SER A C 1
ATOM 3919 O O . SER A 1 509 ? -18.669 18.868 37.308 1.00 94.25 509 SER A O 1
ATOM 3921 N N . MET A 1 510 ? -18.619 19.042 35.065 1.00 95.69 510 MET A N 1
ATOM 3922 C CA . MET A 1 510 ? -20.059 19.214 34.847 1.00 95.69 510 MET A CA 1
ATOM 3923 C C . MET A 1 510 ? -20.559 18.192 33.823 1.00 95.69 510 MET A C 1
ATOM 3925 O O . MET A 1 510 ? -19.915 17.987 32.794 1.00 95.69 510 MET A O 1
ATOM 3929 N N . ALA A 1 511 ? -21.709 17.568 34.093 1.00 97.12 511 ALA A N 1
ATOM 3930 C CA . ALA A 1 511 ? -22.305 16.571 33.203 1.00 97.12 511 ALA A CA 1
ATOM 3931 C C . ALA A 1 511 ? -23.528 17.108 32.451 1.00 97.12 511 ALA A C 1
ATOM 3933 O O . ALA A 1 511 ? -24.387 17.776 33.025 1.00 97.12 511 ALA A O 1
ATOM 3934 N N . PHE A 1 512 ? -23.642 16.718 31.188 1.00 97.19 512 PHE A N 1
ATOM 3935 C CA . PHE A 1 512 ? -24.820 16.860 30.344 1.00 97.19 512 PHE A CA 1
ATOM 3936 C C . PHE A 1 512 ? -25.440 15.481 30.138 1.00 97.19 512 PHE A C 1
ATOM 3938 O O . PHE A 1 512 ? -24.747 14.554 29.722 1.00 97.19 512 PHE A O 1
ATOM 3945 N N . ILE A 1 513 ? -26.730 15.336 30.436 1.00 97.06 513 ILE A N 1
ATOM 3946 C CA . ILE A 1 513 ? -27.421 14.044 30.464 1.00 97.06 513 ILE A CA 1
ATOM 3947 C C . ILE A 1 513 ? -28.638 14.060 29.548 1.00 97.06 513 ILE A C 1
ATOM 3949 O O . ILE A 1 513 ? -29.521 14.908 29.682 1.00 97.06 513 ILE A O 1
ATOM 3953 N N . VAL A 1 514 ? -28.729 13.048 28.688 1.00 95.88 514 VAL A N 1
ATOM 3954 C CA . VAL A 1 514 ? -29.958 12.696 27.978 1.00 95.88 514 VAL A CA 1
ATOM 3955 C C . VAL A 1 514 ? -30.636 11.576 28.756 1.00 95.88 514 VAL A C 1
ATOM 3957 O O . VAL A 1 514 ? -30.060 10.504 28.963 1.00 95.88 514 VAL A O 1
ATOM 3960 N N . LYS A 1 515 ? -31.869 11.814 29.204 1.00 95.44 515 LYS A N 1
ATOM 3961 C CA . LYS A 1 515 ? -32.649 10.814 29.943 1.00 95.44 515 LYS A CA 1
ATOM 3962 C C . LYS A 1 515 ? -33.180 9.733 29.003 1.00 95.44 515 LYS A C 1
ATOM 3964 O O . LYS A 1 515 ? -33.431 9.981 27.821 1.00 95.44 515 LYS A O 1
ATOM 3969 N N . GLN A 1 516 ? -33.393 8.536 29.540 1.00 91.38 516 GLN A N 1
ATOM 3970 C CA . GLN A 1 516 ? -34.293 7.586 28.890 1.00 91.38 516 GLN A CA 1
ATOM 3971 C C . GLN A 1 516 ? -35.725 8.148 28.855 1.00 91.38 516 GLN A C 1
ATOM 3973 O O . GLN A 1 516 ? -36.077 8.950 29.728 1.00 91.38 516 GLN A O 1
ATOM 3978 N N . PRO A 1 517 ? -36.560 7.733 27.883 1.00 88.69 517 PRO A N 1
ATOM 3979 C CA . PRO A 1 517 ? -37.986 8.042 27.902 1.00 88.69 517 PRO A CA 1
ATOM 3980 C C . PRO A 1 517 ? -38.596 7.696 29.267 1.00 88.69 517 PRO A C 1
ATOM 3982 O O . PRO A 1 517 ? -38.285 6.648 29.830 1.00 88.69 517 PRO A O 1
ATOM 3985 N N . ASP A 1 518 ? -39.410 8.603 29.808 1.00 87.81 518 ASP A N 1
ATOM 3986 C CA . ASP A 1 518 ? -40.138 8.458 31.080 1.00 87.81 518 ASP A CA 1
ATOM 3987 C C . ASP A 1 518 ? -39.281 8.349 32.360 1.00 87.81 518 ASP A C 1
ATOM 3989 O O . ASP A 1 518 ? -39.811 8.158 33.456 1.00 87.81 518 ASP A O 1
ATOM 3993 N N . ALA A 1 519 ? -37.958 8.523 32.273 1.00 90.81 519 ALA A N 1
ATOM 3994 C CA . ALA A 1 519 ? -37.090 8.484 33.446 1.00 90.81 519 ALA A CA 1
ATOM 3995 C C . ALA A 1 519 ? -37.213 9.750 34.320 1.00 90.81 519 ALA A C 1
ATOM 3997 O O . ALA A 1 519 ? -37.027 10.879 33.857 1.00 90.81 519 ALA A O 1
ATOM 3998 N N . THR A 1 520 ? -37.424 9.563 35.627 1.00 92.31 520 THR A N 1
ATOM 3999 C CA . THR A 1 520 ? -37.625 10.648 36.610 1.00 92.31 520 THR A CA 1
ATOM 4000 C C . THR A 1 520 ? -36.360 11.061 37.369 1.00 92.31 520 THR A C 1
ATOM 4002 O O . THR A 1 520 ? -36.453 11.801 38.344 1.00 92.31 520 THR A O 1
ATOM 4005 N N . ILE A 1 521 ? -35.178 10.607 36.935 1.00 95.00 521 ILE A N 1
ATOM 4006 C CA . ILE A 1 521 ? -33.905 10.880 37.620 1.00 95.00 521 ILE A CA 1
ATOM 4007 C C . ILE A 1 521 ? -33.640 12.390 37.763 1.00 95.00 521 ILE A C 1
ATOM 4009 O O . ILE A 1 521 ? -33.837 13.163 36.810 1.00 95.00 521 ILE A O 1
ATOM 4013 N N . THR A 1 522 ? -33.204 12.806 38.953 1.00 96.31 522 THR A N 1
ATOM 4014 C CA . THR A 1 522 ? -32.860 14.195 39.284 1.00 96.31 522 THR A CA 1
ATOM 4015 C C . THR A 1 522 ? -31.353 14.446 39.184 1.00 96.31 522 THR A C 1
ATOM 4017 O O . THR A 1 522 ? -30.550 13.517 39.143 1.00 96.31 522 THR A O 1
ATOM 4020 N N . ALA A 1 523 ? -30.942 15.719 39.138 1.00 95.44 523 ALA A N 1
ATOM 4021 C CA . ALA A 1 523 ? -29.522 16.086 39.140 1.00 95.44 523 ALA A CA 1
ATOM 4022 C C . ALA A 1 523 ? -28.797 15.573 40.399 1.00 95.44 523 ALA A C 1
ATOM 4024 O O . ALA A 1 523 ? -27.661 15.113 40.312 1.00 95.44 523 ALA A O 1
ATOM 4025 N N . GLN A 1 524 ? -29.479 15.601 41.548 1.00 95.75 524 GLN A N 1
ATOM 4026 C CA . GLN A 1 524 ? -28.935 15.136 42.820 1.00 95.75 524 GLN A CA 1
ATOM 4027 C C . GLN A 1 524 ? -28.710 13.619 42.819 1.00 95.75 524 GLN A C 1
ATOM 4029 O O . GLN A 1 524 ? -27.653 13.176 43.260 1.00 95.75 524 GLN A O 1
ATOM 4034 N N . ASP A 1 525 ? -29.637 12.839 42.248 1.00 96.31 525 ASP A N 1
ATOM 4035 C CA . ASP A 1 525 ? -29.477 11.383 42.107 1.00 96.31 525 ASP A CA 1
ATOM 4036 C C . ASP A 1 525 ? -28.240 11.035 41.267 1.00 96.31 525 ASP A C 1
ATOM 4038 O O . ASP A 1 525 ? -27.464 10.154 41.627 1.00 96.31 525 ASP A O 1
ATOM 4042 N N . VAL A 1 526 ? -28.022 11.762 40.163 1.00 96.75 526 VAL A N 1
ATOM 4043 C CA . VAL A 1 526 ? -26.852 11.571 39.289 1.00 96.75 526 VAL A CA 1
ATOM 4044 C C . VAL A 1 526 ? -25.553 11.908 40.022 1.00 96.75 526 VAL A C 1
ATOM 4046 O O . VAL A 1 526 ? -24.577 11.165 39.926 1.00 96.75 526 VAL A O 1
ATOM 4049 N N . GLN A 1 527 ? -25.522 13.019 40.763 1.00 97.19 527 GLN A N 1
ATOM 4050 C CA . GLN A 1 527 ? -24.342 13.398 41.540 1.00 97.19 527 GLN A CA 1
ATOM 4051 C C . GLN A 1 527 ? -24.033 12.364 42.627 1.00 97.19 527 GLN A C 1
ATOM 4053 O O . GLN A 1 527 ? -22.876 11.984 42.781 1.00 97.19 527 GLN A O 1
ATOM 4058 N N . GLU A 1 528 ? -25.046 11.882 43.348 1.00 96.38 528 GLU A N 1
ATOM 4059 C CA . GLU A 1 528 ? -24.872 10.878 44.401 1.00 96.38 528 GLU A CA 1
ATOM 4060 C C . GLU A 1 528 ? -24.399 9.535 43.831 1.00 96.38 528 GLU A C 1
ATOM 4062 O O . GLU A 1 528 ? -23.488 8.914 44.376 1.00 96.38 528 GLU A O 1
ATOM 4067 N N . PHE A 1 529 ? -24.937 9.132 42.678 1.00 95.94 529 PHE A N 1
ATOM 4068 C CA . PHE A 1 529 ? -24.488 7.946 41.955 1.00 95.94 529 PHE A CA 1
ATOM 4069 C C . PHE A 1 529 ? -22.995 8.013 41.598 1.00 95.94 529 PHE A C 1
ATOM 4071 O O . PHE A 1 529 ? -22.265 7.043 41.803 1.00 95.94 529 PHE A O 1
ATOM 4078 N N . ILE A 1 530 ? -22.511 9.170 41.135 1.00 96.50 530 ILE A N 1
ATOM 4079 C CA . ILE A 1 530 ? -21.084 9.361 40.840 1.00 96.50 530 ILE A CA 1
ATOM 4080 C C . ILE A 1 530 ? -20.236 9.328 42.111 1.00 96.50 530 ILE A C 1
ATOM 4082 O O . ILE A 1 530 ? -19.185 8.689 42.117 1.00 96.50 530 ILE A O 1
ATOM 4086 N N . LYS A 1 531 ? -20.698 9.944 43.204 1.00 96.00 531 LYS A N 1
ATOM 4087 C CA . LYS A 1 531 ? -19.981 9.919 44.490 1.00 96.00 531 LYS A CA 1
ATOM 4088 C C . LYS A 1 531 ? -19.791 8.513 45.048 1.00 96.00 531 LYS A C 1
ATOM 4090 O O . LYS A 1 531 ? -18.778 8.244 45.682 1.00 96.00 531 LYS A O 1
ATOM 4095 N N . GLN A 1 532 ? -20.749 7.622 44.806 1.00 94.31 532 GLN A N 1
ATOM 4096 C CA . GLN A 1 532 ? -20.671 6.224 45.235 1.00 94.31 532 GLN A CA 1
ATOM 4097 C C . GLN A 1 532 ? -19.661 5.397 44.427 1.00 94.31 532 GLN A C 1
ATOM 4099 O O . GLN A 1 532 ? -19.244 4.335 44.886 1.00 94.31 532 GLN A O 1
ATOM 4104 N N . LYS A 1 533 ? -19.298 5.846 43.220 1.00 90.56 533 LYS A N 1
ATOM 4105 C CA . LYS A 1 533 ? -18.487 5.078 42.264 1.00 90.56 533 LYS A CA 1
ATOM 4106 C C . LYS A 1 533 ? -17.081 5.633 42.066 1.00 90.56 533 LYS A C 1
ATOM 4108 O O . LYS A 1 533 ? -16.175 4.858 41.789 1.00 90.56 533 LYS A O 1
ATOM 4113 N N . LEU A 1 534 ? -16.896 6.945 42.202 1.00 90.06 534 LEU A N 1
ATOM 4114 C CA . LEU A 1 534 ? -15.649 7.630 41.872 1.00 90.06 534 LEU A CA 1
ATOM 4115 C C . LEU A 1 534 ? -15.109 8.459 43.047 1.00 90.06 534 LEU A C 1
ATOM 4117 O O . LEU A 1 534 ? -15.848 8.906 43.927 1.00 90.06 534 LEU A O 1
ATOM 4121 N N . SER A 1 535 ? -13.797 8.694 43.035 1.00 84.88 535 SER A N 1
ATOM 4122 C CA . SER A 1 535 ? -13.093 9.528 44.013 1.00 84.88 535 SER A CA 1
ATOM 4123 C C . SER A 1 535 ? -13.491 11.011 43.933 1.00 84.88 535 SER A C 1
ATOM 4125 O O . SER A 1 535 ? -13.974 11.483 42.904 1.00 84.88 535 SER A O 1
ATOM 4127 N N . GLU A 1 536 ? -13.269 11.763 45.019 1.00 88.94 536 GLU A N 1
ATOM 4128 C CA . GLU A 1 536 ? -13.752 13.146 45.205 1.00 88.94 536 GLU A CA 1
ATOM 4129 C C . GLU A 1 536 ? -13.385 14.107 44.069 1.00 88.94 536 GLU A C 1
ATOM 4131 O O . GLU A 1 536 ? -14.199 14.931 43.646 1.00 88.94 536 GLU A O 1
ATOM 4136 N N . GLN A 1 537 ? -12.171 13.987 43.538 1.00 83.50 537 GLN A N 1
ATOM 4137 C CA . GLN A 1 537 ? -11.697 14.809 42.429 1.00 83.50 537 GLN A CA 1
ATOM 4138 C C . GLN A 1 537 ? -12.494 14.593 41.133 1.00 83.50 537 GLN A C 1
ATOM 4140 O O . GLN A 1 537 ? -12.543 15.489 40.299 1.00 83.50 537 GLN A O 1
ATOM 4145 N N . LYS A 1 538 ? -13.155 13.439 40.971 1.00 90.25 538 LYS A N 1
ATOM 4146 C CA . LYS A 1 538 ? -13.973 13.094 39.796 1.00 90.25 538 LYS A CA 1
ATOM 4147 C C . LYS A 1 538 ? -15.463 13.403 39.993 1.00 90.25 538 LYS A C 1
ATOM 4149 O O . LYS A 1 538 ? -16.273 13.123 39.111 1.00 90.25 538 LYS A O 1
ATOM 4154 N N . TRP A 1 539 ? -15.861 13.951 41.142 1.00 96.44 539 TRP A N 1
ATOM 4155 C CA . TRP A 1 539 ? -17.259 14.297 41.385 1.00 96.44 539 TRP A CA 1
ATOM 4156 C C . TRP A 1 539 ? -17.729 15.438 40.479 1.00 96.44 539 TRP A C 1
ATOM 4158 O O . TRP A 1 539 ? -16.966 16.312 40.067 1.00 96.44 539 TRP A O 1
ATOM 4168 N N . LEU A 1 540 ? -19.035 15.457 40.214 1.00 96.50 540 LEU A N 1
ATOM 4169 C CA . LEU A 1 540 ? -19.694 16.472 39.393 1.00 96.50 540 LEU A CA 1
ATOM 4170 C C . LEU A 1 540 ? -19.927 17.773 40.177 1.00 96.50 540 LEU A C 1
ATOM 4172 O O . LEU A 1 540 ? -21.070 18.181 40.403 1.00 96.50 540 LEU A O 1
ATOM 4176 N N . HIS A 1 541 ? -18.844 18.416 40.619 1.00 93.94 541 HIS A N 1
ATOM 4177 C CA . HIS A 1 541 ? -18.866 19.683 41.369 1.00 93.94 541 HIS A CA 1
ATOM 4178 C C . HIS A 1 541 ? -19.485 20.837 40.561 1.00 93.94 541 HIS A C 1
ATOM 4180 O O . HIS A 1 541 ? -20.069 21.754 41.133 1.00 93.94 541 HIS A O 1
ATOM 4186 N N . GLY A 1 542 ? -19.415 20.772 39.228 1.00 91.88 542 GLY A N 1
ATOM 4187 C CA . GLY A 1 542 ? -20.064 21.705 38.304 1.00 91.88 542 GLY A CA 1
ATOM 4188 C C . GLY A 1 542 ? -21.564 21.462 38.109 1.00 91.88 542 GLY A C 1
ATOM 4189 O O . GLY A 1 542 ? -22.241 22.292 37.506 1.00 91.88 542 GLY A O 1
ATOM 4190 N N . GLY A 1 543 ? -22.102 20.364 38.647 1.00 95.00 543 GLY A N 1
ATOM 4191 C CA . GLY A 1 543 ? -23.515 20.007 38.555 1.00 95.00 543 GLY A CA 1
ATOM 4192 C C . GLY A 1 543 ? -23.869 19.148 37.339 1.00 95.00 543 GLY A C 1
ATOM 4193 O O . GLY A 1 543 ? -23.006 18.616 36.637 1.00 95.00 543 GLY A O 1
ATOM 4194 N N . VAL A 1 544 ? -25.176 18.989 37.129 1.00 96.62 544 VAL A N 1
ATOM 4195 C CA . VAL A 1 544 ? -25.769 18.155 36.077 1.00 96.62 544 VAL A CA 1
ATOM 4196 C C . VAL A 1 544 ? -26.824 18.966 35.337 1.00 96.62 544 VAL A C 1
ATOM 4198 O O . VAL A 1 544 ? -27.710 19.548 35.963 1.00 96.62 544 VAL A O 1
ATOM 4201 N N . GLN A 1 545 ? -26.760 18.959 34.010 1.00 95.69 545 GLN A N 1
ATOM 4202 C CA . GLN A 1 545 ? -27.739 19.585 33.132 1.00 95.69 545 GLN A CA 1
ATOM 4203 C C . GLN A 1 545 ? -28.400 18.533 32.241 1.00 95.69 545 GLN A C 1
ATOM 4205 O O . GLN A 1 545 ? -27.728 17.710 31.625 1.00 95.69 545 GLN A O 1
ATOM 4210 N N . PHE A 1 546 ? -29.728 18.564 32.151 1.00 95.75 546 PHE A N 1
ATOM 4211 C CA . PHE A 1 546 ? -30.468 17.686 31.248 1.00 95.75 546 PHE A CA 1
ATOM 4212 C C . PHE A 1 546 ? -30.651 18.349 29.882 1.00 95.75 546 PHE A C 1
ATOM 4214 O O . PHE A 1 546 ? -31.009 19.525 29.813 1.00 95.75 546 PHE A O 1
ATOM 4221 N N . VAL A 1 547 ? -30.397 17.595 28.812 1.00 94.94 547 VAL A N 1
ATOM 4222 C CA . VAL A 1 547 ? -30.481 18.049 27.415 1.00 94.94 547 VAL A CA 1
ATOM 4223 C C . VAL A 1 547 ? -31.172 17.006 26.541 1.00 94.94 547 VAL A C 1
ATOM 4225 O O . VAL A 1 547 ? -31.203 15.822 26.879 1.00 94.94 547 VAL A O 1
ATOM 4228 N N . ASP A 1 548 ? -31.698 17.439 25.395 1.00 90.44 548 ASP A N 1
ATOM 4229 C CA . ASP A 1 548 ? -32.392 16.549 24.456 1.00 90.44 548 ASP A CA 1
ATOM 4230 C C . ASP A 1 548 ? -31.424 15.627 23.695 1.00 90.44 548 ASP A C 1
ATOM 4232 O O . ASP A 1 548 ? -31.755 14.480 23.383 1.00 90.44 548 ASP A O 1
ATOM 4236 N N . ALA A 1 549 ? -30.213 16.113 23.405 1.00 92.06 549 ALA A N 1
ATOM 4237 C CA . ALA A 1 549 ? -29.167 15.367 22.715 1.00 92.06 549 ALA A CA 1
ATOM 4238 C C . ALA A 1 549 ? -27.768 15.865 23.105 1.00 92.06 549 ALA A C 1
ATOM 4240 O O . ALA A 1 549 ? -27.570 17.053 23.362 1.00 92.06 549 ALA A O 1
ATOM 4241 N N . ILE A 1 550 ? -26.787 14.957 23.097 1.00 92.75 550 ILE A N 1
ATOM 4242 C CA . ILE A 1 550 ? -25.369 15.310 23.215 1.00 92.75 550 ILE A CA 1
ATOM 4243 C C . ILE A 1 550 ? -24.835 15.689 21.825 1.00 92.75 550 ILE A C 1
ATOM 4245 O O . ILE A 1 550 ? -24.975 14.885 20.898 1.00 92.75 550 ILE A O 1
ATOM 4249 N N . PRO A 1 551 ? -24.197 16.862 21.655 1.00 88.88 551 PRO A N 1
ATOM 4250 C CA . PRO A 1 551 ? -23.620 17.256 20.378 1.00 88.88 551 PRO A CA 1
ATOM 4251 C C . PRO A 1 551 ? -22.417 16.365 20.053 1.00 88.88 551 PRO A C 1
ATOM 4253 O O . PRO A 1 551 ? -21.444 16.294 20.810 1.00 88.88 551 PRO A O 1
ATOM 4256 N N . LYS A 1 552 ? -22.495 15.656 18.925 1.00 83.31 552 LYS A N 1
ATOM 4257 C CA . LYS A 1 552 ? -21.467 14.732 18.433 1.00 83.31 552 LYS A CA 1
ATOM 4258 C C . LYS A 1 552 ? -21.227 14.973 16.945 1.00 83.31 552 LYS A C 1
ATOM 4260 O O . LYS A 1 552 ? -22.154 15.315 16.215 1.00 83.31 552 LYS A O 1
ATOM 4265 N N . ASN A 1 553 ? -19.993 14.788 16.490 1.00 75.75 553 ASN A N 1
ATOM 4266 C CA . ASN A 1 553 ? -19.687 14.789 15.060 1.00 75.75 553 ASN A CA 1
ATOM 4267 C C . ASN A 1 553 ? -20.181 13.476 14.391 1.00 75.75 553 ASN A C 1
ATOM 4269 O O . ASN A 1 553 ? -20.582 12.540 15.090 1.00 75.75 553 ASN A O 1
ATOM 4273 N N . PRO A 1 554 ? -20.113 13.352 13.052 1.00 62.03 554 PRO A N 1
ATOM 4274 C CA . PRO A 1 554 ? -20.537 12.136 12.349 1.00 62.03 554 PRO A CA 1
ATOM 4275 C C . PRO A 1 554 ? -19.784 10.849 12.732 1.00 62.03 554 PRO A C 1
ATOM 4277 O O . PRO A 1 554 ? -20.318 9.764 12.526 1.00 62.03 554 PRO A O 1
ATOM 4280 N N . SER A 1 555 ? -18.573 10.939 13.299 1.00 50.94 555 SER A N 1
ATOM 4281 C CA . SER A 1 555 ? -17.825 9.779 13.811 1.00 50.94 555 SER A CA 1
ATOM 4282 C C . SER A 1 555 ? -18.159 9.421 15.268 1.00 50.94 555 SER A C 1
ATOM 4284 O O . SER A 1 555 ? -17.563 8.507 15.827 1.00 50.94 555 SER A O 1
ATOM 4286 N N . GLY A 1 556 ? -19.132 10.101 15.887 1.00 64.56 556 GLY A N 1
ATOM 4287 C CA . GLY A 1 556 ? -19.602 9.829 17.249 1.00 64.56 556 GLY A CA 1
ATOM 4288 C C . GLY A 1 556 ? -18.827 10.552 18.356 1.00 64.56 556 GLY A C 1
ATOM 4289 O O . GLY A 1 556 ? -19.159 10.386 19.530 1.00 64.56 556 GLY A O 1
ATOM 4290 N N . LYS A 1 557 ? -17.838 11.382 18.009 1.00 74.81 557 LYS A N 1
ATOM 4291 C CA . LYS A 1 557 ? -17.022 12.144 18.961 1.00 74.81 557 LYS A CA 1
ATOM 4292 C C . LYS A 1 557 ? -17.799 13.327 19.536 1.00 74.81 557 LYS A C 1
ATOM 4294 O O . LYS A 1 557 ? -18.370 14.114 18.782 1.00 74.81 557 LYS A O 1
ATOM 4299 N N . ILE A 1 558 ? -17.764 13.484 20.860 1.00 83.12 558 ILE A N 1
ATOM 4300 C CA . ILE A 1 558 ? -18.431 14.574 21.588 1.00 83.12 558 ILE A CA 1
ATOM 4301 C C . ILE A 1 558 ? -17.810 15.930 21.225 1.00 83.12 558 ILE A C 1
ATOM 4303 O O . ILE A 1 558 ? -16.595 16.123 21.294 1.00 83.12 558 ILE A O 1
ATOM 4307 N N . LEU A 1 559 ? -18.656 16.901 20.886 1.00 84.38 559 LEU A N 1
ATOM 4308 C CA . LEU A 1 559 ? -18.273 18.279 20.580 1.00 84.38 559 LEU A CA 1
ATOM 4309 C C . LEU A 1 559 ? -18.267 19.129 21.860 1.00 84.38 559 LEU A C 1
ATOM 4311 O O . LEU A 1 559 ? -19.127 19.982 22.078 1.00 84.38 559 LEU A O 1
ATOM 4315 N N . ARG A 1 560 ? -17.271 18.917 22.731 1.00 86.31 560 ARG A N 1
ATOM 4316 C CA . ARG A 1 560 ? -17.188 19.568 24.058 1.00 86.31 560 ARG A CA 1
ATOM 4317 C C . ARG A 1 560 ? -17.145 21.099 24.016 1.00 86.31 560 ARG A C 1
ATOM 4319 O O . ARG A 1 560 ? -17.575 21.754 24.961 1.00 86.31 560 ARG A O 1
ATOM 4326 N N . ARG A 1 561 ? -16.690 21.699 22.913 1.00 82.81 561 ARG A N 1
ATOM 4327 C CA . ARG A 1 561 ? -16.762 23.157 22.702 1.00 82.81 561 ARG A CA 1
ATOM 4328 C C . ARG A 1 561 ? -18.207 23.676 22.697 1.00 82.81 561 ARG A C 1
ATOM 4330 O O . ARG A 1 561 ? -18.476 24.744 23.245 1.00 82.81 561 ARG A O 1
ATOM 4337 N N . GLU A 1 562 ? -19.135 22.930 22.102 1.00 86.50 562 GLU A N 1
ATOM 4338 C CA . GLU A 1 562 ? -20.555 23.295 22.096 1.00 86.50 562 GLU A CA 1
ATOM 4339 C C . GLU A 1 562 ? -21.146 23.189 23.500 1.00 86.50 562 GLU A C 1
ATOM 4341 O O . GLU A 1 562 ? -21.825 24.114 23.940 1.00 86.50 562 GLU A O 1
ATOM 4346 N N . LEU A 1 563 ? -20.791 22.136 24.246 1.00 88.50 563 LEU A N 1
ATOM 4347 C CA . LEU A 1 563 ? -21.182 21.981 25.651 1.00 88.50 563 LEU A CA 1
ATOM 4348 C C . LEU A 1 563 ? -20.691 23.154 26.506 1.00 88.50 563 LEU A C 1
ATOM 4350 O O . LEU A 1 563 ? -21.483 23.765 27.216 1.00 88.50 563 LEU A O 1
ATOM 4354 N N . ARG A 1 564 ? -19.420 23.554 26.372 1.00 84.38 564 ARG A N 1
ATOM 4355 C CA . ARG A 1 564 ? -18.870 24.735 27.067 1.00 84.38 564 ARG A CA 1
ATOM 4356 C C . ARG A 1 564 ? -19.621 26.027 26.724 1.00 84.38 564 ARG A C 1
ATOM 4358 O O . ARG A 1 564 ? -19.831 26.864 27.594 1.00 84.38 564 ARG A O 1
ATOM 4365 N N . THR A 1 565 ? -20.100 26.161 25.488 1.00 83.81 565 THR A N 1
ATOM 4366 C CA . THR A 1 565 ? -20.928 27.305 25.061 1.00 83.81 565 THR A CA 1
ATOM 4367 C C . THR A 1 565 ? -22.338 27.265 25.671 1.00 83.81 565 THR A C 1
ATOM 4369 O O . THR A 1 565 ? -22.950 28.311 25.891 1.00 83.81 565 THR A O 1
ATOM 4372 N N . MET A 1 566 ? -22.874 26.074 25.966 1.00 83.31 566 MET A N 1
ATOM 4373 C CA . MET A 1 566 ? -24.143 25.925 26.691 1.00 83.31 566 MET A CA 1
ATOM 4374 C C . MET A 1 566 ? -24.010 26.335 28.161 1.00 83.31 566 MET A C 1
ATOM 4376 O O . MET A 1 566 ? -24.961 26.889 28.704 1.00 83.31 566 MET A O 1
ATOM 4380 N N . ILE A 1 567 ? -22.836 26.129 28.772 1.00 82.06 567 ILE A N 1
ATOM 4381 C CA . ILE A 1 567 ? -22.549 26.562 30.149 1.00 82.06 567 ILE A CA 1
ATOM 4382 C C . ILE A 1 567 ? -22.602 28.089 30.260 1.00 82.06 567 ILE A C 1
ATOM 4384 O O . ILE A 1 567 ? -23.232 28.600 31.172 1.00 82.06 567 ILE A O 1
ATOM 4388 N N . SER A 1 568 ? -22.011 28.825 29.311 1.00 60.69 568 SER A N 1
ATOM 4389 C CA . SER A 1 568 ? -21.939 30.299 29.343 1.00 60.69 568 SER A CA 1
ATOM 4390 C C . SER A 1 568 ? -23.272 31.032 29.112 1.00 60.69 568 SER A C 1
ATOM 4392 O O . SER A 1 568 ? -23.290 32.258 29.038 1.00 60.69 568 SER A O 1
ATOM 4394 N N . LYS A 1 569 ? -24.378 30.304 28.912 1.00 55.72 569 LYS A N 1
ATOM 4395 C CA . LYS A 1 569 ? -25.729 30.872 28.743 1.00 55.72 569 LYS A CA 1
ATOM 4396 C C . LYS A 1 569 ? -26.523 30.934 30.055 1.00 55.72 569 LYS A C 1
ATOM 4398 O O . LYS A 1 569 ? -27.677 31.361 30.031 1.00 55.72 569 LYS A O 1
ATOM 4403 N N . PHE A 1 570 ? -25.909 30.521 31.158 1.00 48.19 570 PHE A N 1
ATOM 4404 C CA . PHE A 1 570 ? -26.424 30.541 32.524 1.00 48.19 570 PHE A CA 1
ATOM 4405 C C . PHE A 1 570 ? -25.380 31.183 33.436 1.00 48.19 570 PHE A C 1
ATOM 4407 O O . PHE A 1 570 ? -25.796 31.680 34.506 1.00 48.19 570 PHE A O 1
#

Radius of gyration: 37.44 Å; chains: 1; bounding box: 83×51×110 Å

Foldseek 3Di:
DVCLLVLVLVVLLVCVVVPPDQCDADPQGDGSLLSNLQRLNLSSNVSSVVSPYAQCGAGNQSDGSLLNNLLNLNLSSNADDRQADPDDPHHDDQCRATPQGDGSLLSNLLNLNLSSNLRSLVGPYDQCGATNQSQGSLLSLLLNPDPPLVSSLNSNVVSVVSVNDQADATNFQDGSLLSLLQPQPPPNNLVSSLSSNVVSVVSPYDQCRATNVRDGSLRNNVVNVNPSSVVSSVVVVVCVCVVPVVPCPLFDNQAAAAEEEQAADCVFLARVVVVVSCVVRNYHYHYDPHDDPVVVLCCCQVVLHAEYEDEQLVLLCLLDPPVNLVHANVSHAEYEYEDDFHFLLSVVSNCVRHVHQFYKYFDDHVQLSHTQAMAGRCQSVDPPDRGRFRFAGDPFKDKFFAAPPPRDTDDAPDKHWIKMAGPSGDPADPPCVPVRCVQAPPVGIGGPQWMWGAHPVRTIHTQGGVVQFFQFAPDGHGQRVLQSLLSSDPQFSGKTWGWDADPPGGTAIEMETETDPPRPDDQVNSQVSSVVPDDPSHGRPVTYHYDNDFDADSSRHGPVVVVNVVVVVD

Sequence (570 aa):
MVAASAGYIDIVSCLITHGADVNARSASYNTYLIYGCAGEHEEIVRILLDSGADVEDHNEDGHTPLMVAASAGHVEEVACKYCVVADSSQKADVNAQSTSDDTTLIYGCADGYEEVVRVLLDSSVDVEDHNENGHTPLMEAASIRRARSAGHLHVAKVLLEHKNDNTRSNKFEKTAFIAASINGHMKVANKNLVNLAQLLIERGANIEDVNDDGYTPLMQAALENNEEMVALLEDLVQYLLESGADVHPEYLDARSGDKILMLLPFYHGYGIGMMMIGLISRCTMIIMSTFEPKLFLTLIQKYKVTHVPVVPPILTFLAKHPLVDRYDFRSVRELVCGAAPLGKDIVTAVKTRLGIKYIRNGYGMTELSIVNSVSGRNDDNDDSFENPGTGLLVPGFLSKVVDLETQETLEAGQVGEICCMGEQVMLGYWNNPEATKQTIDQDGWLHTGDIGYFDNKNRLHVIDRVKELIKYKGYQVAPSEIETVLLSHQAIKDAAVTSRPDERNGEISMAFIVKQPDATITAQDVQEFIKQKLSEQKWLHGGVQFVDAIPKNPSGKILRRELRTMISKF

Organism: NCBI:txid230685